Protein AF-A0A4V1SXP0-F1 (afdb_monomer)

Foldseek 3Di:
DQPQVLQQQDDDPRQECAAVVSVLVNLVVQQPLDPDPPFQHWPDSVLLVVLLVVQQDQPEWEKAKEKEKHKDFDPCCVVLVQWDADPNDIHGDPPDPDDRIDIGMGIDMETSAQFDAFKYKYAHDQSRYIYSDPKGWDWKWKDQVPPPPTDTHDHVHIDMDTDDDQDFKGKMKMWTQIPVRDIGIGIYIHTHGHDDPDPQPQLDPPNPQKDKDWQDDDPPLPFGDWIKIKHFFPLQPQSPPPQGFFAAAEEEFEAADLPVLDFVSLCVHPPSSRDDPRVPVACDPPDHPVCCVGVVVNHIYIYTDGDNPDDLVSLLVSVLSVLVVNVVRNVVVVHLHAYEYEYEACRLLSVVVSLVVCCVVDVDDDSSHDYYHYHNYPNVDDCQDPVRVVVSD

Secondary structure (DSSP, 8-state):
---GGGGBSS--TT-EE-SHHHHHHHHHHHHH---STTS--PPPHHHHHHHHHHH--SS-EEEEEEEEEEEEE-TTTTTTTSEEEETTEEEE-TT-SS-SEEEEEEEEEEES--EESSEEEEEEEEEEEEESSS--EEEEEEE-SSSS-EEEE-TT-EEEEE--S----EEEEEEEEETTS-EEEEEEEEEE-----SSTTTTSTT-TTEEEEEPP--TTS--TT-EEEEE--TT-TTTTSSS---SSEEEEE----SSS---GGGGTS--TTS--S-GGGT--TT--HHHIIIIIT-PEEEEEE--TTS-HHHHHHHHHHHHHHHHHHHHHTT--PPEEEEEETHHHHHHHHHHHHHHHH-TT---SEEEEEEES--BTB----HHHHHH--

Solvent-accessible surface area (backbone atoms only — not comparable to full-atom values): 22202 Å² total; per-residue (Å²): 134,63,72,56,81,43,23,54,21,50,81,54,103,67,19,66,20,55,35,51,63,51,44,50,43,50,51,45,53,61,58,64,68,64,88,56,91,86,57,69,72,46,80,56,67,69,58,54,51,50,53,52,60,74,54,67,45,89,76,48,27,38,38,36,34,40,44,37,71,48,76,43,78,41,92,54,22,58,86,68,56,38,36,45,76,56,97,96,38,84,40,81,40,87,87,56,93,64,80,44,57,41,87,45,50,36,29,46,45,26,39,70,58,42,62,31,46,39,62,46,31,40,27,64,43,75,91,38,54,44,43,58,54,93,74,45,76,75,47,45,24,40,21,70,76,78,82,79,52,70,43,69,35,46,89,87,37,66,36,76,47,79,47,89,51,74,49,68,70,38,60,30,38,42,40,36,29,34,73,87,71,50,74,34,27,23,32,23,38,35,28,36,36,48,74,74,93,68,71,88,53,62,71,43,95,80,26,91,55,53,45,79,42,72,48,69,69,64,90,90,70,82,66,80,88,31,40,34,42,36,36,58,12,86,69,37,91,36,50,86,48,100,75,56,42,53,50,32,39,36,36,37,30,47,48,75,43,94,81,73,75,77,48,72,58,56,56,60,34,92,45,63,76,52,95,60,97,55,49,70,81,43,58,43,100,88,46,54,51,60,52,49,40,18,70,69,66,38,26,19,40,32,36,46,49,63,75,52,82,53,57,70,67,56,51,24,51,51,53,48,34,41,54,52,50,50,52,51,41,12,49,75,60,73,34,82,58,53,25,34,37,38,11,33,29,52,13,19,38,41,50,53,51,33,54,53,48,47,52,68,74,36,90,81,52,77,83,53,58,78,44,81,44,65,44,82,37,49,77,86,59,75,94,67,54,71,75,57,51,59,72,78,106

Mean predicted aligned error: 11.74 Å

Nearest PDB structures (foldseek):
  9j1g-assembly1_A  TM=6.391E-01  e=2.099E-04  Sulfobacillus acidophilus DSM 10332
  9j5d-assembly1_A  TM=6.508E-01  e=6.577E-04  Sulfobacillus acidophilus DSM 10332
  3ebl-assembly8_B  TM=6.340E-01  e=4.870E-04  Oryza sativa Japonica Group
  3aim-assembly1_A  TM=5.668E-01  e=2.670E-04  Sulfurisphaera tokodaii
  2ha1-assembly1_A  TM=4.260E-01  e=1.835E+00  Homo sapiens

Radius of gyration: 26.27 Å; Cα contacts (8 Å, |Δi|>4): 744; chains: 1; bounding box: 67×55×68 Å

Sequence (393 aa):
MMPLHWFKGVLTDSNFVANIDAFRFIYHDLATAKIQTALPLMTDLLTVNNTINNLRNSTVTPIAMVYGSYASLRDDALSQNLFTISNQQVYDVAGRTQNPYLTNTVFAATPITEKFRDTVRLSF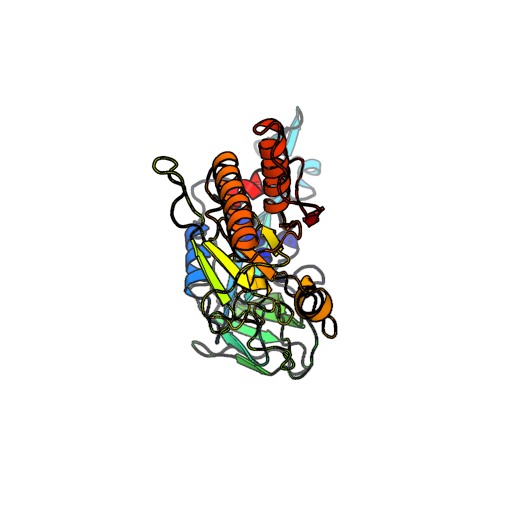NAALYYSNTTITVSNVSIDFKDGQGYQLIPANGVVTKLYTDSSSTKPIDIKAQLNSGAFVYCHSSIDGAVTTNGTGNRYLATDAYAREVAVPTIAGEGLGGDVMQIRYSVNNPSRTTATPHLRKPLIMVEGYDVSGQYNILNLLRNDVNKQGEWPELFTNTGYDFMNDLDDIAGYDLVFVNYNTLRSFEDNSKMLQHAIEWIKQDKTAGGYTNLNVIVGISAGGVLARYTLAKMTKIISSASTDTRLLITHDSPHQGSNVPLAFQHFLY

pLDDT: mean 82.99, std 15.29, range [39.38, 98.19]

Structure (mmCIF, N/CA/C/O backbone):
data_AF-A0A4V1SXP0-F1
#
_entry.id   AF-A0A4V1SXP0-F1
#
loop_
_atom_site.group_PDB
_atom_site.id
_atom_site.type_symbol
_atom_site.label_atom_id
_atom_site.label_alt_id
_atom_site.label_comp_id
_atom_site.label_asym_id
_atom_site.label_entity_id
_atom_site.label_seq_id
_atom_site.pdbx_PDB_ins_code
_atom_site.Cartn_x
_atom_site.Cartn_y
_atom_site.Cartn_z
_atom_site.occupancy
_atom_site.B_iso_or_equiv
_atom_site.auth_seq_id
_atom_site.auth_comp_id
_atom_site.auth_asym_id
_atom_site.auth_atom_id
_atom_site.pdbx_PDB_model_num
ATOM 1 N N . MET A 1 1 ? -12.130 6.737 6.607 1.00 62.44 1 MET A N 1
ATOM 2 C CA . MET A 1 1 ? -12.788 6.373 7.872 1.00 62.44 1 MET A CA 1
ATOM 3 C C . MET A 1 1 ? -13.484 5.042 7.686 1.00 62.44 1 MET A C 1
ATOM 5 O O . MET A 1 1 ? -14.339 4.925 6.814 1.00 62.44 1 MET A O 1
ATOM 9 N N . MET A 1 2 ? -13.066 4.058 8.467 1.00 77.75 2 MET A N 1
ATOM 10 C CA . MET A 1 2 ? -13.684 2.754 8.625 1.00 77.75 2 MET A CA 1
ATOM 11 C C . MET A 1 2 ? -14.790 2.847 9.691 1.00 77.75 2 MET A C 1
ATOM 13 O O . MET A 1 2 ? -14.594 3.453 10.746 1.00 77.75 2 MET A O 1
ATOM 17 N N . PRO A 1 3 ? -15.965 2.247 9.469 1.00 86.75 3 PRO A N 1
ATOM 18 C CA . PRO A 1 3 ? -17.030 2.215 10.468 1.00 86.75 3 PRO A CA 1
ATOM 19 C C . PRO A 1 3 ? -16.647 1.306 11.651 1.00 86.75 3 PRO A C 1
ATOM 21 O O . PRO A 1 3 ? -16.879 0.099 11.628 1.00 86.75 3 PRO A O 1
ATOM 24 N N . LEU A 1 4 ? -16.092 1.894 12.720 1.00 91.75 4 LEU A N 1
ATOM 25 C CA . LEU A 1 4 ? -15.581 1.167 13.898 1.00 91.75 4 LEU A CA 1
ATOM 26 C C . LEU A 1 4 ? -16.591 0.189 14.527 1.00 91.75 4 LEU A C 1
ATOM 28 O O . LEU A 1 4 ? -16.187 -0.832 15.076 1.00 91.75 4 LEU A O 1
ATOM 32 N N . HIS A 1 5 ? -17.895 0.458 14.402 1.00 91.00 5 HIS A N 1
ATOM 33 C CA . HIS A 1 5 ? -18.960 -0.387 14.954 1.00 91.00 5 HIS A CA 1
ATOM 34 C C . HIS A 1 5 ? -19.051 -1.780 14.311 1.00 91.00 5 HIS A C 1
ATOM 36 O O . HIS A 1 5 ? -19.643 -2.684 14.904 1.00 91.00 5 HIS A O 1
ATOM 42 N N . TRP A 1 6 ? -18.455 -1.984 13.130 1.00 93.62 6 TRP A N 1
ATOM 43 C CA . TRP A 1 6 ? -18.310 -3.320 12.548 1.00 93.62 6 TRP A CA 1
ATOM 44 C C . TRP A 1 6 ? -17.309 -4.164 13.340 1.00 93.62 6 TRP A C 1
ATOM 46 O O . TRP A 1 6 ? -17.514 -5.356 13.527 1.00 93.62 6 TRP A O 1
ATOM 56 N N . PHE A 1 7 ? -16.279 -3.552 13.916 1.00 96.38 7 PHE A N 1
ATOM 57 C CA . PHE A 1 7 ? -15.145 -4.233 14.539 1.00 96.38 7 PHE A CA 1
ATOM 58 C C . PHE A 1 7 ? -15.323 -4.438 16.049 1.00 96.38 7 PHE A C 1
ATOM 60 O O . PHE A 1 7 ? -14.382 -4.307 16.815 1.00 96.38 7 PHE A O 1
ATOM 67 N N . LYS A 1 8 ? -16.521 -4.794 16.516 1.00 94.75 8 LYS A N 1
ATOM 68 C CA . LYS A 1 8 ? -16.861 -4.913 17.954 1.00 94.75 8 LYS A CA 1
ATOM 69 C C . LYS A 1 8 ? -16.286 -6.142 18.686 1.00 94.75 8 LYS A C 1
ATOM 71 O O . LYS A 1 8 ? -16.742 -6.488 19.773 1.00 94.75 8 LYS A O 1
ATOM 76 N N . GLY A 1 9 ? -15.336 -6.853 18.077 1.00 95.31 9 GLY A N 1
ATOM 77 C CA . GLY A 1 9 ? -14.742 -8.066 18.647 1.00 95.31 9 GLY A CA 1
ATOM 78 C C . GLY A 1 9 ? -15.632 -9.310 18.595 1.00 95.31 9 GLY A C 1
ATOM 79 O O . GLY A 1 9 ? -15.416 -10.228 19.377 1.00 95.31 9 GLY A O 1
ATOM 80 N N . VAL A 1 10 ? -16.611 -9.370 17.690 1.00 95.38 10 VAL A N 1
ATOM 81 C CA . VAL A 1 10 ? -17.439 -10.558 17.415 1.00 95.38 10 VAL A CA 1
ATOM 82 C C . VAL A 1 10 ? -17.433 -10.795 15.910 1.00 95.38 10 VAL A C 1
ATOM 84 O O . VAL A 1 10 ? -17.552 -9.825 15.167 1.00 95.38 10 VAL A O 1
ATOM 87 N N . LEU A 1 11 ? -17.305 -12.048 15.463 1.00 93.81 11 LEU A N 1
ATOM 88 C CA . LEU A 1 11 ? -17.336 -12.387 14.036 1.00 93.81 11 LEU A CA 1
ATOM 89 C C . LEU A 1 11 ? -18.672 -11.990 13.400 1.00 93.81 11 LEU A C 1
ATOM 91 O O . LEU A 1 11 ? -19.741 -12.333 13.905 1.00 93.81 11 LEU A O 1
ATOM 95 N N . THR A 1 12 ? -18.584 -11.248 12.303 1.00 92.69 12 THR A N 1
ATOM 96 C CA . THR A 1 12 ? -19.699 -10.792 11.472 1.00 92.69 12 THR A CA 1
ATOM 97 C C . THR A 1 12 ? -19.196 -10.658 10.041 1.00 92.69 12 THR A C 1
ATOM 99 O O . THR A 1 12 ? -18.009 -10.443 9.827 1.00 92.69 12 THR A O 1
ATOM 102 N N . ASP A 1 13 ? -20.087 -10.627 9.059 1.00 87.75 13 ASP A N 1
ATOM 103 C CA . ASP A 1 13 ? -19.679 -10.462 7.656 1.00 87.75 13 ASP A CA 1
ATOM 104 C C . ASP A 1 13 ? -18.964 -9.121 7.365 1.00 87.75 13 ASP A C 1
ATOM 106 O O . ASP A 1 13 ? -18.433 -8.920 6.276 1.00 87.75 13 ASP A O 1
ATOM 110 N N . SER A 1 14 ? -18.943 -8.182 8.321 1.00 86.56 14 SER A N 1
ATOM 111 C CA . SER A 1 14 ? -18.395 -6.831 8.155 1.00 86.56 14 SER A CA 1
ATOM 112 C C . SER A 1 14 ? -17.096 -6.555 8.926 1.00 86.56 14 SER A C 1
ATOM 114 O O . SER A 1 14 ? -16.483 -5.514 8.700 1.00 86.56 14 SER A O 1
ATOM 116 N N . ASN A 1 15 ? -16.635 -7.440 9.822 1.00 90.62 15 ASN A N 1
ATOM 117 C CA . ASN A 1 15 ? -15.452 -7.183 10.664 1.00 90.62 15 ASN A CA 1
ATOM 118 C C . ASN A 1 15 ? -14.144 -7.738 10.073 1.00 90.62 15 ASN A C 1
ATOM 120 O O . ASN A 1 15 ? -13.340 -8.364 10.771 1.00 90.62 15 ASN A O 1
ATOM 124 N N . PHE A 1 16 ? -13.943 -7.501 8.776 1.00 92.44 16 PHE A N 1
ATOM 125 C CA . PHE A 1 16 ? -12.795 -7.987 8.015 1.00 92.44 16 PHE A CA 1
ATOM 126 C C . PHE A 1 16 ? -11.638 -6.981 8.020 1.00 92.44 16 PHE A C 1
ATOM 128 O O . PHE A 1 16 ? -11.753 -5.870 7.504 1.00 92.44 16 PHE A O 1
ATOM 135 N N . VAL A 1 17 ? -10.507 -7.376 8.604 1.00 93.69 17 VAL A N 1
ATOM 136 C CA . VAL A 1 17 ? -9.250 -6.617 8.641 1.00 93.69 17 VAL A CA 1
ATOM 137 C C . VAL A 1 17 ? -8.297 -7.261 7.636 1.00 93.69 17 VAL A C 1
ATOM 139 O O . VAL A 1 17 ? -7.459 -8.089 7.990 1.00 93.69 17 VAL A O 1
ATOM 142 N N . ALA A 1 18 ? -8.502 -6.945 6.355 1.00 85.31 18 ALA A N 1
ATOM 143 C CA . ALA A 1 18 ? -7.893 -7.681 5.242 1.00 85.31 18 ALA A CA 1
ATOM 144 C C . ALA A 1 18 ? -6.360 -7.647 5.239 1.00 85.31 18 ALA A C 1
ATOM 146 O O . ALA A 1 18 ? -5.716 -8.637 4.903 1.00 85.31 18 ALA A O 1
ATOM 147 N N . ASN A 1 19 ? -5.792 -6.503 5.602 1.00 86.75 19 ASN A N 1
ATOM 148 C CA . ASN A 1 19 ? -4.365 -6.246 5.529 1.00 86.75 19 ASN A CA 1
ATOM 149 C C . ASN A 1 19 ? -3.949 -5.206 6.574 1.00 86.75 19 ASN A C 1
ATOM 151 O O . ASN A 1 19 ? -4.768 -4.646 7.318 1.00 86.75 19 ASN A O 1
ATOM 155 N N . ILE A 1 20 ? -2.648 -4.931 6.612 1.00 87.75 20 ILE A N 1
ATOM 156 C CA . ILE A 1 20 ? -2.072 -3.968 7.551 1.00 87.75 20 ILE A CA 1
ATOM 157 C C . ILE A 1 20 ? -2.595 -2.535 7.354 1.00 87.75 20 ILE A C 1
ATOM 159 O O . ILE A 1 20 ? -2.623 -1.760 8.311 1.00 87.75 20 ILE A O 1
ATOM 163 N N . ASP A 1 21 ? -3.072 -2.181 6.162 1.00 84.81 21 ASP A N 1
ATOM 164 C CA . ASP A 1 21 ? -3.640 -0.857 5.896 1.00 84.81 21 ASP A CA 1
ATOM 165 C C . ASP A 1 21 ? -5.060 -0.719 6.448 1.00 84.81 21 ASP A C 1
ATOM 167 O O . ASP A 1 21 ? -5.366 0.281 7.099 1.00 84.81 21 ASP A O 1
ATOM 171 N N . ALA A 1 22 ? -5.896 -1.756 6.330 1.00 88.62 22 ALA A N 1
ATOM 172 C CA . ALA A 1 22 ? -7.182 -1.818 7.025 1.00 88.62 22 ALA A CA 1
ATOM 173 C C . ALA A 1 22 ? -6.999 -1.653 8.543 1.00 88.62 22 ALA A C 1
ATOM 175 O O . ALA A 1 22 ? -7.721 -0.884 9.183 1.00 88.62 22 ALA A O 1
ATOM 176 N N . PHE A 1 23 ? -5.984 -2.312 9.112 1.00 93.69 23 PHE A N 1
ATOM 177 C CA . PHE A 1 23 ? -5.607 -2.130 10.513 1.00 93.69 23 PHE A CA 1
ATOM 178 C C . PHE A 1 23 ? -5.214 -0.679 10.828 1.00 93.69 23 PHE A C 1
ATOM 180 O O . PHE A 1 23 ? -5.717 -0.114 11.801 1.00 93.69 23 PHE A O 1
ATOM 187 N N . ARG A 1 24 ? -4.361 -0.053 10.006 1.00 89.50 24 ARG A N 1
ATOM 188 C CA . ARG A 1 24 ? -3.936 1.347 10.183 1.00 89.50 24 ARG A CA 1
ATOM 189 C C . ARG A 1 24 ? -5.116 2.316 10.153 1.00 89.50 24 ARG A C 1
ATOM 191 O O . ARG A 1 24 ? -5.159 3.225 10.981 1.00 89.50 24 ARG A O 1
ATOM 198 N N . PHE A 1 25 ? -6.092 2.105 9.267 1.00 88.25 25 PHE A N 1
ATOM 199 C CA . PHE A 1 25 ? -7.298 2.935 9.225 1.00 88.25 25 PHE A CA 1
ATOM 200 C C . PHE A 1 25 ? -8.119 2.825 10.510 1.00 88.25 25 PHE A C 1
ATOM 202 O O . PHE A 1 25 ? -8.475 3.847 11.092 1.00 88.25 25 PHE A O 1
ATOM 209 N N . ILE A 1 26 ? -8.371 1.604 10.988 1.00 92.75 26 ILE A N 1
ATOM 210 C CA . ILE A 1 26 ? -9.114 1.371 12.237 1.00 92.75 26 ILE A CA 1
ATOM 211 C C . ILE A 1 26 ? -8.367 1.983 13.429 1.00 92.75 26 ILE A C 1
ATOM 213 O O . ILE A 1 26 ? -8.965 2.663 14.265 1.00 92.75 26 ILE A O 1
ATOM 217 N N . TYR A 1 27 ? -7.051 1.768 13.492 1.00 92.88 27 TYR A N 1
ATOM 218 C CA . TYR A 1 27 ? -6.181 2.314 14.526 1.00 92.88 27 TYR A CA 1
ATOM 219 C C . TYR A 1 27 ? -6.247 3.843 14.584 1.00 92.88 27 TYR A C 1
ATOM 221 O O . TYR A 1 27 ? -6.438 4.420 15.656 1.00 92.88 27 TYR A O 1
ATOM 229 N N . HIS A 1 28 ? -6.101 4.504 13.438 1.00 87.62 28 HIS A N 1
ATOM 230 C CA . HIS A 1 28 ? -6.103 5.956 13.380 1.00 87.62 28 HIS A CA 1
ATOM 231 C C . HIS A 1 28 ? -7.475 6.556 13.671 1.00 87.62 28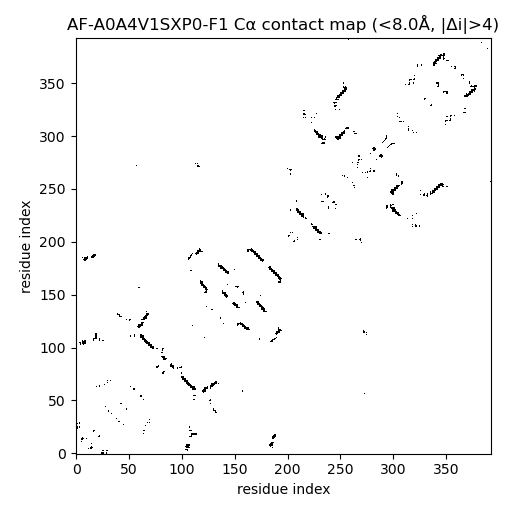 HIS A C 1
ATOM 233 O O . HIS A 1 28 ? -7.552 7.556 14.381 1.00 87.62 28 HIS A O 1
ATOM 239 N N . ASP A 1 29 ? -8.555 5.974 13.150 1.00 88.25 29 ASP A N 1
ATOM 240 C CA . ASP A 1 29 ? -9.906 6.451 13.453 1.00 88.25 29 ASP A CA 1
ATOM 241 C C . ASP A 1 29 ? -10.154 6.422 14.968 1.00 88.25 29 ASP A C 1
ATOM 243 O O . ASP A 1 29 ? -10.665 7.387 15.534 1.00 88.25 29 ASP A O 1
ATOM 247 N N . LEU A 1 30 ? -9.694 5.371 15.655 1.00 90.62 30 LEU A N 1
ATOM 248 C CA . LEU A 1 30 ? -9.714 5.319 17.115 1.00 90.62 30 LEU A CA 1
ATOM 249 C C . LEU A 1 30 ? -8.800 6.380 17.761 1.00 90.62 30 LEU A C 1
ATOM 251 O O . LEU A 1 30 ? -9.214 7.046 18.709 1.00 90.62 30 LEU A O 1
ATOM 255 N N . ALA A 1 31 ? -7.564 6.541 17.279 1.00 88.00 31 ALA A N 1
ATOM 256 C CA . ALA A 1 31 ? -6.589 7.474 17.853 1.00 88.00 31 ALA A CA 1
ATOM 257 C C . ALA A 1 31 ? -7.005 8.949 17.708 1.00 88.00 31 ALA A C 1
ATOM 259 O O . ALA A 1 31 ? -6.780 9.754 18.615 1.00 88.00 31 ALA A O 1
ATOM 260 N N . THR A 1 32 ? -7.650 9.294 16.595 1.00 84.44 32 THR A N 1
ATOM 261 C CA . THR A 1 32 ? -8.109 10.653 16.272 1.00 84.44 32 THR A CA 1
ATOM 262 C C . THR A 1 32 ? -9.517 10.973 16.760 1.00 84.44 32 THR A C 1
ATOM 264 O O . THR A 1 32 ? -9.885 12.144 16.799 1.00 84.44 32 THR A O 1
ATOM 267 N N . ALA A 1 33 ? -10.281 9.990 17.250 1.00 83.75 33 ALA A N 1
ATOM 268 C CA . ALA A 1 33 ? -11.582 10.215 17.894 1.00 83.75 33 ALA A CA 1
ATOM 269 C C . ALA A 1 33 ? -11.496 11.001 19.227 1.00 83.75 33 ALA A C 1
ATOM 271 O O . ALA A 1 33 ? -12.498 11.207 19.917 1.00 83.75 33 ALA A O 1
ATOM 272 N N . LYS A 1 34 ? -10.299 11.444 19.623 1.00 79.19 34 LYS A N 1
ATOM 273 C CA . LYS A 1 34 ? -10.022 12.199 20.845 1.00 79.19 34 LYS A CA 1
ATOM 274 C C . LYS A 1 34 ? -10.420 13.673 20.693 1.00 79.19 34 LYS A C 1
ATOM 276 O O . LYS A 1 34 ? -9.767 14.437 19.996 1.00 79.19 34 LYS A O 1
ATOM 281 N N . ILE A 1 35 ? -11.441 14.093 21.444 1.00 75.00 35 ILE A N 1
ATOM 282 C CA . ILE A 1 35 ? -11.938 15.487 21.463 1.00 75.00 35 ILE A CA 1
ATOM 283 C C . ILE A 1 35 ? -11.349 16.300 22.643 1.00 75.00 35 ILE A C 1
ATOM 285 O O . ILE A 1 35 ? -11.446 17.523 22.679 1.00 75.00 35 ILE A O 1
ATOM 289 N N . GLN A 1 36 ? -10.691 15.650 23.614 1.00 69.81 36 GLN A N 1
ATOM 290 C CA . GLN A 1 36 ? -10.081 16.304 24.783 1.00 69.81 36 GLN A CA 1
ATOM 291 C C . GLN A 1 36 ? -8.649 15.833 25.010 1.00 69.81 36 GLN A C 1
ATOM 293 O O . GLN A 1 36 ? -8.381 14.640 24.944 1.00 69.81 36 GLN A O 1
ATOM 298 N N . THR A 1 37 ? -7.737 16.737 25.369 1.00 66.81 37 THR A N 1
ATOM 299 C CA . THR A 1 37 ? -6.297 16.460 25.534 1.00 66.81 37 THR A CA 1
ATOM 300 C C . THR A 1 37 ? -5.954 15.487 26.673 1.00 66.81 37 THR A C 1
ATOM 302 O O . THR A 1 37 ? -4.924 14.821 26.590 1.00 66.81 37 THR A O 1
ATOM 305 N N . ALA A 1 38 ? -6.827 15.321 27.673 1.00 66.88 38 ALA A N 1
ATOM 306 C CA . ALA A 1 38 ? -6.585 14.515 28.879 1.00 66.88 38 ALA A CA 1
ATOM 307 C C . ALA A 1 38 ? -6.821 12.991 28.739 1.00 66.88 38 ALA A C 1
ATOM 309 O O . ALA A 1 38 ? -6.560 12.251 29.684 1.00 66.88 38 ALA A O 1
ATOM 310 N N . LEU A 1 39 ? -7.319 12.498 27.596 1.00 63.12 39 LEU A N 1
ATOM 311 C CA . LEU A 1 39 ? -7.550 11.056 27.394 1.00 63.12 39 LEU A CA 1
ATOM 312 C C . LEU A 1 39 ? -6.232 10.272 27.217 1.00 63.12 39 LEU A C 1
ATOM 314 O O . LEU A 1 39 ? -5.295 10.841 26.637 1.00 63.12 39 LEU A O 1
ATOM 318 N N . PRO A 1 40 ? -6.165 8.989 27.654 1.00 63.16 40 PRO A N 1
ATOM 319 C CA . PRO A 1 40 ? -4.999 8.127 27.468 1.00 63.16 40 PRO A CA 1
ATOM 320 C C . PRO A 1 40 ? -4.492 8.210 26.034 1.00 63.16 40 PRO A C 1
ATOM 322 O O . PRO A 1 40 ? -5.267 8.108 25.081 1.00 63.16 40 PRO A O 1
ATOM 325 N N . LEU A 1 41 ? -3.195 8.467 25.889 1.00 70.38 41 LEU A N 1
ATOM 326 C CA . LEU A 1 41 ? -2.588 8.592 24.577 1.00 70.38 41 LEU A CA 1
ATOM 327 C C . LEU A 1 41 ? -2.484 7.196 23.969 1.00 70.38 41 LEU A C 1
ATOM 329 O O . LEU A 1 41 ? -1.756 6.343 24.473 1.00 70.38 41 LEU A O 1
ATOM 333 N N . MET A 1 42 ? -3.213 6.989 22.874 1.00 87.75 42 MET A N 1
ATOM 334 C CA . MET A 1 42 ? -2.798 6.009 21.878 1.00 87.75 42 MET A CA 1
ATOM 335 C C . MET A 1 42 ? -1.359 6.336 21.469 1.00 87.75 42 MET A C 1
ATOM 337 O O . MET A 1 42 ? -0.958 7.503 21.472 1.00 87.75 42 MET A O 1
ATOM 341 N N . THR A 1 43 ? -0.578 5.308 21.152 1.00 89.31 43 THR A N 1
ATOM 342 C CA . THR A 1 43 ? 0.768 5.487 20.600 1.00 89.31 43 THR A CA 1
ATOM 343 C C . THR A 1 43 ? 0.734 6.439 19.396 1.00 89.31 43 THR A C 1
ATOM 345 O O . THR A 1 43 ? -0.238 6.497 18.653 1.00 89.31 43 THR A O 1
ATOM 348 N N . ASP A 1 44 ? 1.778 7.235 19.204 1.00 85.88 44 ASP A N 1
ATOM 349 C CA . ASP A 1 44 ? 1.838 8.096 18.025 1.00 85.88 44 ASP A CA 1
ATOM 350 C C . ASP A 1 44 ? 1.953 7.258 16.733 1.00 85.88 44 ASP A C 1
ATOM 352 O O . ASP A 1 44 ? 2.649 6.236 16.710 1.00 85.88 44 ASP A O 1
ATOM 356 N N . LEU A 1 45 ? 1.284 7.686 15.656 1.00 83.06 45 LEU A N 1
ATOM 357 C CA . LEU A 1 45 ? 1.188 6.920 14.408 1.00 83.06 45 LEU A CA 1
ATOM 358 C C . LEU A 1 45 ? 2.563 6.663 13.770 1.00 83.06 45 LEU A C 1
ATOM 360 O O . LEU A 1 45 ? 2.791 5.572 13.240 1.00 83.06 45 LEU A O 1
ATOM 364 N N . LEU A 1 46 ? 3.500 7.614 13.859 1.00 82.62 46 LEU A N 1
ATOM 365 C CA . LEU A 1 46 ? 4.858 7.429 13.347 1.00 82.62 46 LEU A CA 1
ATOM 366 C C . LEU A 1 46 ? 5.574 6.319 14.118 1.00 82.62 46 LEU A C 1
ATOM 368 O O . LEU A 1 46 ? 6.247 5.475 13.527 1.00 82.62 46 LEU A O 1
ATOM 372 N N . THR A 1 47 ? 5.380 6.272 15.437 1.00 89.06 47 THR A N 1
ATOM 373 C CA . THR A 1 47 ? 5.935 5.204 16.279 1.00 89.06 47 THR A CA 1
ATOM 374 C C . THR A 1 47 ? 5.333 3.850 15.905 1.00 89.06 47 THR A C 1
ATOM 376 O O . THR A 1 47 ? 6.085 2.898 15.716 1.00 89.06 47 THR A O 1
ATOM 379 N N . VAL A 1 48 ? 4.010 3.765 15.718 1.00 89.75 48 VAL A N 1
ATOM 380 C CA . VAL A 1 48 ? 3.339 2.533 15.262 1.00 89.75 48 VAL A CA 1
ATOM 381 C C . VAL A 1 48 ? 3.909 2.049 13.931 1.00 89.75 48 VAL A C 1
ATOM 383 O O . VAL A 1 48 ? 4.302 0.887 13.809 1.00 89.75 48 VAL A O 1
ATOM 386 N N . ASN A 1 49 ? 4.016 2.942 12.947 1.00 86.31 49 ASN A N 1
ATOM 387 C CA . ASN A 1 49 ? 4.547 2.607 11.629 1.00 86.31 49 ASN A CA 1
ATOM 388 C C . ASN A 1 49 ? 6.011 2.155 11.691 1.00 86.31 49 ASN A C 1
ATOM 390 O O . ASN A 1 49 ? 6.365 1.161 11.054 1.00 86.31 49 ASN A O 1
ATOM 394 N N . ASN A 1 50 ? 6.841 2.815 12.499 1.00 85.12 50 ASN A N 1
ATOM 395 C CA . ASN A 1 50 ? 8.230 2.416 12.710 1.00 85.12 50 ASN A CA 1
ATOM 396 C C . ASN A 1 50 ? 8.335 1.043 13.384 1.00 85.12 50 ASN A C 1
ATOM 398 O O . ASN A 1 50 ? 9.130 0.213 12.947 1.00 85.12 50 ASN A O 1
ATOM 402 N N . THR A 1 51 ? 7.521 0.759 14.406 1.00 90.56 51 THR A N 1
ATOM 403 C CA . THR A 1 51 ? 7.496 -0.558 15.063 1.00 90.56 51 THR A CA 1
ATOM 404 C C . THR A 1 51 ? 7.087 -1.659 14.090 1.00 90.56 51 THR A C 1
ATOM 406 O O . THR A 1 51 ? 7.761 -2.686 14.029 1.00 90.56 51 THR A O 1
ATOM 409 N N . ILE A 1 52 ? 6.032 -1.440 13.296 1.00 88.44 52 ILE A N 1
ATOM 410 C CA . ILE A 1 52 ? 5.605 -2.381 12.253 1.00 88.44 52 ILE A CA 1
ATOM 411 C C . ILE A 1 52 ? 6.753 -2.626 11.270 1.00 88.44 52 ILE A C 1
ATOM 413 O O . ILE A 1 52 ? 7.119 -3.776 11.048 1.00 88.44 52 ILE A O 1
ATOM 417 N N . ASN A 1 53 ? 7.359 -1.568 10.725 1.00 84.31 53 ASN A N 1
ATOM 418 C CA . ASN A 1 53 ? 8.425 -1.684 9.728 1.00 84.31 53 ASN A CA 1
ATOM 419 C C . ASN A 1 53 ? 9.677 -2.386 10.275 1.00 84.31 53 ASN A C 1
ATOM 421 O O . ASN A 1 53 ? 10.231 -3.240 9.590 1.00 84.31 53 ASN A O 1
ATOM 425 N N . ASN A 1 54 ? 10.077 -2.102 11.517 1.00 84.94 54 ASN A N 1
ATOM 426 C CA . ASN A 1 54 ? 11.225 -2.747 12.164 1.00 84.94 54 ASN A CA 1
ATOM 427 C C . ASN A 1 54 ? 11.003 -4.240 12.444 1.00 84.94 54 ASN A C 1
ATOM 429 O O . ASN A 1 54 ? 11.965 -4.995 12.570 1.00 84.94 54 ASN A O 1
ATOM 433 N N . LEU A 1 55 ? 9.744 -4.664 12.575 1.00 86.62 55 LEU A N 1
ATOM 434 C CA . LEU A 1 55 ? 9.369 -6.053 12.833 1.00 86.62 55 LEU A CA 1
ATOM 435 C C . LEU A 1 55 ? 8.982 -6.821 11.564 1.00 86.62 55 LEU A C 1
ATOM 437 O O . LEU A 1 55 ? 8.747 -8.028 11.653 1.00 86.62 55 LEU A O 1
ATOM 441 N N . ARG A 1 56 ? 8.931 -6.167 10.392 1.00 80.56 56 ARG A N 1
ATOM 442 C CA . ARG A 1 56 ? 8.738 -6.862 9.113 1.00 80.56 56 ARG A CA 1
ATOM 443 C C . ARG A 1 56 ? 9.922 -7.806 8.888 1.00 80.56 56 ARG A C 1
ATOM 445 O O . ARG A 1 56 ? 11.060 -7.380 8.714 1.00 80.56 56 ARG A O 1
ATOM 452 N N . ASN A 1 57 ? 9.639 -9.105 8.896 1.00 67.25 57 ASN A N 1
ATOM 453 C CA . ASN A 1 57 ? 10.595 -10.179 8.653 1.00 67.25 57 ASN A CA 1
ATOM 454 C C . ASN A 1 57 ? 9.991 -11.142 7.623 1.00 67.25 57 ASN A C 1
ATOM 456 O O . ASN A 1 57 ? 8.818 -11.494 7.719 1.00 67.25 57 ASN A O 1
ATOM 460 N N . SER A 1 58 ? 10.794 -11.583 6.653 1.00 60.91 58 SER A N 1
ATOM 461 C CA . SER A 1 58 ? 10.362 -12.476 5.570 1.00 60.91 58 SER A CA 1
ATOM 462 C C . SER A 1 58 ? 10.023 -13.905 6.014 1.00 60.91 58 SER A C 1
ATOM 464 O O . SER A 1 58 ? 9.408 -14.648 5.259 1.00 60.91 58 SER A O 1
ATOM 466 N N . THR A 1 59 ? 10.424 -14.319 7.218 1.00 74.00 59 THR A N 1
ATOM 467 C CA . THR A 1 59 ? 10.300 -15.713 7.683 1.00 74.00 59 THR A CA 1
ATOM 468 C C . THR A 1 59 ? 9.272 -15.919 8.786 1.00 74.00 59 THR A C 1
ATOM 470 O O . THR A 1 59 ? 8.770 -17.027 8.941 1.00 74.00 59 THR A O 1
ATOM 473 N N . VAL A 1 60 ? 8.964 -14.892 9.577 1.00 86.06 60 VAL A N 1
ATOM 474 C CA . VAL A 1 60 ? 7.959 -14.940 10.645 1.00 86.06 60 VAL A CA 1
ATOM 475 C C . VAL A 1 60 ? 7.279 -13.586 10.688 1.00 86.06 60 VAL A C 1
ATOM 477 O O . VAL A 1 60 ? 7.955 -12.579 10.885 1.00 86.06 60 VAL A O 1
ATOM 480 N N . THR A 1 61 ? 5.955 -13.556 10.559 1.00 88.94 61 THR A N 1
ATOM 481 C CA . THR A 1 61 ? 5.196 -12.314 10.683 1.00 88.94 61 THR A CA 1
ATOM 482 C C . THR A 1 61 ? 4.474 -12.250 12.031 1.00 88.94 61 THR A C 1
ATOM 484 O O . THR A 1 61 ? 3.687 -13.130 12.388 1.00 88.94 61 THR A O 1
ATOM 487 N N . PRO A 1 62 ? 4.708 -11.194 12.811 1.00 93.31 62 PRO A N 1
ATOM 488 C CA . PRO A 1 62 ? 3.849 -10.870 13.933 1.00 93.31 62 PRO A CA 1
ATOM 489 C C . PRO A 1 62 ? 2.435 -10.458 13.499 1.00 93.31 62 PRO A C 1
ATOM 491 O O . PRO A 1 62 ? 2.220 -9.997 12.373 1.00 93.31 62 PRO A O 1
ATOM 494 N N . ILE A 1 63 ? 1.484 -10.572 14.423 1.00 95.25 63 ILE A N 1
ATOM 495 C CA . ILE A 1 63 ? 0.130 -10.020 14.290 1.00 95.25 63 ILE A CA 1
ATOM 496 C C . ILE A 1 63 ? 0.076 -8.654 14.977 1.00 95.25 63 ILE A C 1
ATOM 498 O O . ILE A 1 63 ? 0.368 -8.552 16.170 1.00 95.25 63 ILE A O 1
ATOM 502 N N . ALA A 1 64 ? -0.321 -7.623 14.232 1.00 96.19 64 ALA A N 1
ATOM 503 C CA . ALA A 1 64 ? -0.684 -6.328 14.795 1.00 96.19 64 ALA A CA 1
ATOM 504 C C . ALA A 1 64 ? -2.115 -6.366 15.320 1.00 96.19 64 ALA A C 1
ATOM 506 O O . ALA A 1 64 ? -2.990 -6.957 14.688 1.00 96.19 64 ALA A O 1
ATOM 507 N N . MET A 1 65 ? -2.343 -5.756 16.482 1.00 97.19 65 MET A N 1
ATOM 508 C CA . MET A 1 65 ? -3.629 -5.771 17.169 1.00 97.19 65 MET A CA 1
ATOM 509 C C . MET A 1 65 ? -3.943 -4.425 17.806 1.00 97.19 65 MET A C 1
ATOM 511 O O . MET A 1 65 ? -3.076 -3.761 18.371 1.00 97.19 65 MET A O 1
ATOM 515 N N . VAL A 1 66 ? -5.217 -4.053 17.763 1.00 96.62 66 VAL A N 1
ATOM 516 C CA . VAL A 1 66 ? -5.750 -2.907 18.487 1.00 96.62 66 VAL A CA 1
ATOM 517 C C . VAL A 1 66 ? -7.010 -3.336 19.211 1.00 96.62 66 VAL A C 1
ATOM 519 O O . VAL A 1 66 ? -7.885 -3.972 18.623 1.00 96.62 66 VAL A O 1
ATOM 522 N N . TYR A 1 67 ? -7.088 -2.998 20.492 1.00 96.19 67 TYR A N 1
ATOM 523 C CA . TYR A 1 67 ? -8.316 -3.070 21.268 1.00 96.19 67 TYR A CA 1
ATOM 524 C C . TYR A 1 67 ? -8.552 -1.714 21.919 1.00 96.19 67 TYR A C 1
ATOM 526 O O . TYR A 1 67 ? -7.655 -1.165 22.552 1.00 96.19 67 TYR A O 1
ATOM 534 N N . GLY A 1 68 ? -9.752 -1.164 21.791 1.00 94.19 68 GLY A N 1
ATOM 535 C CA . GLY A 1 68 ? -10.030 0.161 22.327 1.00 94.19 68 GLY A CA 1
ATOM 536 C C . GLY A 1 68 ? -11.478 0.379 22.704 1.00 94.19 68 GLY A C 1
ATOM 537 O O . GLY A 1 68 ? -12.358 -0.400 22.344 1.00 94.19 68 GLY A O 1
ATOM 538 N N . SER A 1 69 ? -11.707 1.471 23.426 1.00 92.94 69 SER A N 1
ATOM 539 C CA . SER A 1 69 ? -13.034 2.000 23.730 1.00 92.94 69 SER A CA 1
ATOM 540 C C . SER A 1 69 ? -13.238 3.328 23.009 1.00 92.94 69 SER A C 1
ATOM 542 O O . SER A 1 69 ? -12.318 4.145 22.943 1.00 92.94 69 SER A O 1
ATOM 544 N N . TYR A 1 70 ? -14.431 3.554 22.472 1.00 92.25 70 TYR A N 1
ATOM 545 C CA . TYR A 1 70 ? -14.795 4.812 21.826 1.00 92.25 70 TYR A CA 1
ATOM 546 C C . TYR A 1 70 ? -16.255 5.169 22.105 1.00 92.25 70 TYR A C 1
ATOM 548 O O . TYR A 1 70 ? -17.080 4.309 22.418 1.00 92.25 70 TYR A O 1
ATOM 556 N N . ALA A 1 71 ? -16.575 6.455 21.991 1.00 91.62 71 ALA A N 1
ATOM 557 C CA . ALA A 1 71 ? -17.935 6.954 22.125 1.00 91.62 71 ALA A CA 1
ATOM 558 C C . ALA A 1 71 ? -18.590 7.098 20.744 1.00 91.62 71 ALA A C 1
ATOM 560 O O . ALA A 1 71 ? -17.967 7.621 19.821 1.00 91.62 71 ALA A O 1
ATOM 561 N N . SER A 1 72 ? -19.846 6.678 20.597 1.00 91.56 72 SER A N 1
ATOM 562 C CA . SER A 1 72 ? -20.688 7.043 19.449 1.00 91.56 72 SER A CA 1
ATOM 563 C C . SER A 1 72 ? -21.875 7.870 19.914 1.00 91.56 72 SER A C 1
ATOM 565 O O . SER A 1 72 ? -22.294 7.764 21.064 1.00 91.56 72 SER A O 1
ATOM 567 N N . LEU A 1 73 ? -22.444 8.683 19.029 1.00 91.06 73 LEU A N 1
ATOM 568 C CA . LEU A 1 73 ? -23.732 9.319 19.294 1.00 91.06 73 LEU A CA 1
ATOM 569 C C . LEU A 1 73 ? -24.815 8.243 19.421 1.00 91.06 73 LEU A C 1
ATOM 571 O O . LEU A 1 73 ? -24.785 7.245 18.701 1.00 91.06 73 LEU A O 1
ATOM 575 N N . ARG A 1 74 ? -25.760 8.439 20.341 1.00 92.50 74 ARG A N 1
ATOM 576 C CA . ARG A 1 74 ? -27.004 7.670 20.352 1.00 92.50 74 ARG A CA 1
ATOM 577 C C . ARG A 1 74 ? -27.869 8.085 19.167 1.00 92.50 74 ARG A C 1
ATOM 579 O O . ARG A 1 74 ? -28.045 9.281 18.929 1.00 92.50 74 ARG A O 1
ATOM 586 N N . ASP A 1 75 ? -28.487 7.112 18.508 1.00 92.56 75 ASP A N 1
ATOM 587 C CA . ASP A 1 75 ? -29.395 7.363 17.381 1.00 92.56 75 ASP A CA 1
ATOM 588 C C . ASP A 1 75 ? -30.623 8.193 17.796 1.00 92.56 75 ASP A C 1
ATOM 590 O O . ASP A 1 75 ? -31.156 8.978 17.014 1.00 92.56 75 ASP A O 1
ATOM 594 N N . ASP A 1 76 ? -31.049 8.073 19.057 1.00 93.81 76 ASP A N 1
ATOM 595 C CA . ASP A 1 76 ? -32.192 8.794 19.616 1.00 93.81 76 ASP A CA 1
ATOM 596 C C . ASP A 1 76 ? -31.829 10.154 20.240 1.00 93.81 76 ASP A C 1
ATOM 598 O O . ASP A 1 76 ? -32.729 10.853 20.711 1.00 93.81 76 ASP A O 1
ATOM 602 N N . ALA A 1 77 ? -30.553 10.571 20.218 1.00 93.94 77 ALA A N 1
ATOM 603 C CA . ALA A 1 77 ? -30.070 11.740 20.960 1.00 93.94 77 ALA A CA 1
ATOM 604 C C . ALA A 1 77 ? -30.820 13.039 20.621 1.00 93.94 77 ALA A C 1
ATOM 606 O O . ALA A 1 77 ? -31.069 13.852 21.510 1.00 93.94 77 ALA A O 1
ATOM 607 N N . LEU A 1 78 ? -31.217 13.231 19.359 1.00 91.69 78 LEU A N 1
ATOM 608 C CA . LEU A 1 78 ? -32.023 14.386 18.945 1.00 91.69 78 LEU A CA 1
ATOM 609 C C . LEU A 1 78 ? -33.476 14.260 19.411 1.00 91.69 78 LEU A C 1
ATOM 611 O O . LEU A 1 78 ? -34.019 15.194 19.993 1.00 91.69 78 LEU A O 1
ATOM 615 N N . SER A 1 79 ? -34.095 13.092 19.215 1.00 93.50 79 SER A N 1
ATOM 616 C CA . SER A 1 79 ? -35.486 12.847 19.627 1.00 93.50 79 SER A CA 1
ATOM 617 C C . SER A 1 79 ? -35.691 12.916 21.147 1.00 93.50 79 SER A C 1
ATOM 619 O O . SER A 1 79 ? -36.779 13.247 21.609 1.00 93.50 79 SER A O 1
ATOM 621 N N . GLN A 1 80 ? -34.634 12.651 21.921 1.00 93.88 80 GLN A N 1
ATOM 622 C CA . GLN A 1 80 ? -34.604 12.731 23.383 1.00 93.88 80 GLN A CA 1
ATOM 623 C C . GLN A 1 80 ? -34.139 14.102 23.910 1.00 93.88 80 GLN A C 1
ATOM 625 O O . GLN A 1 80 ? -33.913 14.244 25.110 1.00 93.88 80 GLN A O 1
ATOM 630 N N . ASN A 1 81 ? -33.986 15.116 23.047 1.00 93.19 81 ASN A N 1
ATOM 631 C CA . ASN A 1 81 ? -33.499 16.454 23.412 1.00 93.19 81 ASN A CA 1
ATOM 632 C C . ASN A 1 81 ? -32.140 16.441 24.143 1.00 93.19 81 ASN A C 1
ATOM 634 O O . ASN A 1 81 ? -31.918 17.212 25.075 1.00 93.19 81 ASN A O 1
ATOM 638 N N . LEU A 1 82 ? -31.220 15.558 23.743 1.00 94.44 82 LEU A N 1
ATOM 639 C CA . LEU A 1 82 ? -29.855 15.517 24.284 1.00 94.44 82 LEU A CA 1
ATOM 640 C C . LEU A 1 82 ? -28.885 16.398 23.483 1.00 94.44 82 LEU A C 1
ATOM 642 O O . LEU A 1 82 ? -27.855 16.811 24.017 1.00 94.44 82 LEU A O 1
ATOM 646 N N . PHE A 1 83 ? -29.240 16.705 22.233 1.00 94.25 83 PHE A N 1
ATOM 647 C CA . PHE A 1 83 ? -28.631 17.732 21.390 1.00 94.25 83 PHE A CA 1
ATOM 648 C C . PHE A 1 83 ? -29.714 18.566 20.706 1.00 94.25 83 PHE A C 1
ATOM 650 O O . PHE A 1 83 ? -30.837 18.106 20.507 1.00 94.25 83 PHE A O 1
ATOM 657 N N . THR A 1 84 ? -29.346 19.774 20.290 1.00 93.50 84 THR A N 1
ATOM 658 C CA . THR A 1 84 ? -30.147 20.615 19.392 1.00 93.50 84 THR A CA 1
ATOM 659 C C . THR A 1 84 ? -29.360 20.928 18.130 1.00 93.50 84 THR A C 1
ATOM 661 O O . THR A 1 84 ? -28.131 20.953 18.147 1.00 93.50 84 THR A O 1
ATOM 664 N N . ILE A 1 85 ? -30.066 21.162 17.024 1.00 92.81 85 ILE A N 1
ATOM 665 C CA . ILE A 1 85 ? -29.456 21.607 15.770 1.00 92.81 85 ILE A CA 1
ATOM 666 C C . ILE A 1 85 ? -29.953 23.016 15.478 1.00 92.81 85 ILE A C 1
ATOM 668 O O . ILE A 1 85 ? -31.157 23.247 15.393 1.00 92.81 85 ILE A O 1
ATOM 672 N N . SER A 1 86 ? -29.027 23.954 15.308 1.00 94.25 86 SER A N 1
ATOM 673 C CA . SER A 1 86 ? -29.326 25.320 14.874 1.00 94.25 86 SER A CA 1
ATOM 674 C C . SER A 1 86 ? -28.247 25.775 13.900 1.00 94.25 86 SER A C 1
ATOM 676 O O . SER A 1 86 ? -27.085 25.420 14.057 1.00 94.25 86 SER A O 1
ATOM 678 N N . ASN A 1 87 ? -28.614 26.500 12.842 1.00 94.00 87 ASN A N 1
ATOM 679 C CA . ASN A 1 87 ? -27.664 26.975 11.827 1.00 94.00 87 ASN A CA 1
ATOM 680 C C . ASN A 1 87 ? -26.711 25.881 11.287 1.00 94.00 87 ASN A C 1
ATOM 682 O O . ASN A 1 87 ? -25.531 26.140 11.071 1.00 94.00 87 ASN A O 1
ATOM 686 N N . GLN A 1 88 ? -27.220 24.657 11.077 1.00 91.62 88 GLN A N 1
ATOM 687 C CA . GLN A 1 88 ? -26.442 23.484 10.625 1.00 91.62 88 GLN A CA 1
ATOM 688 C C . GLN A 1 88 ? -25.310 23.052 11.582 1.00 91.62 88 GLN A C 1
ATOM 690 O O . GLN A 1 88 ? -24.404 22.323 11.187 1.00 91.62 88 GLN A O 1
ATOM 695 N N . GLN A 1 89 ? -25.366 23.470 12.847 1.00 90.00 89 GLN A N 1
ATOM 696 C CA . GLN A 1 89 ? -24.432 23.082 13.901 1.00 90.00 89 GLN A CA 1
ATOM 697 C C . GLN A 1 89 ? -25.157 22.299 14.996 1.00 90.00 89 GLN A C 1
ATOM 699 O O . GLN A 1 89 ? -26.321 22.567 15.299 1.00 90.00 89 GLN A O 1
ATOM 704 N N . VAL A 1 90 ? -24.459 21.326 15.583 1.00 89.44 90 VAL A N 1
ATOM 705 C CA . VAL A 1 90 ? -24.945 20.531 16.718 1.00 89.44 90 VAL A CA 1
ATOM 706 C C . VAL A 1 90 ? -24.518 21.216 18.015 1.00 89.44 90 VAL A C 1
ATOM 708 O O . VAL A 1 90 ? -23.334 21.485 18.209 1.00 89.44 90 VAL A O 1
ATOM 711 N N . TYR A 1 91 ? -25.471 21.466 18.910 1.00 90.75 91 TYR A N 1
ATOM 712 C CA . TYR A 1 91 ? -25.246 22.066 20.223 1.00 90.75 91 TYR A CA 1
ATOM 713 C C . TYR A 1 91 ? -25.679 21.122 21.337 1.00 90.75 91 TYR A C 1
ATOM 715 O O . TYR A 1 91 ? -26.725 20.474 21.253 1.00 90.75 91 TYR A O 1
ATOM 723 N N . ASP A 1 92 ? -24.884 21.086 22.404 1.00 90.88 92 ASP A N 1
ATOM 724 C CA . ASP A 1 92 ? -25.226 20.389 23.642 1.00 90.88 92 ASP A CA 1
ATOM 725 C C . ASP A 1 92 ? -26.453 21.029 24.318 1.00 90.88 92 ASP A C 1
ATOM 727 O O . ASP A 1 92 ? -26.628 22.249 24.286 1.00 90.88 92 ASP A O 1
ATOM 731 N N . VAL A 1 93 ? -27.300 20.206 24.937 1.00 93.88 93 VAL A N 1
ATOM 732 C CA . VAL A 1 93 ? -28.438 20.667 25.737 1.00 93.88 93 VAL A CA 1
ATOM 733 C C . VAL A 1 93 ? -28.006 20.784 27.193 1.00 93.88 93 VAL A C 1
ATOM 735 O O . VAL A 1 93 ? -27.751 19.792 27.881 1.00 93.88 93 VAL A O 1
ATOM 738 N N . ALA A 1 94 ? -27.953 22.025 27.679 1.00 92.38 94 ALA A N 1
ATOM 739 C CA . ALA A 1 94 ? -27.583 22.322 29.056 1.00 92.38 94 ALA A CA 1
ATOM 740 C C . ALA A 1 94 ? -28.517 21.617 30.057 1.00 92.38 94 ALA A C 1
ATOM 742 O O . ALA A 1 94 ? -29.738 21.668 29.934 1.00 92.38 94 ALA A O 1
ATOM 743 N N . GLY A 1 95 ? -27.931 20.976 31.073 1.00 90.62 95 GLY A N 1
ATOM 744 C CA . GLY A 1 95 ? -28.681 20.330 32.155 1.00 90.62 95 GLY A CA 1
ATOM 745 C C . GLY A 1 95 ? -29.346 18.997 31.796 1.00 90.62 95 GLY A C 1
ATOM 746 O O . GLY A 1 95 ? -30.152 18.505 32.586 1.00 90.62 95 GLY A O 1
ATOM 747 N N . ARG A 1 96 ? -29.028 18.389 30.641 1.00 92.44 96 ARG A N 1
ATOM 748 C CA . ARG A 1 96 ? -29.545 17.057 30.284 1.00 92.44 96 ARG A CA 1
ATOM 749 C C . ARG A 1 96 ? -29.237 16.016 31.369 1.00 92.44 96 ARG A C 1
ATOM 751 O O . ARG A 1 96 ? -28.146 15.985 31.934 1.00 92.44 96 ARG A O 1
ATOM 758 N N . THR A 1 97 ? -30.197 15.131 31.624 1.00 90.44 97 THR A N 1
ATOM 759 C CA . THR A 1 97 ? -30.106 14.083 32.658 1.00 90.44 97 THR A CA 1
ATOM 760 C C . THR A 1 97 ? -29.566 12.753 32.131 1.00 90.44 97 THR A C 1
ATOM 762 O O . THR A 1 97 ? -29.280 11.853 32.918 1.00 90.44 97 THR A O 1
ATOM 765 N N . GLN A 1 98 ? -29.413 12.617 30.810 1.00 93.00 98 GLN A N 1
ATOM 766 C CA . GLN A 1 98 ? -28.885 11.418 30.160 1.00 93.00 98 GLN A CA 1
ATOM 767 C C . GLN A 1 98 ? -27.624 11.730 29.352 1.00 93.00 98 GLN A C 1
ATOM 769 O O . GLN A 1 98 ? -27.476 12.814 28.786 1.00 93.00 98 GLN A O 1
ATOM 774 N N . ASN A 1 99 ? -26.733 10.741 29.260 1.00 91.81 99 ASN A N 1
ATOM 775 C CA . ASN A 1 99 ? -25.575 10.797 28.377 1.00 91.81 99 ASN A CA 1
ATOM 776 C C . ASN A 1 99 ? -26.035 10.589 26.918 1.00 91.81 99 ASN A C 1
ATOM 778 O O . ASN A 1 99 ? -26.726 9.601 26.644 1.00 91.81 99 ASN A O 1
ATOM 782 N N . PRO A 1 100 ? -25.684 11.488 25.981 1.00 93.38 100 PRO A N 1
ATOM 783 C CA . PRO A 1 100 ? -26.032 11.348 24.568 1.00 93.38 100 PRO A CA 1
ATOM 784 C C . PRO A 1 100 ? -25.152 10.338 23.824 1.00 93.38 100 PRO A C 1
ATOM 786 O O . PRO A 1 100 ? -25.397 10.081 22.647 1.00 93.38 100 PRO A O 1
ATOM 789 N N . TYR A 1 101 ? -24.100 9.832 24.468 1.00 93.00 101 TYR A N 1
ATOM 790 C CA . TYR A 1 101 ? -23.128 8.944 23.860 1.00 93.00 101 TYR A CA 1
ATOM 791 C C . TYR A 1 101 ? -23.293 7.514 24.371 1.00 93.00 101 TYR A C 1
ATOM 793 O O . TYR A 1 101 ? -23.616 7.285 25.539 1.00 93.00 101 TYR A O 1
ATOM 801 N N . LEU A 1 102 ? -23.018 6.554 23.494 1.00 94.00 102 LEU A N 1
ATOM 802 C CA . LEU A 1 102 ? -22.837 5.145 23.821 1.00 94.00 102 LEU A CA 1
ATOM 803 C C . LEU A 1 102 ? -21.347 4.836 23.905 1.00 94.00 102 LEU A C 1
ATOM 805 O O . LEU A 1 102 ? -20.576 5.274 23.052 1.00 94.00 102 LEU A O 1
ATOM 809 N N . THR A 1 103 ? -20.956 4.048 24.902 1.00 93.06 103 THR A N 1
ATOM 810 C CA . THR A 1 103 ? -19.605 3.485 24.986 1.00 93.06 103 THR A CA 1
ATOM 811 C C . THR A 1 103 ? -19.562 2.181 24.202 1.00 93.06 103 THR A C 1
ATOM 813 O O . THR A 1 103 ? -20.297 1.247 24.517 1.00 93.06 103 THR A O 1
ATOM 816 N N . ASN A 1 104 ? -18.677 2.109 23.216 1.00 94.81 104 ASN A N 1
ATOM 817 C CA . ASN A 1 104 ? -18.464 0.945 22.366 1.00 94.81 104 ASN A CA 1
ATOM 818 C C . ASN A 1 104 ? -17.015 0.471 22.460 1.00 94.81 104 ASN A C 1
ATOM 820 O O . ASN A 1 104 ? -16.133 1.199 22.917 1.00 94.81 104 ASN A O 1
ATOM 824 N N . THR A 1 105 ? -16.767 -0.742 21.980 1.00 94.94 105 THR A N 1
ATOM 825 C CA . THR A 1 105 ? -15.427 -1.313 21.867 1.00 94.94 105 THR A CA 1
ATOM 826 C C . THR A 1 105 ? -15.079 -1.603 20.417 1.00 94.94 105 THR A C 1
ATOM 828 O O . THR A 1 105 ? -15.953 -1.818 19.576 1.00 94.94 105 THR A O 1
ATOM 831 N N . VAL A 1 106 ? -13.781 -1.613 20.134 1.00 96.31 106 VAL A N 1
ATOM 832 C CA . VAL A 1 106 ? -13.216 -1.986 18.840 1.00 96.31 106 VAL A CA 1
ATOM 833 C C . VAL A 1 106 ? -12.114 -3.018 19.053 1.00 96.31 106 VAL A C 1
ATOM 835 O O . VAL A 1 106 ? -11.336 -2.905 19.997 1.00 96.31 106 VAL A O 1
ATOM 838 N N . PHE A 1 107 ? -12.051 -4.019 18.183 1.00 97.62 107 PHE A N 1
ATOM 839 C CA . PHE A 1 107 ? -10.987 -5.001 18.086 1.00 97.62 107 PHE A CA 1
ATOM 840 C C . PHE A 1 107 ? -10.665 -5.262 16.616 1.00 97.62 107 PHE A C 1
ATOM 842 O O . PHE A 1 107 ? -11.541 -5.638 15.836 1.00 97.62 107 PHE A O 1
ATOM 849 N N . ALA A 1 108 ? -9.399 -5.095 16.257 1.00 97.62 108 ALA A N 1
ATOM 850 C CA . ALA A 1 108 ? -8.888 -5.432 14.939 1.00 97.62 108 ALA A CA 1
ATOM 851 C C . ALA A 1 108 ? -7.518 -6.090 15.070 1.00 97.62 108 ALA A C 1
ATOM 853 O O . ALA A 1 108 ? -6.696 -5.672 15.889 1.00 97.62 108 ALA A O 1
ATOM 854 N N . ALA A 1 109 ? -7.282 -7.110 14.252 1.00 97.69 109 ALA A N 1
ATOM 855 C CA . ALA A 1 109 ? -6.027 -7.831 14.200 1.00 97.69 109 ALA A CA 1
ATOM 856 C C . ALA A 1 109 ? -5.733 -8.298 12.774 1.00 97.69 109 ALA A C 1
ATOM 858 O O . ALA A 1 109 ? -6.642 -8.710 12.057 1.00 97.69 109 ALA A O 1
ATOM 859 N N . THR A 1 110 ? -4.465 -8.251 12.376 1.00 95.75 110 THR A N 1
ATOM 860 C CA . THR A 1 110 ? -3.995 -8.764 11.082 1.00 95.75 110 THR A CA 1
ATOM 861 C C . THR A 1 110 ? -2.499 -9.067 11.154 1.00 95.75 110 THR A C 1
ATOM 863 O O . THR A 1 110 ? -1.773 -8.389 11.892 1.00 95.75 110 THR A O 1
ATOM 866 N N . PRO A 1 111 ? -1.988 -10.056 10.407 1.00 93.25 111 PRO A N 1
ATOM 867 C CA . PRO A 1 111 ? -0.556 -10.177 10.171 1.00 93.25 111 PRO A CA 1
ATOM 868 C C . PRO A 1 111 ? 0.017 -8.883 9.571 1.00 93.25 111 PRO A C 1
ATOM 870 O O . PRO A 1 111 ? -0.624 -8.253 8.733 1.00 93.25 111 PRO A O 1
ATOM 873 N N . ILE A 1 112 ? 1.223 -8.476 9.988 1.00 89.12 112 ILE A N 1
ATOM 874 C CA . ILE A 1 112 ? 1.881 -7.282 9.417 1.00 89.12 112 ILE A CA 1
ATOM 875 C C . ILE A 1 112 ? 2.399 -7.502 7.989 1.00 89.12 112 ILE A C 1
ATOM 877 O O . ILE A 1 112 ? 2.708 -6.539 7.290 1.00 89.12 112 ILE A O 1
ATOM 881 N N . THR A 1 113 ? 2.500 -8.763 7.572 1.00 80.88 113 THR A N 1
ATOM 882 C CA . THR A 1 113 ? 2.766 -9.200 6.202 1.00 80.88 113 THR A CA 1
ATOM 883 C C . THR A 1 113 ? 1.666 -10.167 5.800 1.00 80.88 113 THR A C 1
ATOM 885 O O . THR A 1 113 ? 1.458 -11.151 6.505 1.00 80.88 113 THR A O 1
ATOM 888 N N . GLU A 1 114 ? 0.981 -9.911 4.690 1.00 73.44 114 GLU A N 1
ATOM 889 C CA . GLU A 1 114 ? -0.053 -10.823 4.190 1.00 73.44 114 GLU A CA 1
ATOM 890 C C . GLU A 1 114 ? 0.460 -11.845 3.172 1.00 73.44 114 GLU A C 1
ATOM 892 O O . GLU A 1 114 ? -0.155 -12.894 3.062 1.00 73.44 114 GLU A O 1
ATOM 897 N N . LYS A 1 115 ? 1.564 -11.595 2.453 1.00 71.69 115 LYS A N 1
ATOM 898 C CA . LYS A 1 115 ? 2.029 -12.465 1.356 1.00 71.69 115 LYS A CA 1
ATOM 899 C C . LYS A 1 115 ? 3.103 -13.461 1.793 1.00 71.69 115 LYS A C 1
ATOM 901 O O . LYS A 1 115 ? 4.108 -13.081 2.391 1.00 71.69 115 LYS A O 1
ATOM 906 N N . PHE A 1 116 ? 2.917 -14.725 1.421 1.00 69.56 116 PHE A N 1
ATOM 907 C CA . PHE A 1 116 ? 3.813 -15.847 1.695 1.00 69.56 116 PHE A CA 1
ATOM 908 C C . PHE A 1 116 ? 3.914 -16.749 0.460 1.00 69.56 116 PHE A C 1
ATOM 910 O O . PHE A 1 116 ? 2.970 -16.838 -0.321 1.00 69.56 116 PHE A O 1
ATOM 917 N N . ARG A 1 117 ? 5.044 -17.457 0.293 1.00 62.72 117 ARG A N 1
ATOM 918 C CA . ARG A 1 117 ? 5.153 -18.528 -0.721 1.00 62.72 117 ARG A CA 1
ATOM 919 C C . ARG A 1 117 ? 4.278 -19.714 -0.329 1.00 62.72 117 ARG A C 1
ATOM 921 O O . ARG A 1 117 ? 3.193 -19.929 -0.835 1.00 62.72 117 ARG A O 1
ATOM 928 N N . ASP A 1 118 ? 4.788 -20.510 0.588 1.00 69.81 118 ASP A N 1
ATOM 929 C CA . ASP A 1 118 ? 4.294 -21.848 0.882 1.00 69.81 118 ASP A CA 1
ATOM 930 C C . ASP A 1 118 ? 3.973 -21.978 2.368 1.00 69.81 118 ASP A C 1
ATOM 932 O O . ASP A 1 118 ? 2.934 -22.507 2.758 1.00 69.81 118 ASP A O 1
ATOM 936 N N . THR A 1 119 ? 4.854 -21.443 3.209 1.00 80.56 119 THR A N 1
ATOM 937 C CA . THR A 1 119 ? 4.776 -21.589 4.653 1.00 80.56 119 THR A CA 1
ATOM 938 C C . THR A 1 119 ? 4.465 -20.255 5.314 1.00 80.56 119 THR A C 1
ATOM 940 O O . THR A 1 119 ? 5.293 -19.347 5.359 1.00 80.56 119 THR A O 1
ATOM 943 N N . VAL A 1 120 ? 3.279 -20.169 5.904 1.00 86.50 120 VAL A N 1
ATOM 944 C CA . VAL A 1 120 ? 2.854 -19.045 6.734 1.00 86.50 120 VAL A CA 1
ATOM 945 C C . VAL A 1 120 ? 3.299 -19.303 8.167 1.00 86.50 120 VAL A C 1
ATOM 947 O O . VAL A 1 120 ? 2.977 -20.338 8.750 1.00 86.50 120 VAL A O 1
ATOM 950 N N . ARG A 1 121 ? 4.051 -18.363 8.745 1.00 89.81 121 ARG A N 1
ATOM 951 C CA . ARG A 1 121 ? 4.583 -18.451 10.114 1.00 89.81 121 ARG A CA 1
ATOM 952 C C . ARG A 1 121 ? 4.152 -17.217 10.889 1.00 89.81 121 ARG A C 1
ATOM 954 O O . ARG A 1 121 ? 4.699 -16.137 10.674 1.00 89.81 121 ARG A O 1
ATOM 961 N N . LEU A 1 122 ? 3.166 -17.381 11.766 1.00 93.31 122 LEU A N 1
ATOM 962 C CA . LEU A 1 122 ? 2.551 -16.285 12.516 1.00 93.31 122 LEU A CA 1
ATOM 963 C C . LEU A 1 122 ? 3.038 -16.303 13.967 1.00 93.31 122 LEU A C 1
ATOM 965 O O . LEU A 1 122 ? 3.134 -17.368 14.582 1.00 93.31 122 LEU A O 1
ATOM 969 N N . SER A 1 123 ? 3.344 -15.131 14.516 1.00 94.06 123 SER A N 1
ATOM 970 C CA . SER A 1 123 ? 3.748 -14.958 15.914 1.00 94.06 123 SER A CA 1
ATOM 971 C C . SER A 1 123 ? 2.939 -13.866 16.611 1.00 94.06 123 SER A C 1
ATOM 973 O O . SER A 1 123 ? 2.327 -13.000 15.982 1.00 94.06 123 SER A O 1
ATOM 975 N N . PHE A 1 124 ? 2.939 -13.901 17.942 1.00 92.81 124 PHE A N 1
ATOM 976 C CA . PHE A 1 124 ? 2.397 -12.833 18.772 1.00 92.81 124 PHE A CA 1
ATOM 977 C C . PHE A 1 124 ? 3.552 -12.018 19.356 1.00 92.81 124 PHE A C 1
ATOM 979 O O . PHE A 1 124 ? 4.459 -12.574 19.977 1.00 92.81 124 PHE A O 1
ATOM 986 N N . ASN A 1 125 ? 3.508 -10.698 19.165 1.00 91.25 125 ASN A N 1
ATOM 987 C CA . ASN A 1 125 ? 4.449 -9.760 19.762 1.00 91.25 125 ASN A CA 1
ATOM 988 C C . ASN A 1 125 ? 3.672 -8.641 20.465 1.00 91.25 125 ASN A C 1
ATOM 990 O O . ASN A 1 125 ? 2.965 -7.872 19.817 1.00 91.25 125 ASN A O 1
ATOM 994 N N . ALA A 1 126 ? 3.830 -8.532 21.785 1.00 90.06 126 ALA A N 1
ATOM 995 C CA . ALA A 1 126 ? 3.138 -7.529 22.589 1.00 90.06 126 ALA A CA 1
ATOM 996 C C . ALA A 1 126 ? 3.484 -6.080 22.192 1.00 90.06 126 ALA A C 1
ATOM 998 O O . ALA A 1 126 ? 2.677 -5.188 22.429 1.00 90.06 126 ALA A O 1
ATOM 999 N N . ALA A 1 127 ? 4.630 -5.838 21.540 1.00 92.12 127 ALA A N 1
ATOM 1000 C CA . ALA A 1 127 ? 4.991 -4.518 21.011 1.00 92.12 127 ALA A CA 1
ATOM 1001 C C . ALA A 1 127 ? 4.067 -4.035 19.875 1.00 92.12 127 ALA A C 1
ATOM 1003 O O . ALA A 1 127 ? 4.075 -2.853 19.544 1.00 92.12 127 ALA A O 1
ATOM 1004 N N . LEU A 1 128 ? 3.284 -4.941 19.280 1.00 94.44 128 LEU A N 1
ATOM 1005 C CA . LEU A 1 128 ? 2.300 -4.647 18.236 1.00 94.44 128 LEU A CA 1
ATOM 1006 C C . LEU A 1 128 ? 0.853 -4.717 18.746 1.00 94.44 128 LEU A C 1
ATOM 1008 O O . LEU A 1 128 ? -0.081 -4.780 17.946 1.00 94.44 128 LEU A O 1
ATOM 1012 N N . TYR A 1 129 ? 0.662 -4.723 20.067 1.00 95.25 129 TYR A N 1
ATOM 1013 C CA . TYR A 1 129 ? -0.641 -4.524 20.684 1.00 95.25 129 TYR A CA 1
ATOM 1014 C C . TYR A 1 129 ? -0.795 -3.067 21.118 1.00 95.25 129 TYR A C 1
ATOM 1016 O O . TYR A 1 129 ? -0.009 -2.563 21.921 1.00 95.25 129 TYR A O 1
ATOM 1024 N N . TYR A 1 130 ? -1.841 -2.411 20.625 1.00 95.56 130 TYR A N 1
ATOM 1025 C CA . TYR A 1 130 ? -2.137 -1.020 20.939 1.00 95.56 130 TYR A CA 1
ATOM 1026 C C . TYR A 1 130 ? -3.526 -0.868 21.558 1.00 95.56 130 TYR A C 1
ATOM 1028 O O . TYR A 1 130 ? -4.463 -1.586 21.211 1.00 95.56 130 TYR A O 1
ATOM 1036 N N . SER A 1 131 ? -3.671 0.074 22.489 1.00 93.69 131 SER A N 1
ATOM 1037 C CA . SER A 1 131 ? -4.919 0.273 23.226 1.00 93.69 131 SER A CA 1
ATOM 1038 C C . SER A 1 131 ? -4.983 1.663 23.854 1.00 93.69 131 SER A C 1
ATOM 1040 O O . SER A 1 131 ? -3.961 2.204 24.271 1.00 93.69 131 SER A O 1
ATOM 1042 N N . ASN A 1 132 ? -6.193 2.218 23.968 1.00 92.50 132 ASN A N 1
ATOM 1043 C CA . ASN A 1 132 ? -6.493 3.401 24.788 1.00 92.50 132 ASN A CA 1
ATOM 1044 C C . ASN A 1 132 ? -7.124 3.030 26.147 1.00 92.50 132 ASN A C 1
ATOM 1046 O O . ASN A 1 132 ? -7.690 3.878 26.835 1.00 92.50 132 ASN A O 1
ATOM 1050 N N . THR A 1 133 ? -7.048 1.754 26.525 1.00 90.69 133 THR A N 1
ATOM 1051 C CA . THR A 1 133 ? -7.587 1.176 27.764 1.00 90.69 133 THR A CA 1
ATOM 1052 C C . THR A 1 133 ? -6.498 0.420 28.531 1.00 90.69 133 THR A C 1
ATOM 1054 O O . THR A 1 133 ? -5.419 0.157 28.003 1.00 90.69 133 THR A O 1
ATOM 1057 N N . THR A 1 134 ? -6.790 -0.002 29.763 1.00 90.75 134 THR A N 1
ATOM 1058 C CA . THR A 1 134 ? -5.901 -0.866 30.566 1.00 90.75 134 THR A CA 1
ATOM 1059 C C . THR A 1 134 ? -6.031 -2.361 30.242 1.00 90.75 134 THR A C 1
ATOM 1061 O O . THR A 1 134 ? -5.376 -3.190 30.875 1.00 90.75 134 THR A O 1
ATOM 1064 N N . ILE A 1 135 ? -6.883 -2.730 29.279 1.00 91.88 135 ILE A N 1
ATOM 1065 C CA . ILE A 1 135 ? -7.055 -4.119 28.849 1.00 91.88 135 ILE A CA 1
ATOM 1066 C C . ILE A 1 135 ? -5.811 -4.564 28.084 1.00 91.88 135 ILE A C 1
ATOM 1068 O O . ILE A 1 135 ? -5.295 -3.839 27.231 1.00 91.88 135 ILE A O 1
ATOM 1072 N N . THR A 1 136 ? -5.345 -5.773 28.382 1.00 92.62 136 THR A N 1
ATOM 1073 C CA . THR A 1 136 ? -4.236 -6.433 27.688 1.00 92.62 136 THR A CA 1
ATOM 1074 C C . THR A 1 136 ? -4.702 -7.744 27.066 1.00 92.62 136 THR A C 1
ATOM 1076 O O . THR A 1 136 ? -5.710 -8.318 27.484 1.00 92.62 136 THR A O 1
ATOM 1079 N N . VAL A 1 137 ? -3.960 -8.221 26.066 1.00 93.31 137 VAL A N 1
ATOM 1080 C CA . VAL A 1 137 ? -4.169 -9.532 25.440 1.00 93.31 137 VAL A CA 1
ATOM 1081 C C . VAL A 1 137 ? -3.221 -10.542 26.078 1.00 93.31 137 VAL A C 1
ATOM 1083 O O . VAL A 1 137 ? -2.015 -10.311 26.133 1.00 93.31 137 VAL A O 1
ATOM 1086 N N . SER A 1 138 ? -3.768 -11.654 26.568 1.00 89.56 138 SER A N 1
ATOM 1087 C CA . SER A 1 138 ? -3.003 -12.742 27.182 1.00 89.56 138 SER A CA 1
ATOM 1088 C C . SER A 1 138 ? -2.600 -13.807 26.165 1.00 89.56 138 SER A C 1
ATOM 1090 O O . SER A 1 138 ? -1.449 -14.230 26.151 1.00 89.56 138 SER A O 1
ATOM 1092 N N . ASN A 1 139 ? -3.533 -14.207 25.298 1.00 92.56 139 ASN A N 1
ATOM 1093 C CA . ASN A 1 139 ? -3.345 -15.263 24.308 1.00 92.56 139 ASN A CA 1
ATOM 1094 C C . ASN A 1 139 ? -3.950 -14.865 22.963 1.00 92.56 139 ASN A C 1
ATOM 1096 O O . ASN A 1 139 ? -4.994 -14.213 22.915 1.00 92.56 139 ASN A O 1
ATOM 1100 N N . VAL A 1 140 ? -3.341 -15.340 21.878 1.00 97.06 140 VAL A N 1
ATOM 1101 C CA . VAL A 1 140 ? -3.857 -15.191 20.511 1.00 97.06 140 VAL A CA 1
ATOM 1102 C C . VAL A 1 140 ? -3.964 -16.569 19.874 1.00 97.06 140 VAL A C 1
ATOM 1104 O O . VAL A 1 140 ? -3.083 -17.409 20.035 1.00 97.06 140 VAL A O 1
ATOM 1107 N N . SER A 1 141 ? -5.055 -16.832 19.169 1.00 97.81 141 SER A N 1
ATOM 1108 C CA . SER A 1 141 ? -5.266 -18.059 18.405 1.00 97.81 141 SER A CA 1
ATOM 1109 C C . SER A 1 141 ? -5.785 -17.736 17.013 1.00 97.81 141 SER A C 1
ATOM 1111 O O . SER A 1 141 ? -6.465 -16.728 16.827 1.00 97.81 141 SER A O 1
ATOM 1113 N N . ILE A 1 142 ? -5.502 -18.610 16.052 1.00 97.62 142 ILE A N 1
ATOM 1114 C CA . ILE A 1 142 ? -5.847 -18.413 14.643 1.00 97.62 142 ILE A CA 1
ATOM 1115 C C . ILE A 1 142 ? -6.587 -19.639 14.132 1.00 97.62 142 ILE A C 1
ATOM 1117 O O . ILE A 1 142 ? -6.133 -20.760 14.345 1.00 97.62 142 ILE A O 1
ATOM 1121 N N . ASP A 1 143 ? -7.712 -19.429 13.466 1.00 97.31 143 ASP A N 1
ATOM 1122 C CA . ASP A 1 143 ? -8.372 -20.444 12.650 1.00 97.31 143 ASP A CA 1
ATOM 1123 C C . ASP A 1 143 ? -8.015 -20.182 11.182 1.00 97.31 143 ASP A C 1
ATOM 1125 O O . ASP A 1 143 ? -8.416 -19.170 10.606 1.00 97.31 143 ASP A O 1
ATOM 1129 N N . PHE A 1 144 ? -7.241 -21.094 10.590 1.00 93.75 144 PHE A N 1
ATOM 1130 C CA . PHE A 1 144 ? -6.798 -21.026 9.192 1.00 93.75 144 PHE A CA 1
ATOM 1131 C C . PHE A 1 144 ? -7.875 -21.465 8.186 1.00 93.75 144 PHE A C 1
ATOM 1133 O O . PHE A 1 144 ? -7.566 -21.626 7.004 1.00 93.75 144 PHE A O 1
ATOM 1140 N N . LYS A 1 145 ? -9.110 -21.714 8.649 1.00 91.94 145 LYS A N 1
ATOM 1141 C CA . LYS A 1 145 ? -10.234 -22.217 7.843 1.00 91.94 145 LYS A CA 1
ATOM 1142 C C . LYS A 1 145 ? -9.939 -23.549 7.156 1.00 91.94 145 LYS A C 1
ATOM 1144 O O . LYS A 1 145 ? -10.462 -23.850 6.089 1.00 91.94 145 LYS A O 1
ATOM 1149 N N . ASP A 1 146 ? -9.129 -24.375 7.813 1.00 89.19 146 ASP A N 1
ATOM 1150 C CA . ASP A 1 146 ? -8.700 -25.696 7.346 1.00 89.19 146 ASP A CA 1
ATOM 1151 C C . ASP A 1 146 ? -9.416 -26.861 8.055 1.00 89.19 146 ASP A C 1
ATOM 1153 O O . ASP A 1 146 ? -9.037 -28.019 7.888 1.00 89.19 146 ASP A O 1
ATOM 1157 N N . GLY A 1 147 ? -10.438 -26.556 8.860 1.00 93.50 147 GLY A N 1
ATOM 1158 C CA . GLY A 1 147 ? -11.209 -27.535 9.628 1.00 93.50 147 GLY A CA 1
ATOM 1159 C C . GLY A 1 147 ? -10.598 -27.926 10.978 1.00 93.50 147 GLY A C 1
ATOM 1160 O O . GLY A 1 147 ? -11.245 -28.660 11.720 1.00 93.50 147 GLY A O 1
ATOM 1161 N N . GLN A 1 148 ? -9.410 -27.421 11.337 1.00 94.50 148 GLN A N 1
AT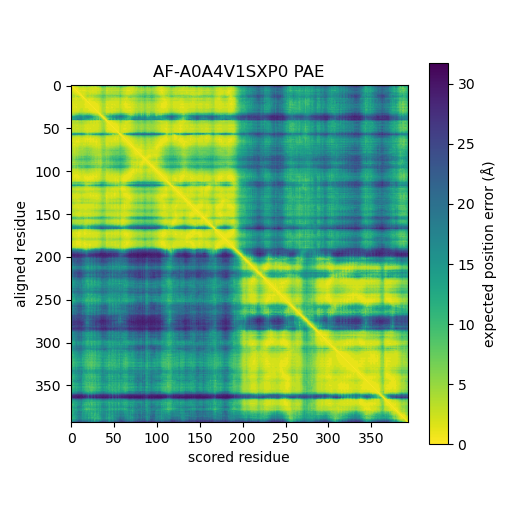OM 1162 C CA . GLN A 1 148 ? -8.776 -27.699 12.638 1.00 94.50 148 GLN A CA 1
ATOM 1163 C C . GLN A 1 148 ? -9.178 -26.709 13.742 1.00 94.50 148 GLN A C 1
ATOM 1165 O O . GLN A 1 148 ? -8.820 -26.887 14.908 1.00 94.50 148 GLN A O 1
ATOM 1170 N N . GLY A 1 149 ? -9.937 -25.668 13.390 1.00 96.75 149 GLY A N 1
ATOM 1171 C CA . GLY A 1 149 ? -10.370 -24.625 14.313 1.00 96.75 149 GLY A CA 1
ATOM 1172 C C . GLY A 1 149 ? -9.213 -23.758 14.818 1.00 96.75 149 GLY A C 1
ATOM 1173 O O . GLY A 1 149 ? -8.163 -23.643 14.188 1.00 96.75 149 GLY A O 1
ATOM 1174 N N . TYR A 1 150 ? -9.418 -23.113 15.969 1.00 97.94 150 TYR A N 1
ATOM 1175 C CA . TYR A 1 150 ? -8.450 -22.171 16.533 1.00 97.94 150 TYR A CA 1
ATOM 1176 C C . TYR A 1 150 ? -7.204 -22.862 17.092 1.00 97.94 150 TYR A C 1
ATOM 1178 O O . TYR A 1 150 ? -7.273 -23.575 18.093 1.00 97.94 150 TYR A O 1
ATOM 1186 N N . GLN A 1 151 ? -6.051 -22.530 16.522 1.00 97.75 151 GLN A N 1
ATOM 1187 C CA . GLN A 1 151 ? -4.729 -22.956 16.968 1.00 97.75 151 GLN A CA 1
ATOM 1188 C C . GLN A 1 151 ? -4.071 -21.836 17.778 1.00 97.75 151 GLN A C 1
ATOM 1190 O O . GLN A 1 151 ? -3.992 -20.696 17.321 1.00 97.75 151 GLN A O 1
ATOM 1195 N N . LEU A 1 152 ? -3.617 -22.140 18.995 1.00 97.06 152 LEU A N 1
ATOM 1196 C CA . LEU A 1 152 ? -2.933 -21.177 19.861 1.00 97.06 152 LEU A CA 1
ATOM 1197 C C . LEU A 1 152 ? -1.575 -20.786 19.261 1.00 97.06 152 LEU A C 1
ATOM 1199 O O . LEU A 1 152 ? -0.796 -21.659 18.886 1.00 97.06 152 LEU A O 1
ATOM 1203 N N . ILE A 1 153 ? -1.264 -19.490 19.246 1.00 96.25 153 ILE A N 1
ATOM 1204 C CA . ILE A 1 153 ? 0.101 -19.003 19.034 1.00 96.25 153 ILE A CA 1
ATOM 1205 C C . ILE A 1 153 ? 0.812 -19.051 20.391 1.00 96.25 153 ILE A C 1
ATOM 1207 O O . ILE A 1 153 ? 0.418 -18.306 21.294 1.00 96.25 153 ILE A O 1
ATOM 1211 N N . PRO A 1 154 ? 1.831 -19.908 20.588 1.00 91.25 154 PRO A N 1
ATOM 1212 C CA . PRO A 1 154 ? 2.515 -19.984 21.873 1.00 91.25 154 PRO A CA 1
ATOM 1213 C C . PRO A 1 154 ? 3.199 -18.655 22.208 1.00 91.25 154 PRO A C 1
ATOM 1215 O O . PRO A 1 154 ? 3.702 -17.966 21.318 1.00 91.25 154 PRO A O 1
ATOM 1218 N N . ALA A 1 155 ? 3.271 -18.311 23.495 1.00 82.94 155 ALA A N 1
ATOM 1219 C CA . ALA A 1 155 ? 4.044 -17.157 23.946 1.00 82.94 155 ALA A CA 1
ATOM 1220 C C . ALA A 1 155 ? 5.509 -17.299 23.491 1.00 82.94 155 ALA A C 1
ATOM 1222 O O . ALA A 1 155 ? 6.144 -18.319 23.757 1.00 82.94 155 ALA A O 1
ATOM 1223 N N . ASN A 1 156 ? 6.032 -16.291 22.783 1.00 82.44 156 ASN A N 1
ATOM 1224 C CA . ASN A 1 156 ? 7.357 -16.309 22.138 1.00 82.44 156 ASN A CA 1
ATOM 1225 C C . ASN A 1 156 ? 7.569 -17.449 21.118 1.00 82.44 156 ASN A C 1
ATOM 1227 O O . ASN A 1 156 ? 8.706 -17.777 20.781 1.00 82.44 156 ASN A O 1
ATOM 1231 N N . GLY A 1 157 ? 6.489 -18.065 20.637 1.00 90.75 157 GLY A N 1
ATOM 1232 C CA . GLY A 1 157 ? 6.510 -19.122 19.636 1.00 90.75 157 GLY A CA 1
ATOM 1233 C C . GLY A 1 157 ? 5.929 -18.680 18.298 1.00 90.75 157 GLY A C 1
ATOM 1234 O O . GLY A 1 157 ? 5.586 -17.518 18.075 1.00 90.75 157 GLY A O 1
ATOM 1235 N N . VAL A 1 158 ? 5.816 -19.652 17.397 1.00 94.06 158 VAL A N 1
ATOM 1236 C CA . VAL A 1 158 ? 5.218 -19.480 16.073 1.00 94.06 158 VAL A CA 1
ATOM 1237 C C . VAL A 1 158 ? 4.168 -20.557 15.846 1.00 94.06 158 VAL A C 1
ATOM 1239 O O . VAL A 1 158 ? 4.380 -21.715 16.207 1.00 94.06 158 VAL A O 1
ATOM 1242 N N . VAL A 1 159 ? 3.058 -20.191 15.214 1.00 94.69 159 VAL A N 1
ATOM 1243 C CA . VAL A 1 159 ? 2.155 -21.152 14.576 1.00 94.69 159 VAL A CA 1
ATOM 1244 C C . VAL A 1 159 ? 2.498 -21.203 13.091 1.00 94.69 159 VAL A C 1
ATOM 1246 O O . VAL A 1 159 ? 2.771 -20.172 12.476 1.00 94.69 159 VAL A O 1
ATOM 1249 N N . THR A 1 160 ? 2.562 -22.408 12.528 1.00 91.88 160 THR A N 1
ATOM 1250 C CA . THR A 1 160 ? 3.009 -22.628 11.148 1.00 91.88 160 THR A CA 1
ATOM 1251 C C . THR A 1 160 ? 1.922 -23.325 10.350 1.00 91.88 160 THR A C 1
ATOM 1253 O O . THR A 1 160 ? 1.404 -24.352 10.785 1.00 91.88 160 THR A O 1
ATOM 1256 N N . LYS A 1 161 ? 1.621 -22.802 9.162 1.00 89.06 161 LYS A N 1
ATOM 1257 C CA . LYS A 1 161 ? 0.700 -23.406 8.203 1.00 89.06 161 LYS A CA 1
ATOM 1258 C C . LYS A 1 161 ? 1.375 -23.521 6.841 1.00 89.06 161 LYS A C 1
ATOM 1260 O O . LYS A 1 161 ? 1.825 -22.523 6.291 1.00 89.06 161 LYS A O 1
ATOM 1265 N N . LEU A 1 162 ? 1.430 -24.738 6.308 1.00 85.44 162 LEU A N 1
ATOM 1266 C CA . LEU A 1 162 ? 1.844 -25.000 4.932 1.00 85.44 162 LEU A CA 1
ATOM 1267 C C . LEU A 1 162 ? 0.607 -24.981 4.027 1.00 85.44 162 LEU A C 1
ATOM 1269 O O . LEU A 1 162 ? -0.339 -25.741 4.264 1.00 85.44 162 LEU A O 1
ATOM 1273 N N . TYR A 1 163 ? 0.626 -24.138 3.000 1.00 78.31 163 TYR A N 1
ATOM 1274 C CA . TYR A 1 163 ? -0.332 -24.154 1.900 1.00 78.31 163 TYR A CA 1
ATOM 1275 C C . TYR A 1 163 ? 0.300 -24.855 0.698 1.00 78.31 163 TYR A C 1
ATOM 1277 O O . TYR A 1 163 ? 1.462 -24.636 0.368 1.00 78.31 163 TYR A O 1
ATOM 1285 N N . THR A 1 164 ? -0.461 -25.755 0.079 1.00 72.25 164 THR A N 1
ATOM 1286 C CA . THR A 1 164 ? -0.009 -26.565 -1.068 1.00 72.25 164 THR A CA 1
ATOM 1287 C C . THR A 1 164 ? -0.816 -26.294 -2.331 1.00 72.25 164 THR A C 1
ATOM 1289 O O . THR A 1 164 ? -0.498 -26.824 -3.392 1.00 72.25 164 THR A O 1
ATOM 1292 N N . ASP A 1 165 ? -1.855 -25.469 -2.224 1.00 66.00 165 ASP A N 1
ATOM 1293 C CA . ASP A 1 165 ? -2.679 -25.059 -3.348 1.00 66.00 165 ASP A CA 1
ATOM 1294 C C . ASP A 1 165 ? -2.177 -23.733 -3.939 1.00 66.00 165 ASP A C 1
ATOM 1296 O O . ASP A 1 165 ? -1.478 -22.960 -3.289 1.00 66.00 165 ASP A O 1
ATOM 1300 N N . SER A 1 166 ? -2.508 -23.490 -5.205 1.00 57.50 166 SER A N 1
ATOM 1301 C CA . SER A 1 166 ? -2.102 -22.293 -5.947 1.00 57.50 166 SER A CA 1
ATOM 1302 C C . SER A 1 166 ? -3.062 -21.117 -5.756 1.00 57.50 166 SER A C 1
ATOM 1304 O O . SER A 1 166 ? -3.080 -20.216 -6.594 1.00 57.50 166 SER A O 1
ATOM 1306 N N . SER A 1 167 ? -3.955 -21.170 -4.764 1.00 53.19 167 SER A N 1
ATOM 1307 C CA . SER A 1 167 ? -5.008 -20.163 -4.663 1.00 53.19 167 SER A CA 1
ATOM 1308 C C . SER A 1 167 ? -4.548 -18.917 -3.917 1.00 53.19 167 SER A C 1
ATOM 1310 O O . SER A 1 167 ? -3.713 -18.966 -3.019 1.00 53.19 167 SER A O 1
ATOM 1312 N N . SER A 1 168 ? -5.141 -17.808 -4.343 1.00 67.69 168 SER A N 1
ATOM 1313 C CA . SER A 1 168 ? -5.029 -16.464 -3.790 1.00 67.69 168 SER A CA 1
ATOM 1314 C C . SER A 1 168 ? -5.449 -16.373 -2.317 1.00 67.69 168 SER A C 1
ATOM 1316 O O . SER A 1 168 ? -5.897 -17.349 -1.711 1.00 67.69 168 SER A O 1
ATOM 1318 N N . THR A 1 169 ? -5.368 -15.151 -1.784 1.00 77.00 169 THR A N 1
ATOM 1319 C CA . THR A 1 169 ? -5.945 -14.648 -0.525 1.00 77.00 169 THR A CA 1
ATOM 1320 C C . THR A 1 169 ? -6.882 -15.626 0.199 1.00 77.00 169 THR A C 1
ATOM 1322 O O . THR A 1 169 ? -8.034 -15.842 -0.181 1.00 77.00 169 THR A O 1
ATOM 1325 N N . LYS A 1 170 ? -6.379 -16.192 1.293 1.00 85.38 170 LYS A N 1
ATOM 1326 C CA . LYS A 1 170 ? -7.052 -17.102 2.215 1.00 85.38 170 LYS A CA 1
ATOM 1327 C C . LYS A 1 170 ? -7.622 -16.330 3.406 1.00 85.38 170 LYS A C 1
ATOM 1329 O O . LYS A 1 170 ? -6.879 -15.572 4.036 1.00 85.38 170 LYS A O 1
ATOM 1334 N N . PRO A 1 171 ? -8.896 -16.539 3.771 1.00 90.31 171 PRO A N 1
ATOM 1335 C CA . PRO A 1 171 ? -9.442 -15.976 4.996 1.00 90.31 171 PRO A CA 1
ATOM 1336 C C . PRO A 1 171 ? -8.874 -16.700 6.221 1.00 90.31 171 PRO A C 1
ATOM 1338 O O . PRO A 1 171 ? -8.715 -17.922 6.219 1.00 90.31 171 PRO A O 1
ATOM 1341 N N . ILE A 1 172 ? -8.625 -15.944 7.283 1.00 94.31 172 ILE A N 1
ATOM 1342 C CA . ILE A 1 172 ? -8.311 -16.459 8.617 1.00 94.31 172 ILE A CA 1
ATOM 1343 C C . ILE A 1 172 ? -9.172 -15.746 9.655 1.00 94.31 172 ILE A C 1
ATOM 1345 O O . ILE A 1 172 ? -9.517 -14.577 9.483 1.00 94.31 172 ILE A O 1
ATOM 1349 N N . ASP A 1 173 ? -9.457 -16.416 10.769 1.00 97.75 173 ASP A N 1
ATOM 1350 C CA . ASP A 1 173 ? -10.054 -15.755 11.930 1.00 97.75 173 ASP A CA 1
ATOM 1351 C C . ASP A 1 173 ? -9.031 -15.656 13.049 1.00 97.75 173 ASP A C 1
ATOM 1353 O O . ASP A 1 173 ? -8.378 -16.638 13.405 1.00 97.75 173 ASP A O 1
ATOM 1357 N N . ILE A 1 174 ? -8.943 -14.480 13.659 1.00 98.12 174 ILE A N 1
ATOM 1358 C CA . ILE A 1 174 ? -8.072 -14.228 14.802 1.00 98.12 174 ILE A CA 1
ATOM 1359 C C . ILE A 1 174 ? -8.944 -14.098 16.045 1.00 98.12 174 ILE A C 1
ATOM 1361 O O . ILE A 1 174 ? -9.899 -13.324 16.076 1.00 98.12 174 ILE A O 1
ATOM 1365 N N . LYS A 1 175 ? -8.594 -14.860 17.081 1.00 98.19 175 LYS A N 1
ATOM 1366 C CA . LYS A 1 175 ? -9.206 -14.827 18.410 1.00 98.19 175 LYS A CA 1
ATOM 1367 C C . LYS A 1 175 ? -8.168 -14.372 19.423 1.00 98.19 175 LYS A C 1
ATOM 1369 O O . LYS A 1 175 ? -7.144 -15.032 19.582 1.00 98.19 175 LYS A O 1
ATOM 1374 N N . ALA A 1 176 ? -8.451 -13.299 20.149 1.00 97.56 176 ALA A N 1
ATOM 1375 C CA . ALA A 1 176 ? -7.627 -12.846 21.262 1.00 97.56 176 ALA A CA 1
ATOM 1376 C C . ALA A 1 176 ? -8.371 -13.027 22.589 1.00 97.56 176 ALA A C 1
ATOM 1378 O O . ALA A 1 176 ? -9.568 -12.757 22.693 1.00 97.56 176 ALA A O 1
ATOM 1379 N N . GLN A 1 177 ? -7.653 -13.491 23.608 1.00 97.12 177 GLN A N 1
ATOM 1380 C CA . GLN A 1 177 ? -8.137 -13.542 24.981 1.00 97.12 177 GLN A CA 1
ATOM 1381 C C . GLN A 1 177 ? -7.678 -12.289 25.720 1.00 97.12 177 GLN A C 1
ATOM 1383 O O . GLN A 1 177 ? -6.486 -11.985 25.759 1.00 97.12 177 GLN A O 1
ATOM 1388 N N . LEU A 1 178 ? -8.623 -11.570 26.311 1.00 95.06 178 LEU A N 1
ATOM 1389 C CA . LEU A 1 178 ? -8.356 -10.393 27.125 1.00 95.06 178 LEU A CA 1
ATOM 1390 C C . LEU A 1 178 ? -7.963 -10.807 28.549 1.00 95.06 178 LEU A C 1
ATOM 1392 O O . LEU A 1 178 ? -8.322 -11.887 29.022 1.00 95.06 178 LEU A O 1
ATOM 1396 N N . ASN A 1 179 ? -7.283 -9.923 29.277 1.00 93.62 179 ASN A N 1
ATOM 1397 C CA . ASN A 1 179 ? -6.960 -10.120 30.696 1.00 93.62 179 ASN A CA 1
ATOM 1398 C C . ASN A 1 179 ? -8.193 -10.265 31.609 1.00 93.62 179 ASN A C 1
ATOM 1400 O O . ASN A 1 179 ? -8.079 -10.820 32.698 1.00 93.62 179 ASN A O 1
ATOM 1404 N N . SER A 1 180 ? -9.370 -9.828 31.157 1.00 91.38 180 SER A N 1
ATOM 1405 C CA . SER A 1 180 ? -10.659 -10.086 31.812 1.00 91.38 180 SER A CA 1
ATOM 1406 C C . SER A 1 180 ? -11.157 -11.531 31.656 1.00 91.38 180 SER A C 1
ATOM 1408 O O . SER A 1 180 ? -12.146 -11.905 32.279 1.00 91.38 180 SER A O 1
ATOM 1410 N N . GLY A 1 181 ? -10.517 -12.334 30.801 1.00 93.31 181 GLY A N 1
ATOM 1411 C CA . GLY A 1 181 ? -10.955 -13.675 30.411 1.00 93.31 181 GLY A CA 1
ATOM 1412 C C . GLY A 1 181 ? -11.915 -13.701 29.217 1.00 93.31 181 GLY A C 1
ATOM 1413 O O . GLY A 1 181 ? -12.150 -14.776 28.666 1.00 93.31 181 GLY A O 1
ATOM 1414 N N . ALA A 1 182 ? -12.438 -12.547 28.784 1.00 95.62 182 ALA A N 1
ATOM 1415 C CA . ALA A 1 182 ? -13.296 -12.445 27.606 1.00 95.62 182 ALA A CA 1
ATOM 1416 C C . ALA A 1 182 ? -12.518 -12.707 26.305 1.00 95.62 182 ALA A C 1
ATOM 1418 O O . ALA A 1 182 ? -11.320 -12.434 26.218 1.00 95.62 182 ALA A O 1
ATOM 1419 N N . PHE A 1 183 ? -13.214 -13.199 25.280 1.00 98.00 183 PHE A N 1
ATOM 1420 C CA . PHE A 1 183 ? -12.652 -13.393 23.945 1.00 98.00 183 PHE A CA 1
ATOM 1421 C C . PHE A 1 183 ? -13.179 -12.345 22.971 1.00 98.00 183 PHE A C 1
ATOM 1423 O O . PHE A 1 183 ? -14.370 -12.035 22.983 1.00 98.00 183 PHE A O 1
ATOM 1430 N N . VAL A 1 184 ? -12.294 -11.862 22.104 1.00 98.00 184 VAL A N 1
ATOM 1431 C CA . VAL A 1 184 ? -12.620 -10.983 20.979 1.00 98.00 184 VAL A CA 1
ATOM 1432 C C . VAL A 1 184 ? -12.098 -11.563 19.672 1.00 98.00 184 VAL A C 1
ATOM 1434 O O . VAL A 1 184 ? -11.106 -12.295 19.659 1.00 98.00 184 VAL A O 1
ATOM 1437 N N . TYR A 1 185 ? -12.795 -11.252 18.583 1.00 98.12 185 TYR A N 1
ATOM 1438 C CA . TYR A 1 185 ? -12.625 -11.911 17.295 1.00 98.12 185 TYR A CA 1
ATOM 1439 C C . TYR A 1 185 ? -12.63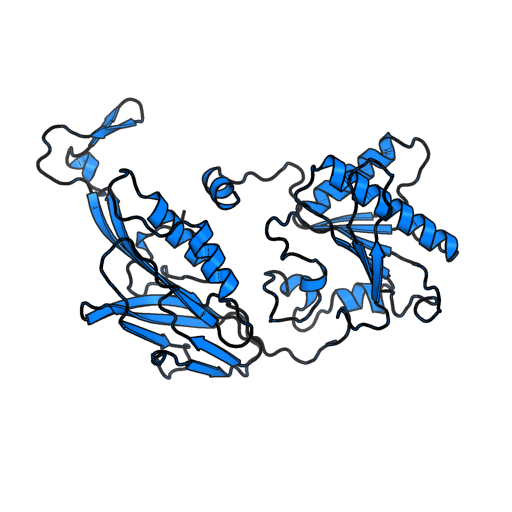1 -10.917 16.132 1.00 98.12 185 TYR A C 1
ATOM 1441 O O . TYR A 1 185 ? -13.403 -9.953 16.147 1.00 98.12 185 TYR A O 1
ATOM 1449 N N . CYS A 1 186 ? -11.837 -11.193 15.098 1.00 97.81 186 CYS A N 1
ATOM 1450 C CA . CYS A 1 186 ? -11.959 -10.552 13.788 1.00 97.81 186 CYS A CA 1
ATOM 1451 C 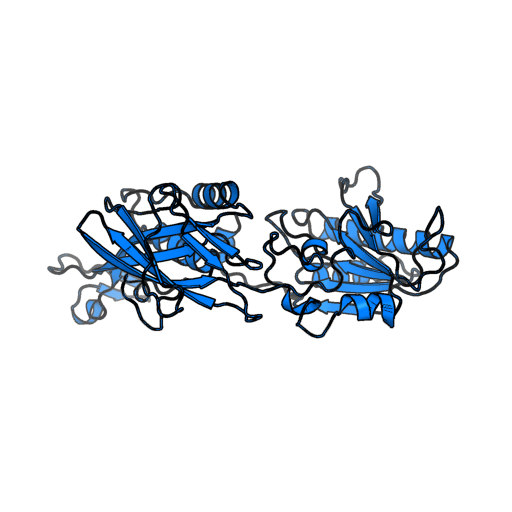C . CYS A 1 186 ? -11.607 -11.505 12.644 1.00 97.81 186 CYS A C 1
ATOM 1453 O O . CYS A 1 186 ? -10.879 -12.482 12.844 1.00 97.81 186 CYS A O 1
ATOM 1455 N N . HIS A 1 187 ? -12.117 -11.199 11.452 1.00 97.06 187 HIS A N 1
ATOM 1456 C CA . HIS A 1 187 ? -11.646 -11.820 10.218 1.00 97.06 187 HIS A CA 1
ATOM 1457 C C . HIS A 1 187 ? -10.406 -11.075 9.710 1.00 97.06 187 HIS A C 1
ATOM 1459 O O . HIS A 1 187 ? -10.274 -9.866 9.908 1.00 97.06 187 HIS A O 1
ATOM 1465 N N . SER A 1 188 ? -9.506 -11.788 9.048 1.00 95.38 188 SER A N 1
ATOM 1466 C CA . SER A 1 188 ? -8.346 -11.240 8.345 1.00 95.38 188 SER A CA 1
ATOM 1467 C C . SER A 1 188 ? -8.021 -12.124 7.137 1.00 95.38 188 SER A C 1
ATOM 1469 O O . SER A 1 188 ? -8.725 -13.101 6.863 1.00 95.38 188 SER A O 1
ATOM 1471 N N . SER A 1 189 ? -6.970 -11.793 6.394 1.00 89.62 189 SER A N 1
ATOM 1472 C CA . SER A 1 189 ? -6.520 -12.602 5.269 1.00 89.62 189 SER A CA 1
ATOM 1473 C C . SER A 1 189 ? -5.008 -12.717 5.174 1.00 89.62 189 SER A C 1
ATOM 1475 O O . SER A 1 189 ? -4.260 -11.855 5.626 1.00 89.62 189 SER A O 1
ATOM 1477 N N . ILE A 1 190 ? -4.580 -13.811 4.556 1.00 85.31 190 ILE A N 1
ATOM 1478 C CA . ILE A 1 190 ? -3.199 -14.091 4.172 1.00 85.31 190 ILE A CA 1
ATOM 1479 C C . ILE A 1 190 ? -3.196 -14.597 2.738 1.00 85.31 190 ILE A C 1
ATOM 1481 O O . ILE A 1 190 ? -4.036 -15.396 2.355 1.00 85.31 190 ILE A O 1
ATOM 1485 N N . ASP A 1 191 ? -2.259 -14.149 1.934 1.00 72.94 191 ASP A N 1
ATOM 1486 C CA . ASP A 1 191 ? -2.017 -14.630 0.586 1.00 72.94 191 ASP A CA 1
ATOM 1487 C C . ASP A 1 191 ? -0.901 -15.680 0.638 1.00 72.94 191 ASP A C 1
ATOM 1489 O O . ASP A 1 191 ? 0.248 -15.373 0.954 1.00 72.94 191 ASP A O 1
ATOM 1493 N N . GLY A 1 192 ? -1.256 -16.945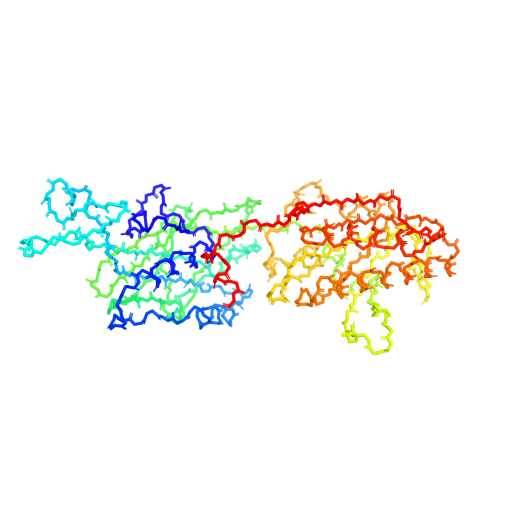 0.423 1.00 59.75 192 GLY A N 1
ATOM 1494 C CA . GLY A 1 192 ? -0.317 -18.065 0.403 1.00 59.75 192 GLY A CA 1
ATOM 1495 C C . GLY A 1 192 ? -0.266 -18.645 -0.998 1.00 59.75 192 GLY A C 1
ATOM 1496 O O . GLY A 1 192 ? -1.061 -19.526 -1.305 1.00 59.75 192 GLY A O 1
ATOM 1497 N N . ALA A 1 193 ? 0.638 -18.149 -1.843 1.00 52.97 193 ALA A N 1
ATOM 1498 C CA . ALA A 1 193 ? 0.729 -18.572 -3.235 1.00 52.97 193 ALA A CA 1
ATOM 1499 C C . ALA A 1 193 ? 1.955 -19.462 -3.470 1.00 52.97 193 ALA A C 1
ATOM 1501 O O . ALA A 1 193 ? 3.100 -18.997 -3.432 1.00 52.97 193 ALA A O 1
ATOM 1502 N N . VAL A 1 194 ? 1.722 -20.733 -3.824 1.00 45.31 194 VAL A N 1
ATOM 1503 C CA . VAL A 1 194 ? 2.773 -21.593 -4.382 1.00 45.31 194 VAL A CA 1
ATOM 1504 C C . VAL A 1 194 ? 3.261 -20.963 -5.686 1.00 45.31 194 VAL A C 1
ATOM 1506 O O . VAL A 1 194 ? 2.588 -21.034 -6.715 1.00 45.31 194 VAL A O 1
ATOM 1509 N N . THR A 1 195 ? 4.450 -20.359 -5.675 1.00 47.75 195 THR A N 1
ATOM 1510 C CA . THR A 1 195 ? 5.104 -19.970 -6.922 1.00 47.75 195 THR A CA 1
ATOM 1511 C C . THR A 1 195 ? 5.585 -21.235 -7.620 1.00 47.75 195 THR A C 1
ATOM 1513 O O . THR A 1 195 ? 6.561 -21.873 -7.221 1.00 47.75 195 THR A O 1
ATOM 1516 N N . THR A 1 196 ? 4.908 -21.621 -8.702 1.00 40.44 196 THR A N 1
ATOM 1517 C CA . THR A 1 196 ? 5.545 -22.468 -9.709 1.00 40.44 196 THR A CA 1
ATOM 1518 C C . THR A 1 196 ? 6.783 -21.723 -10.189 1.00 40.44 196 THR A C 1
ATOM 1520 O O . THR A 1 196 ? 6.682 -20.556 -10.561 1.00 40.44 196 THR A O 1
ATOM 1523 N N . ASN A 1 197 ? 7.949 -22.371 -10.145 1.00 42.78 197 ASN A N 1
ATOM 1524 C CA . ASN A 1 197 ? 9.205 -21.843 -10.676 1.00 42.78 197 ASN A CA 1
ATOM 1525 C C . ASN A 1 197 ? 9.057 -21.515 -12.176 1.00 42.78 197 ASN A C 1
ATOM 1527 O O . ASN A 1 197 ? 9.398 -22.325 -13.032 1.00 42.78 197 ASN A O 1
ATOM 1531 N N . GLY A 1 198 ? 8.546 -20.331 -12.495 1.00 44.69 198 GLY A N 1
ATOM 1532 C CA . GLY A 1 198 ? 8.614 -19.701 -13.804 1.00 44.69 198 GLY A CA 1
ATOM 1533 C C . GLY A 1 198 ? 9.592 -18.536 -13.710 1.00 44.69 198 GLY A C 1
ATOM 1534 O O . GLY A 1 198 ? 9.455 -17.696 -12.826 1.00 44.69 198 GLY A O 1
ATOM 1535 N N . THR A 1 199 ? 10.623 -18.551 -14.560 1.00 47.38 199 THR A N 1
ATOM 1536 C CA . THR A 1 199 ? 11.547 -17.429 -14.857 1.00 47.38 199 THR A CA 1
ATOM 1537 C C . THR A 1 199 ? 12.406 -16.845 -13.718 1.00 47.38 199 THR A C 1
ATOM 1539 O O . THR A 1 199 ? 13.010 -15.789 -13.896 1.00 47.38 199 THR A O 1
ATOM 1542 N N . GLY A 1 200 ? 12.584 -17.563 -12.602 1.00 47.44 200 GLY A N 1
ATOM 1543 C CA . GLY A 1 200 ? 13.184 -17.111 -11.327 1.00 47.44 200 GLY A CA 1
ATOM 1544 C C . GLY A 1 200 ? 14.590 -16.475 -11.277 1.00 47.44 200 GLY A C 1
ATOM 1545 O O . GLY A 1 200 ? 15.078 -16.269 -10.175 1.00 47.44 200 GLY A O 1
ATOM 1546 N N . ASN A 1 201 ? 15.234 -16.124 -12.395 1.00 50.12 201 ASN A N 1
ATOM 1547 C CA . ASN A 1 201 ? 16.468 -15.320 -12.415 1.00 50.12 201 ASN A CA 1
ATOM 1548 C C . ASN A 1 201 ? 16.401 -14.063 -13.299 1.00 50.12 201 ASN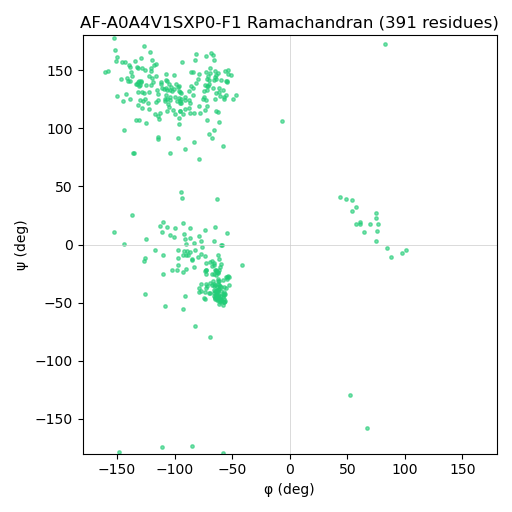 A C 1
ATOM 1550 O O . ASN A 1 201 ? 17.290 -13.213 -13.215 1.00 50.12 201 ASN A O 1
ATOM 1554 N N . ARG A 1 202 ? 15.374 -13.923 -14.142 1.00 55.12 202 ARG A N 1
ATOM 1555 C CA . ARG A 1 202 ? 15.211 -12.760 -15.018 1.00 55.12 202 ARG A CA 1
ATOM 1556 C C . ARG A 1 202 ? 14.749 -11.579 -14.161 1.00 55.12 202 ARG A C 1
ATOM 1558 O O . ARG A 1 202 ? 13.880 -11.755 -13.316 1.00 55.12 202 ARG A O 1
ATOM 1565 N N . TYR A 1 203 ? 15.366 -10.404 -14.308 1.00 57.66 203 TYR A N 1
ATOM 1566 C CA . TYR A 1 203 ? 15.066 -9.198 -13.501 1.00 57.66 203 TYR A CA 1
ATOM 1567 C C . TYR A 1 203 ? 15.581 -9.180 -12.045 1.00 57.66 203 TYR A C 1
ATOM 1569 O O . TYR A 1 203 ? 15.412 -8.177 -11.339 1.00 57.66 203 TYR A O 1
ATOM 1577 N N . LEU A 1 204 ? 16.311 -10.209 -11.600 1.00 56.28 204 LEU A N 1
ATOM 1578 C CA . LEU A 1 204 ? 17.080 -10.128 -10.353 1.00 56.28 204 LEU A CA 1
ATOM 1579 C C . LEU A 1 204 ? 18.238 -9.121 -10.479 1.00 56.28 204 LEU A C 1
ATOM 1581 O O . LEU A 1 204 ? 18.631 -8.717 -11.574 1.00 56.28 204 LEU A O 1
ATOM 1585 N N . ALA A 1 205 ? 18.797 -8.698 -9.342 1.00 53.97 205 ALA A N 1
ATOM 1586 C CA . ALA A 1 205 ? 20.031 -7.901 -9.325 1.00 53.97 205 ALA A CA 1
ATOM 1587 C C . ALA A 1 205 ? 21.238 -8.677 -9.892 1.00 53.97 205 ALA A C 1
ATOM 1589 O O . ALA A 1 205 ? 22.202 -8.072 -10.340 1.00 53.97 205 ALA A O 1
ATOM 1590 N N . THR A 1 206 ? 21.167 -10.010 -9.877 1.00 57.28 206 THR A N 1
ATOM 1591 C CA . THR A 1 206 ? 22.188 -10.943 -10.373 1.00 57.28 206 THR A CA 1
ATOM 1592 C C . THR A 1 206 ? 22.002 -11.331 -11.842 1.00 57.28 206 THR A C 1
ATOM 1594 O O . THR A 1 206 ? 22.716 -12.202 -12.332 1.00 57.28 206 THR A O 1
ATOM 1597 N N . ASP A 1 207 ? 21.037 -10.733 -12.545 1.00 67.38 207 ASP A N 1
ATOM 1598 C CA . ASP A 1 207 ? 20.862 -10.940 -13.982 1.00 67.38 207 ASP A CA 1
ATOM 1599 C C . ASP A 1 207 ? 22.103 -10.408 -14.718 1.00 67.38 207 ASP A C 1
ATOM 1601 O O . ASP A 1 207 ? 22.380 -9.210 -14.699 1.00 67.38 207 ASP A O 1
ATOM 1605 N N . ALA A 1 208 ? 22.860 -11.303 -15.360 1.00 68.50 208 ALA A N 1
ATOM 1606 C CA . ALA A 1 208 ? 24.114 -10.979 -16.046 1.00 68.50 208 ALA A CA 1
ATOM 1607 C C . ALA A 1 208 ? 23.941 -9.974 -17.201 1.00 68.50 208 ALA A C 1
ATOM 1609 O O . ALA A 1 208 ? 24.926 -9.439 -17.706 1.00 68.50 208 ALA A O 1
ATOM 1610 N N . TYR A 1 209 ? 22.699 -9.719 -17.615 1.00 74.69 209 TYR A N 1
ATOM 1611 C CA . TYR A 1 209 ? 22.345 -8.789 -18.682 1.00 74.69 209 TYR A CA 1
ATOM 1612 C C . TYR A 1 209 ? 21.615 -7.542 -18.164 1.00 74.69 209 TYR A C 1
ATOM 1614 O O . TYR A 1 209 ? 21.065 -6.763 -18.950 1.00 74.69 209 TYR A O 1
ATOM 1622 N N . ALA A 1 210 ? 21.602 -7.350 -16.843 1.00 78.62 210 ALA A N 1
ATOM 1623 C CA . ALA A 1 210 ? 21.198 -6.113 -16.203 1.00 78.62 210 ALA A CA 1
ATOM 1624 C C . ALA A 1 210 ? 22.328 -5.083 -16.239 1.00 78.62 210 ALA A C 1
ATOM 1626 O O . ALA A 1 210 ? 23.494 -5.403 -16.019 1.00 78.62 210 ALA A O 1
ATOM 1627 N N . ARG A 1 211 ? 21.965 -3.817 -16.442 1.00 85.19 211 ARG A N 1
ATOM 1628 C CA . ARG A 1 211 ? 22.889 -2.689 -16.311 1.00 85.19 211 ARG A CA 1
ATOM 1629 C C . ARG A 1 211 ? 22.245 -1.596 -15.476 1.00 85.19 211 ARG A C 1
ATOM 1631 O O . ARG A 1 211 ? 21.068 -1.301 -15.659 1.00 85.19 211 ARG A O 1
ATOM 1638 N N . GLU A 1 212 ? 23.016 -0.989 -14.588 1.00 86.62 212 GLU A N 1
ATOM 1639 C CA . GLU A 1 212 ? 22.621 0.229 -13.887 1.00 86.62 212 GLU A CA 1
ATOM 1640 C C . GLU A 1 212 ? 23.415 1.404 -14.452 1.00 86.62 212 GLU A C 1
ATOM 1642 O O . GLU A 1 212 ? 24.623 1.306 -14.682 1.00 86.62 212 GLU A O 1
ATOM 1647 N N . VAL A 1 213 ? 22.717 2.494 -14.749 1.00 87.94 213 VAL A N 1
ATOM 1648 C CA . VAL A 1 213 ? 23.287 3.687 -15.368 1.00 87.94 213 VAL A CA 1
ATOM 1649 C C . VAL A 1 213 ? 22.813 4.89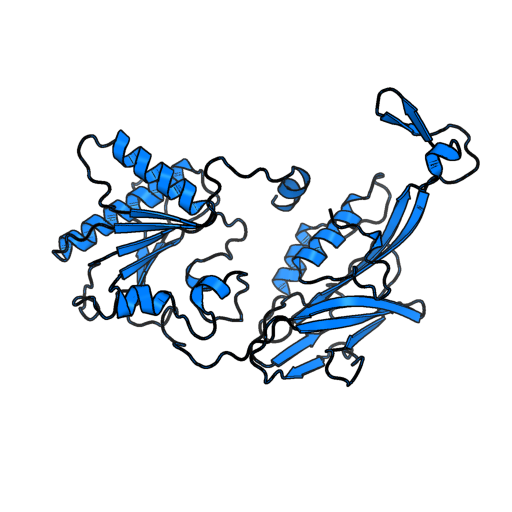5 -14.584 1.00 87.94 213 VAL A C 1
ATOM 1651 O O . VAL A 1 213 ? 21.614 5.147 -14.511 1.00 87.94 213 VAL A O 1
ATOM 1654 N N . ALA A 1 214 ? 23.742 5.665 -14.025 1.00 88.94 214 ALA A N 1
ATOM 1655 C CA . ALA A 1 214 ? 23.405 6.952 -13.433 1.00 88.94 214 ALA A CA 1
ATOM 1656 C C . ALA A 1 214 ? 22.816 7.879 -14.505 1.00 88.94 214 ALA A C 1
ATOM 1658 O O . ALA A 1 214 ? 23.393 8.021 -15.588 1.00 88.94 214 ALA A O 1
ATOM 1659 N N . VAL A 1 215 ? 21.681 8.511 -14.208 1.00 85.81 215 VAL A N 1
ATOM 1660 C CA . VAL A 1 215 ? 21.106 9.519 -15.104 1.00 85.81 215 VAL A CA 1
ATOM 1661 C C . VAL A 1 215 ? 22.077 10.704 -15.160 1.00 85.81 215 VAL A C 1
ATOM 1663 O O . VAL A 1 215 ? 22.450 11.226 -14.105 1.00 85.81 215 VAL A O 1
ATOM 1666 N N . PRO A 1 216 ? 22.529 11.139 -16.351 1.00 83.75 216 PRO A N 1
ATOM 1667 C CA . PRO A 1 216 ? 23.394 12.305 -16.450 1.00 83.75 216 PRO A CA 1
ATOM 1668 C C . PRO A 1 216 ? 22.704 13.545 -15.883 1.00 83.75 216 PRO A C 1
ATOM 1670 O O . PRO A 1 216 ? 21.510 13.760 -16.079 1.00 83.75 216 PRO A O 1
ATOM 1673 N N . THR A 1 217 ? 23.467 14.383 -15.192 1.00 77.94 217 THR A N 1
ATOM 1674 C CA . THR A 1 217 ? 22.964 15.631 -14.613 1.00 77.94 217 THR A CA 1
ATOM 1675 C C . THR A 1 217 ? 23.849 16.786 -15.030 1.00 77.94 217 THR A C 1
ATOM 1677 O O . THR A 1 217 ? 25.044 16.609 -15.284 1.00 77.94 217 THR A O 1
ATOM 1680 N N . ILE A 1 218 ? 23.263 17.978 -15.104 1.00 75.06 218 ILE A N 1
ATOM 1681 C CA . ILE A 1 218 ? 24.022 19.200 -15.330 1.00 75.06 218 ILE A CA 1
ATOM 1682 C C . ILE A 1 218 ? 24.482 19.716 -13.963 1.00 75.06 218 ILE A C 1
ATOM 1684 O O . ILE A 1 218 ? 23.713 19.778 -12.999 1.00 75.06 218 ILE A O 1
ATOM 1688 N N . ALA A 1 219 ? 25.766 20.066 -13.864 1.00 71.25 219 ALA A N 1
ATOM 1689 C CA . ALA A 1 219 ? 26.338 20.600 -12.635 1.00 71.25 219 ALA A CA 1
ATOM 1690 C C . ALA A 1 219 ? 25.552 21.840 -12.169 1.00 71.25 219 ALA A C 1
ATOM 1692 O O . ALA A 1 219 ? 25.341 22.775 -12.938 1.00 71.25 219 ALA A O 1
ATOM 1693 N N . GLY A 1 220 ? 25.135 21.843 -10.900 1.00 63.19 220 GLY A N 1
ATOM 1694 C CA . GLY A 1 220 ? 24.364 22.936 -10.295 1.00 63.19 220 GLY A CA 1
ATOM 1695 C C . GLY A 1 220 ? 22.848 22.724 -10.242 1.00 63.19 220 GLY A C 1
ATOM 1696 O O . GLY A 1 220 ? 22.172 23.502 -9.578 1.00 63.19 220 GLY A O 1
ATOM 1697 N N . GLU A 1 221 ? 22.302 21.668 -10.854 1.00 76.12 221 GLU A N 1
ATOM 1698 C CA . GLU A 1 221 ? 20.854 21.397 -10.798 1.00 76.12 221 GLU A CA 1
ATOM 1699 C C . GLU A 1 221 ? 20.400 20.627 -9.551 1.00 76.12 221 GLU A C 1
ATOM 1701 O O . GLU A 1 221 ? 19.206 20.540 -9.284 1.00 76.12 221 GLU A O 1
ATOM 1706 N N . GLY A 1 222 ? 21.330 20.046 -8.786 1.00 66.88 222 GLY A N 1
ATOM 1707 C CA . GLY A 1 222 ? 20.995 19.282 -7.579 1.00 66.88 222 GLY A CA 1
ATOM 1708 C C . GLY A 1 222 ? 20.277 17.948 -7.840 1.00 66.88 222 GLY A C 1
ATOM 1709 O O . GLY A 1 222 ? 19.689 17.391 -6.919 1.00 66.88 222 GLY A O 1
ATOM 1710 N N . LEU A 1 223 ? 20.332 17.415 -9.068 1.00 72.75 223 LEU A N 1
ATOM 1711 C CA . LEU A 1 223 ? 19.617 16.197 -9.494 1.00 72.75 223 LEU A CA 1
ATOM 1712 C C . LEU A 1 223 ? 20.433 14.894 -9.358 1.00 72.75 223 LEU A C 1
ATOM 1714 O O . LEU A 1 223 ? 20.135 13.902 -10.015 1.00 72.75 223 LEU A O 1
ATOM 1718 N N . GLY A 1 224 ? 21.498 14.882 -8.555 1.00 70.38 224 GLY A N 1
ATOM 1719 C CA . GLY A 1 224 ? 22.403 13.732 -8.460 1.00 70.38 224 GLY A CA 1
ATOM 1720 C C . GLY A 1 224 ? 21.778 12.500 -7.793 1.00 70.38 224 GLY A C 1
ATOM 1721 O O . GLY A 1 224 ? 20.989 12.627 -6.860 1.00 70.38 224 GLY A O 1
ATOM 1722 N N . GLY A 1 225 ? 22.201 11.308 -8.229 1.00 74.12 225 GLY A N 1
ATOM 1723 C CA . GLY A 1 225 ? 21.928 10.037 -7.545 1.00 74.12 225 GLY A CA 1
ATOM 1724 C C . GLY A 1 225 ? 20.801 9.179 -8.127 1.00 74.12 225 GLY A C 1
ATOM 1725 O O . GLY A 1 225 ? 20.635 8.054 -7.669 1.00 74.12 225 GLY A O 1
ATOM 1726 N N . ASP A 1 226 ? 20.070 9.657 -9.138 1.00 85.06 226 ASP A N 1
ATOM 1727 C CA . ASP A 1 226 ? 19.042 8.849 -9.806 1.00 85.06 226 ASP A CA 1
ATOM 1728 C C . ASP A 1 226 ? 19.657 7.861 -10.806 1.00 85.06 226 ASP A C 1
ATOM 1730 O O . ASP A 1 226 ? 20.667 8.146 -11.464 1.00 85.06 226 ASP A O 1
ATOM 1734 N N . VAL A 1 227 ? 19.024 6.696 -10.950 1.00 85.06 227 VAL A N 1
ATOM 1735 C CA . VAL A 1 227 ? 19.544 5.589 -11.757 1.00 85.06 227 VAL A CA 1
ATOM 1736 C C . VAL A 1 227 ? 18.491 5.037 -12.712 1.00 85.06 227 VAL A C 1
ATOM 1738 O O . VAL A 1 227 ? 17.319 4.863 -12.381 1.00 85.06 227 VAL A O 1
ATOM 1741 N N . MET A 1 228 ? 18.941 4.705 -13.917 1.00 89.88 228 MET A N 1
ATOM 1742 C CA . MET A 1 228 ? 18.215 3.863 -14.854 1.00 89.88 228 MET A CA 1
ATOM 1743 C C . MET A 1 228 ? 18.677 2.425 -14.696 1.00 89.88 228 MET A C 1
ATOM 1745 O O . MET A 1 228 ? 19.872 2.130 -14.763 1.00 89.88 228 MET A O 1
ATOM 1749 N N . GLN A 1 229 ? 17.723 1.515 -14.561 1.00 87.06 229 GLN A N 1
ATOM 1750 C CA . GLN A 1 229 ? 17.988 0.085 -14.566 1.00 87.06 229 GLN A CA 1
ATOM 1751 C C . GLN A 1 229 ? 17.547 -0.481 -15.911 1.00 87.06 229 GLN A C 1
ATOM 1753 O O . GLN A 1 229 ? 16.387 -0.391 -16.296 1.00 87.06 229 GLN A O 1
ATOM 1758 N N . ILE A 1 230 ? 18.492 -1.041 -16.652 1.00 89.12 230 ILE A N 1
ATOM 1759 C CA . ILE A 1 230 ? 18.303 -1.509 -18.023 1.00 89.12 230 ILE A CA 1
ATOM 1760 C C . ILE A 1 230 ? 18.290 -3.034 -18.035 1.00 89.12 230 ILE A C 1
ATOM 1762 O O . ILE A 1 230 ? 19.038 -3.689 -17.298 1.00 89.12 230 ILE A O 1
ATOM 1766 N N . ARG A 1 231 ? 17.422 -3.600 -18.870 1.00 86.62 231 ARG A N 1
ATOM 1767 C CA . ARG A 1 231 ? 17.355 -5.024 -19.198 1.00 86.62 231 ARG A CA 1
ATOM 1768 C C . ARG A 1 231 ? 17.301 -5.158 -20.708 1.00 86.62 231 ARG A C 1
ATOM 1770 O O . ARG A 1 231 ? 16.299 -4.820 -21.334 1.00 86.62 231 ARG A O 1
ATOM 1777 N N . TYR A 1 232 ? 18.410 -5.605 -21.283 1.00 89.12 232 TYR A N 1
ATOM 1778 C CA . TYR A 1 232 ? 18.506 -5.801 -22.723 1.00 89.12 232 TYR A CA 1
ATOM 1779 C C . TYR A 1 232 ? 17.712 -7.030 -23.143 1.00 89.12 232 TYR A C 1
ATOM 1781 O O . TYR A 1 232 ? 17.814 -8.080 -22.501 1.00 89.12 232 TYR A O 1
ATOM 1789 N N . SER A 1 233 ? 16.982 -6.905 -24.247 1.00 88.75 233 SER A N 1
ATOM 1790 C CA . SER A 1 233 ? 16.198 -8.019 -24.768 1.00 88.75 233 SER A CA 1
ATOM 1791 C C . SER A 1 233 ? 17.088 -9.170 -25.231 1.00 88.75 233 SER A C 1
ATOM 1793 O O . SER A 1 233 ? 18.168 -8.929 -25.775 1.00 88.75 233 SER A O 1
ATOM 1795 N N . VAL A 1 234 ? 16.622 -10.422 -25.141 1.00 85.88 234 VAL A N 1
ATOM 1796 C CA . VAL A 1 234 ? 17.282 -11.558 -25.834 1.00 85.88 234 VAL A CA 1
ATOM 1797 C C . VAL A 1 234 ? 17.445 -11.310 -27.334 1.00 85.88 234 VAL A C 1
ATOM 1799 O O . VAL A 1 234 ? 18.403 -11.784 -27.935 1.00 85.88 234 VAL A O 1
ATOM 1802 N N . ASN A 1 235 ? 16.553 -10.508 -27.918 1.00 89.88 235 ASN A N 1
ATOM 1803 C CA . ASN A 1 235 ? 16.578 -10.116 -29.321 1.00 89.88 235 ASN A CA 1
ATOM 1804 C C . ASN A 1 235 ? 17.455 -8.877 -29.578 1.00 89.88 235 ASN A C 1
ATOM 1806 O O . ASN A 1 235 ? 17.432 -8.316 -30.677 1.00 89.88 235 ASN A O 1
ATOM 1810 N N . ASN A 1 236 ? 18.172 -8.353 -28.580 1.00 92.38 236 ASN A N 1
ATOM 1811 C CA . ASN A 1 236 ? 19.152 -7.292 -28.785 1.00 92.38 236 ASN A CA 1
ATOM 1812 C C . ASN A 1 236 ? 20.513 -7.912 -29.149 1.00 92.38 236 ASN A C 1
ATOM 1814 O O . ASN A 1 236 ? 21.145 -8.537 -28.297 1.00 92.38 236 ASN A O 1
ATOM 1818 N N . PRO A 1 237 ? 21.010 -7.713 -30.385 1.00 92.12 237 PRO A N 1
ATOM 1819 C CA . PRO A 1 237 ? 22.246 -8.348 -30.838 1.00 92.12 237 PRO A CA 1
ATOM 1820 C C . PRO A 1 237 ? 23.491 -7.829 -30.107 1.00 92.12 237 PRO A C 1
ATOM 1822 O O . PRO A 1 237 ? 24.521 -8.496 -30.106 1.00 92.12 237 PRO A O 1
ATOM 1825 N N . SER A 1 238 ? 23.410 -6.659 -29.465 1.00 91.44 238 SER A N 1
ATOM 1826 C CA . SER A 1 238 ? 24.504 -6.123 -28.654 1.00 91.44 238 SER A CA 1
ATOM 1827 C C . SER A 1 238 ? 24.486 -6.611 -27.202 1.00 91.44 238 SER A C 1
ATOM 1829 O O . SER A 1 238 ? 25.439 -6.355 -26.480 1.00 91.44 238 SER A O 1
ATOM 1831 N N . ARG A 1 239 ? 23.450 -7.345 -26.761 1.00 89.19 239 ARG A N 1
ATOM 1832 C CA . ARG A 1 239 ? 23.257 -7.745 -25.352 1.00 89.19 239 ARG A CA 1
ATOM 1833 C C . ARG A 1 239 ? 24.463 -8.449 -24.731 1.00 89.19 239 ARG A C 1
ATOM 1835 O O . ARG A 1 239 ? 24.700 -8.300 -23.539 1.00 89.19 239 ARG A O 1
ATOM 1842 N N . THR A 1 240 ? 25.193 -9.239 -25.514 1.00 87.94 240 THR A N 1
ATOM 1843 C CA . THR A 1 240 ? 26.331 -10.041 -25.040 1.00 87.94 240 THR A CA 1
ATOM 1844 C C . THR A 1 240 ? 27.689 -9.405 -25.342 1.00 87.94 240 THR A C 1
ATOM 1846 O O . THR A 1 240 ? 28.715 -10.056 -25.154 1.00 87.94 240 THR A O 1
ATOM 1849 N N . THR A 1 241 ? 27.728 -8.178 -25.868 1.00 89.06 241 THR A N 1
ATOM 1850 C CA . THR A 1 241 ? 28.993 -7.487 -26.141 1.00 89.06 241 THR A CA 1
ATOM 1851 C C . THR A 1 241 ? 29.540 -6.850 -24.863 1.00 89.06 241 THR A C 1
ATOM 1853 O O . THR A 1 241 ? 28.828 -6.673 -23.878 1.00 89.06 241 THR A O 1
ATOM 1856 N N . ALA A 1 242 ? 30.822 -6.475 -24.875 1.00 86.50 242 ALA A N 1
ATOM 1857 C CA . ALA A 1 242 ? 31.434 -5.753 -23.756 1.00 86.50 242 ALA A CA 1
ATOM 1858 C C . ALA A 1 242 ? 30.812 -4.359 -23.528 1.00 86.50 242 ALA A C 1
ATOM 1860 O O . ALA A 1 242 ? 30.921 -3.801 -22.439 1.00 86.50 242 ALA A O 1
ATOM 1861 N N . THR A 1 243 ? 30.168 -3.798 -24.555 1.00 88.56 243 THR A N 1
ATOM 1862 C CA . THR A 1 243 ? 29.525 -2.480 -24.545 1.00 88.56 243 THR A CA 1
ATOM 1863 C C . THR A 1 243 ? 28.146 -2.584 -25.211 1.00 88.56 243 THR A C 1
ATOM 1865 O O . THR A 1 243 ? 28.009 -2.263 -26.396 1.00 88.56 243 THR A O 1
ATOM 1868 N N . PRO A 1 244 ? 27.129 -3.101 -24.497 1.00 92.38 244 PRO A N 1
ATOM 1869 C CA . PRO A 1 244 ? 25.785 -3.245 -25.039 1.00 92.38 244 PRO A CA 1
ATOM 1870 C C . PRO A 1 244 ? 25.125 -1.874 -25.218 1.00 92.38 244 PRO A C 1
ATOM 1872 O O . PRO A 1 244 ? 25.249 -0.995 -24.362 1.00 92.38 244 PRO A O 1
ATOM 1875 N N . HIS A 1 245 ? 24.376 -1.719 -26.309 1.00 95.38 245 HIS A N 1
ATOM 1876 C CA . HIS A 1 245 ? 23.636 -0.503 -26.635 1.00 95.38 245 HIS A CA 1
ATOM 1877 C C . HIS A 1 245 ? 22.143 -0.798 -26.740 1.00 95.38 245 HIS A C 1
ATOM 1879 O O . HIS A 1 245 ? 21.713 -1.858 -27.207 1.00 95.38 245 HIS A O 1
ATOM 1885 N N . LEU A 1 246 ? 21.327 0.149 -26.296 1.00 96.50 246 LEU A N 1
ATOM 1886 C CA . LEU A 1 246 ? 19.882 0.075 -26.441 1.00 96.50 246 LEU A CA 1
ATOM 1887 C C . LEU A 1 246 ? 19.513 0.038 -27.927 1.00 96.50 246 LEU A C 1
ATOM 1889 O O . LEU A 1 246 ? 20.021 0.824 -28.717 1.00 96.50 246 LEU A O 1
ATOM 1893 N N . ARG A 1 247 ? 18.607 -0.860 -28.314 1.00 95.69 247 ARG A N 1
ATOM 1894 C CA . ARG A 1 247 ? 18.087 -0.976 -29.680 1.00 95.69 247 ARG A CA 1
ATOM 1895 C C . ARG A 1 247 ? 16.653 -0.491 -29.757 1.00 95.69 247 ARG A C 1
ATOM 1897 O O . ARG A 1 247 ? 16.350 0.344 -30.598 1.00 95.69 247 ARG A O 1
ATOM 1904 N N . LYS A 1 248 ? 15.764 -1.013 -28.906 1.00 96.00 248 LYS A N 1
ATOM 1905 C CA . LYS A 1 248 ? 14.313 -0.755 -28.962 1.00 96.00 248 LYS A CA 1
ATOM 1906 C C . LYS A 1 248 ? 13.767 -0.492 -27.551 1.00 96.00 248 LYS A C 1
ATOM 1908 O O . LYS A 1 248 ? 13.183 -1.398 -26.965 1.00 96.00 248 LYS A O 1
ATOM 1913 N N . PRO A 1 249 ? 13.948 0.716 -26.991 1.00 96.25 249 PRO A N 1
ATOM 1914 C CA . PRO A 1 249 ? 13.624 0.977 -25.595 1.00 96.25 249 PRO A CA 1
ATOM 1915 C C . PRO A 1 249 ? 12.126 1.027 -25.321 1.00 96.25 249 PRO A C 1
ATOM 1917 O O . PRO A 1 249 ? 11.368 1.699 -26.032 1.00 96.25 249 PRO A O 1
ATOM 1920 N N . LEU A 1 250 ? 11.737 0.385 -24.227 1.00 95.12 250 LEU A N 1
ATOM 1921 C CA . LEU A 1 250 ? 10.498 0.634 -23.509 1.00 95.12 250 LEU A CA 1
ATOM 1922 C C . LEU A 1 250 ? 10.860 1.195 -22.132 1.00 95.12 250 LEU A C 1
ATOM 1924 O O . LEU A 1 250 ? 11.426 0.499 -21.294 1.00 95.12 250 LEU A O 1
ATOM 1928 N N . ILE A 1 251 ? 10.556 2.473 -21.927 1.00 94.31 251 ILE A N 1
ATOM 1929 C CA . ILE A 1 251 ? 10.905 3.242 -20.736 1.00 94.31 251 ILE A CA 1
ATOM 1930 C C . ILE A 1 251 ? 9.723 3.204 -19.770 1.00 94.31 251 ILE A C 1
ATOM 1932 O O . ILE A 1 251 ? 8.665 3.752 -20.070 1.00 94.31 251 ILE A O 1
ATOM 1936 N N . MET A 1 252 ? 9.900 2.580 -18.613 1.00 90.88 252 MET A N 1
ATOM 1937 C CA . MET A 1 252 ? 8.944 2.592 -17.513 1.00 90.88 252 MET A CA 1
ATOM 1938 C C . MET A 1 252 ? 9.312 3.681 -16.509 1.00 90.88 252 MET A C 1
ATOM 1940 O O . MET A 1 252 ? 10.414 3.688 -15.960 1.00 90.88 252 MET A O 1
ATOM 1944 N N . VAL A 1 253 ? 8.371 4.598 -16.286 1.00 90.94 253 VAL A N 1
ATOM 1945 C CA . VAL A 1 253 ? 8.502 5.721 -15.354 1.00 90.94 253 VAL A CA 1
ATOM 1946 C C . VAL A 1 253 ? 7.656 5.431 -14.126 1.00 90.94 253 VAL A C 1
ATOM 1948 O O . VAL A 1 253 ? 6.442 5.219 -14.224 1.00 90.94 253 VAL A O 1
ATOM 1951 N N . GLU A 1 254 ? 8.327 5.395 -12.983 1.00 84.56 254 GLU A N 1
ATOM 1952 C CA . GLU A 1 254 ? 7.747 5.010 -11.706 1.00 84.56 254 GLU A CA 1
ATOM 1953 C C . GLU A 1 254 ? 6.791 6.082 -11.134 1.00 84.56 254 GLU A C 1
ATOM 1955 O O . GLU A 1 254 ? 6.758 7.221 -11.601 1.00 84.56 254 GLU A O 1
ATOM 1960 N N . GLY A 1 255 ? 5.944 5.686 -10.177 1.00 84.31 255 GLY A N 1
ATOM 1961 C CA . GLY A 1 255 ? 4.949 6.557 -9.549 1.00 84.31 255 GLY A CA 1
ATOM 1962 C C . GLY A 1 255 ? 5.511 7.379 -8.387 1.00 84.31 255 GLY A C 1
ATOM 1963 O O . GLY A 1 255 ? 6.704 7.382 -8.121 1.00 84.31 255 GLY A O 1
ATOM 1964 N N . TYR A 1 256 ? 4.630 8.083 -7.679 1.00 79.62 256 TYR A N 1
ATOM 1965 C CA . TYR A 1 256 ? 4.998 8.766 -6.439 1.00 79.62 256 TYR A CA 1
ATOM 1966 C C . TYR A 1 256 ? 5.227 7.739 -5.324 1.00 79.62 256 TYR A C 1
ATOM 1968 O O . TYR A 1 256 ? 4.392 6.855 -5.138 1.00 79.62 256 TYR A O 1
ATOM 1976 N N . ASP A 1 257 ? 6.327 7.871 -4.583 1.00 72.06 257 ASP A N 1
ATOM 1977 C CA . ASP A 1 257 ? 6.698 6.959 -3.502 1.00 72.06 257 ASP A CA 1
ATOM 1978 C C . ASP A 1 257 ? 7.360 7.696 -2.335 1.00 72.06 257 ASP A C 1
ATOM 1980 O O . ASP A 1 257 ? 8.564 7.955 -2.324 1.00 72.06 257 ASP A O 1
ATOM 1984 N N . VAL A 1 258 ? 6.557 7.985 -1.315 1.00 59.81 258 VAL A N 1
ATOM 1985 C CA . VAL A 1 258 ? 7.021 8.600 -0.063 1.00 59.81 258 VAL A CA 1
ATOM 1986 C C . VAL A 1 258 ? 7.808 7.652 0.828 1.00 59.81 258 VAL A C 1
ATOM 1988 O O . VAL A 1 258 ? 8.563 8.101 1.686 1.00 59.81 258 VAL A O 1
ATOM 1991 N N . SER A 1 259 ? 7.623 6.344 0.659 1.00 57.88 259 SER A N 1
ATOM 1992 C CA . SER A 1 259 ? 8.218 5.343 1.539 1.00 57.88 259 SER A CA 1
ATOM 1993 C C . SER A 1 259 ? 9.661 5.008 1.153 1.00 57.88 259 SER A C 1
ATOM 1995 O O . SER A 1 259 ? 10.395 4.449 1.969 1.00 57.88 259 SER A O 1
ATOM 1997 N N . GLY A 1 260 ? 10.064 5.320 -0.086 1.00 59.59 260 GLY A N 1
ATOM 1998 C CA . GLY A 1 260 ? 11.322 4.865 -0.683 1.00 59.59 260 GLY A CA 1
ATOM 1999 C C . GLY A 1 260 ? 11.393 3.343 -0.861 1.00 59.59 260 GLY A C 1
ATOM 2000 O O . GLY A 1 260 ? 12.474 2.797 -1.088 1.00 59.59 260 GLY A O 1
ATOM 2001 N N . GLN A 1 261 ? 10.272 2.637 -0.683 1.00 55.31 261 GLN A N 1
ATOM 2002 C CA . GLN A 1 261 ? 10.176 1.178 -0.782 1.00 55.31 261 GLN A CA 1
ATOM 2003 C C . GLN A 1 261 ? 9.673 0.732 -2.159 1.00 55.31 261 GLN A C 1
ATOM 2005 O O . GLN A 1 261 ? 9.860 -0.431 -2.541 1.00 55.31 261 GLN A O 1
ATOM 2010 N N . TYR A 1 262 ? 9.065 1.643 -2.920 1.00 60.88 262 TYR A N 1
ATOM 2011 C CA . TYR A 1 262 ? 8.658 1.401 -4.287 1.00 60.88 262 TYR A CA 1
ATOM 2012 C C . TYR A 1 262 ? 9.887 1.428 -5.187 1.00 60.88 262 TYR A C 1
ATOM 2014 O O . TYR A 1 262 ? 10.672 2.369 -5.242 1.00 60.88 262 TYR A O 1
ATOM 2022 N N . ASN A 1 263 ? 10.047 0.341 -5.920 1.00 63.09 263 ASN A N 1
ATOM 2023 C CA . ASN A 1 263 ? 10.939 0.295 -7.053 1.00 63.09 263 ASN A CA 1
ATOM 2024 C C . ASN A 1 263 ? 10.228 -0.560 -8.088 1.00 63.09 263 ASN A C 1
ATOM 2026 O O . ASN A 1 263 ? 9.777 -1.664 -7.778 1.00 63.09 263 ASN A O 1
ATOM 2030 N N . ILE A 1 264 ? 10.124 -0.058 -9.310 1.00 66.38 264 ILE A N 1
ATOM 2031 C CA . ILE A 1 264 ? 9.470 -0.763 -10.412 1.00 66.38 264 ILE A CA 1
ATOM 2032 C C . ILE A 1 264 ? 10.056 -2.174 -10.644 1.00 66.38 264 ILE A C 1
ATOM 2034 O O . ILE A 1 264 ? 9.313 -3.086 -10.987 1.00 66.38 264 ILE A O 1
ATOM 2038 N N . LEU A 1 265 ? 11.340 -2.421 -10.348 1.00 64.00 265 LEU A N 1
ATOM 2039 C CA . LEU A 1 265 ? 11.915 -3.772 -10.362 1.00 64.00 265 LEU A CA 1
ATOM 2040 C C . LEU A 1 265 ? 11.346 -4.684 -9.275 1.00 64.00 265 LEU A C 1
ATOM 2042 O O . LEU A 1 265 ? 11.276 -5.889 -9.496 1.00 64.00 265 LEU A O 1
ATOM 2046 N N . ASN A 1 266 ? 10.945 -4.162 -8.112 1.00 57.72 266 ASN A N 1
ATOM 2047 C CA . ASN A 1 266 ? 10.277 -4.976 -7.093 1.00 57.72 266 ASN A CA 1
ATOM 2048 C C . ASN A 1 266 ? 8.929 -5.514 -7.609 1.00 57.72 266 ASN A C 1
ATOM 2050 O O . ASN A 1 266 ? 8.502 -6.553 -7.128 1.00 57.72 266 ASN A O 1
ATOM 2054 N N . LEU A 1 267 ? 8.301 -4.871 -8.606 1.00 56.78 267 LEU A N 1
ATOM 2055 C CA . LEU A 1 267 ? 7.097 -5.401 -9.265 1.00 56.78 267 LEU A CA 1
ATOM 2056 C C . LEU A 1 267 ? 7.388 -6.589 -10.191 1.00 56.78 267 LEU A C 1
ATOM 2058 O O . LEU A 1 267 ? 6.484 -7.351 -10.511 1.00 56.78 267 LEU A O 1
ATOM 2062 N N . LEU A 1 268 ? 8.634 -6.716 -10.654 1.00 53.53 268 LEU A N 1
ATOM 2063 C CA . LEU A 1 268 ? 9.057 -7.724 -11.635 1.00 53.53 268 LEU A CA 1
ATOM 2064 C C . LEU A 1 268 ? 9.787 -8.892 -11.002 1.00 53.53 268 LEU A C 1
ATOM 2066 O O . LEU A 1 268 ? 9.892 -9.971 -11.582 1.00 53.53 268 LEU A O 1
ATOM 2070 N N . ARG A 1 269 ? 10.342 -8.673 -9.814 1.00 51.06 269 ARG A N 1
ATOM 2071 C CA . ARG A 1 269 ? 10.869 -9.759 -9.016 1.00 51.06 269 ARG A CA 1
ATOM 2072 C C . ARG A 1 269 ? 9.663 -10.523 -8.482 1.00 51.06 269 ARG A C 1
ATOM 2074 O O . ARG A 1 269 ? 8.858 -9.955 -7.752 1.00 51.06 269 ARG A O 1
ATOM 2081 N N . ASN A 1 270 ? 9.610 -11.828 -8.752 1.00 48.06 270 ASN A N 1
ATOM 2082 C CA . ASN A 1 270 ? 8.818 -12.815 -7.998 1.00 48.06 270 ASN A CA 1
ATOM 2083 C C . ASN A 1 270 ? 9.299 -12.917 -6.529 1.00 48.06 270 ASN A C 1
ATOM 2085 O O . ASN A 1 270 ? 9.446 -13.999 -5.955 1.00 48.06 270 ASN A O 1
ATOM 2089 N N . ASP A 1 271 ? 9.636 -11.784 -5.923 1.00 42.97 271 ASP A N 1
ATOM 2090 C CA . ASP A 1 271 ? 10.099 -11.665 -4.563 1.00 42.97 271 ASP A CA 1
ATOM 2091 C C . ASP A 1 271 ? 8.864 -11.436 -3.709 1.00 42.97 271 ASP A C 1
ATOM 2093 O O . ASP A 1 271 ? 8.520 -10.325 -3.330 1.00 42.97 271 ASP A O 1
ATOM 2097 N N . VAL A 1 272 ? 8.204 -12.543 -3.390 1.00 43.66 272 VAL A N 1
ATOM 2098 C CA . VAL A 1 272 ? 7.209 -12.672 -2.313 1.00 43.66 272 VAL A CA 1
ATOM 2099 C C . VAL A 1 272 ? 7.587 -11.954 -1.006 1.00 43.66 272 VAL A C 1
ATOM 2101 O O . VAL A 1 272 ? 6.723 -11.723 -0.170 1.00 43.66 272 VAL A O 1
ATOM 2104 N N . ASN A 1 273 ? 8.865 -11.603 -0.814 1.00 39.38 273 ASN A N 1
ATOM 2105 C CA . ASN A 1 273 ? 9.369 -10.906 0.363 1.00 39.38 273 ASN A CA 1
ATOM 2106 C C . ASN A 1 273 ? 9.297 -9.377 0.237 1.00 39.38 273 ASN A C 1
ATOM 2108 O O . ASN A 1 273 ? 9.560 -8.681 1.218 1.00 39.38 273 ASN A O 1
ATOM 2112 N N . LYS A 1 274 ? 8.975 -8.839 -0.946 1.00 43.28 274 LYS A N 1
ATOM 2113 C CA . LYS A 1 274 ? 8.809 -7.405 -1.177 1.00 43.28 274 LYS A CA 1
ATOM 2114 C C . LYS A 1 274 ? 7.356 -7.104 -1.498 1.00 43.28 274 LYS A C 1
ATOM 2116 O O . LYS A 1 274 ? 6.819 -7.441 -2.545 1.00 43.28 274 LYS A O 1
ATOM 2121 N N . GLN A 1 275 ? 6.733 -6.477 -0.516 1.00 42.38 275 GLN A N 1
ATOM 2122 C CA . GLN A 1 275 ? 5.333 -6.107 -0.464 1.00 42.38 275 GLN A CA 1
ATOM 2123 C C . GLN A 1 275 ? 5.041 -5.027 -1.511 1.00 42.38 275 GLN A C 1
ATOM 2125 O O . GLN A 1 275 ? 5.213 -3.839 -1.268 1.00 42.38 275 GLN A O 1
ATOM 2130 N N . GLY A 1 276 ? 4.644 -5.458 -2.703 1.00 40.34 276 GLY A N 1
ATOM 2131 C CA . GLY A 1 276 ? 3.960 -4.631 -3.689 1.00 40.34 276 GLY A CA 1
ATOM 2132 C C . GLY A 1 276 ? 2.604 -5.258 -3.993 1.00 40.34 276 GLY A C 1
ATOM 2133 O O . GLY A 1 276 ? 2.490 -6.479 -4.119 1.00 40.34 276 GLY A O 1
ATOM 2134 N N . GLU A 1 277 ? 1.561 -4.441 -4.086 1.00 43.00 277 GLU A N 1
ATOM 2135 C CA . GLU A 1 277 ? 0.180 -4.868 -4.360 1.00 43.00 277 GLU A CA 1
ATOM 2136 C C . GLU A 1 277 ? -0.088 -5.206 -5.840 1.00 43.00 277 GLU A C 1
ATOM 2138 O O . GLU A 1 277 ? -1.192 -5.594 -6.189 1.00 43.00 277 GLU A O 1
ATOM 2143 N N . TRP A 1 278 ? 0.921 -5.151 -6.714 1.00 44.91 278 TRP A N 1
ATOM 2144 C CA . TRP A 1 278 ? 0.745 -5.285 -8.167 1.00 44.91 278 TRP A CA 1
ATOM 2145 C C . TRP A 1 278 ? 1.271 -6.561 -8.876 1.00 44.91 278 TRP A C 1
ATOM 2147 O O . TRP A 1 278 ? 1.403 -6.496 -10.102 1.00 44.91 278 TRP A O 1
ATOM 2157 N N . PRO A 1 279 ? 1.543 -7.729 -8.233 1.00 45.78 279 PRO A N 1
ATOM 2158 C CA . PRO A 1 279 ? 1.945 -8.939 -8.969 1.00 45.78 279 PRO A CA 1
ATOM 2159 C C . PRO A 1 279 ? 0.959 -9.324 -10.085 1.00 45.78 279 PRO A C 1
ATOM 2161 O O . PRO A 1 279 ? 1.347 -9.889 -11.103 1.00 45.78 279 PRO A O 1
ATOM 2164 N N . GLU A 1 280 ? -0.316 -8.956 -9.950 1.00 43.84 280 GLU A N 1
ATOM 2165 C CA . GLU A 1 280 ? -1.372 -9.355 -10.882 1.00 43.84 280 GLU A CA 1
ATOM 2166 C C . GLU A 1 280 ? -1.224 -8.786 -12.303 1.00 43.84 280 GLU A C 1
ATOM 2168 O O . GLU A 1 280 ? -1.682 -9.426 -13.249 1.00 43.84 280 GLU A O 1
ATOM 2173 N N . LEU A 1 281 ? -0.538 -7.649 -12.499 1.00 45.22 281 LEU A N 1
ATOM 2174 C CA . LEU A 1 281 ? -0.288 -7.119 -13.851 1.00 45.22 281 LEU A CA 1
ATOM 2175 C C . LEU A 1 281 ? 0.766 -7.924 -14.629 1.00 45.22 281 LEU A C 1
ATOM 2177 O O . LEU A 1 281 ? 0.783 -7.863 -15.859 1.00 45.22 281 LEU A O 1
ATOM 2181 N N . PHE A 1 282 ? 1.644 -8.660 -13.938 1.00 50.00 282 PHE A N 1
ATOM 2182 C CA . PHE A 1 282 ? 2.855 -9.232 -14.540 1.00 50.00 282 PHE A CA 1
ATOM 2183 C C . PHE A 1 282 ? 3.021 -10.741 -14.335 1.00 50.00 282 PHE A C 1
ATOM 2185 O O . PHE A 1 282 ? 3.850 -11.339 -15.017 1.00 50.00 282 PHE A O 1
ATOM 2192 N N . THR A 1 283 ? 2.260 -11.359 -13.425 1.00 46.81 283 THR A N 1
ATOM 2193 C CA . THR A 1 283 ? 2.456 -12.766 -13.037 1.00 46.81 283 THR A CA 1
ATOM 2194 C C . THR A 1 283 ? 1.155 -13.554 -12.904 1.00 46.81 283 THR A C 1
ATOM 2196 O O . THR A 1 283 ? 1.110 -14.534 -12.155 1.00 46.81 283 THR A O 1
ATOM 2199 N N . ASN A 1 284 ? 0.077 -13.159 -13.597 1.00 44.44 284 ASN A N 1
ATOM 2200 C CA . ASN A 1 284 ? -1.096 -14.031 -13.671 1.00 44.44 284 ASN A CA 1
ATOM 2201 C C . ASN A 1 284 ? -0.646 -15.405 -14.202 1.00 44.44 284 ASN A C 1
ATOM 2203 O O . ASN A 1 284 ? 0.208 -15.474 -15.085 1.00 44.44 284 ASN A O 1
ATOM 2207 N N . THR A 1 285 ? -1.185 -16.494 -13.655 1.00 51.41 285 THR A N 1
ATOM 2208 C CA . THR A 1 285 ? -0.640 -17.873 -13.704 1.00 51.41 285 THR A CA 1
ATOM 2209 C C . THR A 1 285 ? -0.570 -18.532 -15.099 1.00 51.41 285 THR A C 1
ATOM 2211 O O . THR A 1 285 ? -0.336 -19.732 -15.215 1.00 51.41 285 THR A O 1
ATOM 2214 N N . GLY A 1 286 ? -0.695 -17.751 -16.174 1.00 51.34 286 GLY A N 1
ATOM 2215 C CA . GLY A 1 286 ? -0.410 -18.144 -17.554 1.00 51.34 286 GLY A CA 1
ATOM 2216 C C . GLY A 1 286 ? 0.000 -16.996 -18.489 1.00 51.34 286 GLY A C 1
ATOM 2217 O O . GLY A 1 286 ? 0.041 -17.216 -19.696 1.00 51.34 286 GLY A O 1
ATOM 2218 N N . TYR A 1 287 ? 0.277 -15.787 -17.977 1.00 55.66 287 TYR A N 1
ATOM 2219 C CA . TYR A 1 287 ? 0.647 -14.620 -18.787 1.00 55.66 287 TYR A CA 1
ATOM 2220 C C . TYR A 1 287 ? 1.866 -13.902 -18.195 1.00 55.66 287 TYR A C 1
ATOM 2222 O O . TYR A 1 287 ? 1.764 -13.235 -17.167 1.00 55.66 287 TYR A O 1
ATOM 2230 N N . ASP A 1 288 ? 3.013 -14.042 -18.862 1.00 66.38 288 ASP A N 1
ATOM 2231 C CA . ASP A 1 288 ? 4.246 -13.318 -18.543 1.00 66.38 288 ASP A CA 1
ATOM 2232 C C . ASP A 1 288 ? 4.354 -12.101 -19.469 1.00 66.38 288 ASP A C 1
ATOM 2234 O O . ASP A 1 288 ? 4.883 -12.160 -20.581 1.00 66.38 288 ASP A O 1
ATOM 2238 N N . PHE A 1 289 ? 3.823 -10.974 -19.001 1.00 70.75 289 PHE A N 1
ATOM 2239 C CA . PHE A 1 289 ? 3.831 -9.725 -19.761 1.00 70.75 289 PHE A CA 1
ATOM 2240 C C . PHE A 1 289 ? 5.250 -9.268 -20.131 1.00 70.75 289 PHE A C 1
ATOM 2242 O O . PHE A 1 289 ? 5.451 -8.634 -21.166 1.00 70.75 289 PHE A O 1
ATOM 2249 N N . MET A 1 290 ? 6.249 -9.578 -19.301 1.00 71.38 290 MET A N 1
ATOM 2250 C CA . MET A 1 290 ? 7.625 -9.151 -19.543 1.00 71.38 290 MET A CA 1
ATOM 2251 C C . MET A 1 290 ? 8.308 -10.022 -20.588 1.00 71.38 290 MET A C 1
ATOM 2253 O O . MET A 1 290 ? 9.015 -9.481 -21.435 1.00 71.38 290 MET A O 1
ATOM 2257 N N . ASN A 1 291 ? 8.036 -11.327 -20.598 1.00 74.38 291 ASN A N 1
ATOM 2258 C CA . ASN A 1 291 ? 8.392 -12.206 -21.708 1.00 74.38 291 ASN A CA 1
ATOM 2259 C C . ASN A 1 291 ? 7.781 -11.710 -23.026 1.00 74.38 291 ASN A C 1
ATOM 2261 O O . ASN A 1 291 ? 8.465 -11.649 -24.045 1.00 74.38 291 ASN A O 1
ATOM 2265 N N . ASP A 1 292 ? 6.522 -11.279 -23.009 1.00 79.81 292 ASP A N 1
ATOM 2266 C CA . ASP A 1 292 ? 5.870 -10.776 -24.216 1.00 79.81 292 ASP A CA 1
ATOM 2267 C C . ASP A 1 292 ? 6.492 -9.457 -24.706 1.00 79.81 292 ASP A C 1
ATOM 2269 O O . ASP A 1 292 ? 6.629 -9.239 -25.913 1.00 79.81 292 ASP A O 1
ATOM 2273 N N . LEU A 1 293 ? 6.933 -8.585 -23.796 1.00 82.69 293 LEU A N 1
ATOM 2274 C CA . LEU A 1 293 ? 7.632 -7.347 -24.149 1.00 82.69 293 LEU A CA 1
ATOM 2275 C C . LEU A 1 293 ? 9.083 -7.580 -24.609 1.00 82.69 293 LEU A C 1
ATOM 2277 O O . LEU A 1 293 ? 9.514 -7.002 -25.609 1.00 82.69 293 LEU A O 1
ATOM 2281 N N . ASP A 1 294 ? 9.842 -8.403 -23.895 1.00 80.50 294 ASP A N 1
ATOM 2282 C CA . ASP A 1 294 ? 11.249 -8.701 -24.174 1.00 80.50 294 ASP A CA 1
ATOM 2283 C C . ASP A 1 294 ? 11.388 -9.779 -25.260 1.00 80.50 294 ASP A C 1
ATOM 2285 O O . ASP A 1 294 ? 11.809 -9.482 -26.380 1.00 80.50 294 ASP A O 1
ATOM 2289 N N . ASP A 1 295 ? 11.037 -11.025 -24.957 1.00 79.69 295 ASP A N 1
ATOM 2290 C CA . ASP A 1 295 ? 11.380 -12.192 -25.780 1.00 79.69 295 ASP A CA 1
ATOM 2291 C C . ASP A 1 295 ? 10.572 -12.253 -27.065 1.00 79.69 295 ASP A C 1
ATOM 2293 O O . ASP A 1 295 ? 11.087 -12.677 -28.101 1.00 79.69 295 ASP A O 1
ATOM 2297 N N . ILE A 1 296 ? 9.323 -11.795 -27.014 1.00 83.31 296 ILE A N 1
ATOM 2298 C CA . ILE A 1 296 ? 8.439 -11.801 -28.177 1.00 83.31 296 ILE A CA 1
ATOM 2299 C C . ILE A 1 296 ? 8.526 -10.465 -28.918 1.00 83.31 296 ILE A C 1
ATOM 2301 O O . ILE A 1 296 ? 8.835 -10.429 -30.110 1.00 83.31 296 ILE A O 1
ATOM 2305 N N . ALA A 1 297 ? 8.283 -9.341 -28.238 1.00 89.25 297 ALA A N 1
ATOM 2306 C CA . ALA A 1 297 ? 8.250 -8.032 -28.889 1.00 89.25 297 ALA A CA 1
ATOM 2307 C C . ALA A 1 297 ? 9.632 -7.370 -29.047 1.00 89.25 297 ALA A C 1
ATOM 2309 O O . ALA A 1 297 ? 9.759 -6.402 -29.813 1.00 89.25 297 ALA A O 1
ATOM 2310 N N . GLY A 1 298 ? 10.677 -7.876 -28.390 1.00 91.81 298 GLY A N 1
ATOM 2311 C CA . GLY A 1 298 ? 12.064 -7.461 -28.597 1.00 91.81 298 GLY A CA 1
ATOM 2312 C C . GLY A 1 298 ? 12.431 -6.106 -27.998 1.00 91.81 298 GLY A C 1
ATOM 2313 O O . GLY A 1 298 ? 13.283 -5.434 -28.593 1.00 91.81 298 GLY A O 1
ATOM 2314 N N . TYR A 1 299 ? 11.755 -5.661 -26.931 1.00 93.81 299 TYR A N 1
ATOM 2315 C CA . TYR A 1 299 ? 12.037 -4.390 -26.254 1.00 93.81 299 TYR A CA 1
ATOM 2316 C C . TYR A 1 299 ? 13.165 -4.510 -25.230 1.00 93.81 299 TYR A C 1
ATOM 2318 O O . TYR A 1 299 ? 13.153 -5.395 -24.381 1.00 93.81 299 TYR A O 1
ATOM 2326 N N . ASP A 1 300 ? 14.085 -3.549 -25.252 1.00 93.50 300 ASP A N 1
ATOM 2327 C CA . ASP A 1 300 ? 14.984 -3.313 -24.124 1.00 93.50 300 ASP A CA 1
ATOM 2328 C C . ASP A 1 300 ? 14.214 -2.541 -23.049 1.00 93.50 300 ASP A C 1
ATOM 2330 O O . ASP A 1 300 ? 13.728 -1.435 -23.302 1.00 93.50 300 ASP A O 1
ATOM 2334 N N . LEU A 1 301 ? 14.071 -3.116 -21.859 1.00 89.75 301 LEU A N 1
ATOM 2335 C CA . LEU A 1 301 ? 13.321 -2.487 -20.776 1.00 89.75 301 LEU A CA 1
ATOM 2336 C C . LEU A 1 301 ? 14.231 -1.515 -20.028 1.00 89.75 301 LEU A C 1
ATOM 2338 O O . LEU A 1 301 ? 15.334 -1.875 -19.612 1.00 89.75 301 LEU A O 1
ATOM 2342 N N . VAL A 1 302 ? 13.763 -0.284 -19.851 1.00 91.38 302 VAL A N 1
ATOM 2343 C CA . VAL A 1 302 ? 14.468 0.764 -19.114 1.00 91.38 302 VAL A CA 1
ATOM 2344 C C . VAL A 1 302 ? 13.576 1.242 -17.986 1.00 91.38 302 VAL A C 1
ATOM 2346 O O . VAL A 1 302 ? 12.508 1.792 -18.217 1.00 91.38 302 VAL A O 1
ATOM 2349 N N . PHE A 1 303 ? 14.022 1.046 -16.760 1.00 87.81 303 PHE A N 1
ATOM 2350 C CA . PHE A 1 303 ? 13.319 1.433 -15.550 1.00 87.81 303 PHE A CA 1
ATOM 2351 C C . PHE A 1 303 ? 13.938 2.709 -15.009 1.00 87.81 303 PHE A C 1
ATOM 2353 O O . PHE A 1 303 ? 15.114 2.712 -14.647 1.00 87.81 303 PHE A O 1
ATOM 2360 N N . VAL A 1 304 ? 13.167 3.791 -14.981 1.00 88.31 304 VAL A N 1
ATOM 2361 C CA . VAL A 1 304 ? 13.617 5.080 -14.454 1.00 88.31 304 VAL A CA 1
ATOM 2362 C C . VAL A 1 304 ? 13.154 5.178 -13.006 1.00 88.31 304 VAL A C 1
ATOM 2364 O O . VAL A 1 304 ? 11.966 5.405 -12.765 1.00 88.31 304 VAL A O 1
ATOM 2367 N N . ASN A 1 305 ? 14.088 4.984 -12.070 1.00 79.44 305 ASN A N 1
ATOM 2368 C CA . ASN A 1 305 ? 13.856 5.191 -10.644 1.00 79.44 305 ASN A CA 1
ATOM 2369 C C . ASN A 1 305 ? 14.484 6.519 -10.207 1.00 79.44 305 ASN A C 1
ATOM 2371 O O . ASN A 1 305 ? 15.594 6.858 -10.630 1.00 79.44 305 ASN A O 1
ATOM 2375 N N . TYR A 1 306 ? 13.754 7.294 -9.417 1.00 81.31 306 TYR A N 1
ATOM 2376 C CA . TYR A 1 306 ? 14.138 8.651 -9.071 1.00 81.31 306 TYR A CA 1
ATOM 2377 C C . TYR A 1 306 ? 13.617 9.070 -7.701 1.00 81.31 306 TYR A C 1
ATOM 2379 O O . TYR A 1 306 ? 12.622 8.553 -7.201 1.00 81.31 306 TYR A O 1
ATOM 2387 N N . ASN A 1 307 ? 14.250 10.075 -7.094 1.00 81.19 307 ASN A N 1
ATOM 2388 C CA . ASN A 1 307 ? 13.734 10.649 -5.853 1.00 81.19 307 ASN A CA 1
ATOM 2389 C C . ASN A 1 307 ? 12.387 11.360 -6.084 1.00 81.19 307 ASN A C 1
ATOM 2391 O O . ASN A 1 307 ? 12.321 12.526 -6.490 1.00 81.19 307 ASN A O 1
ATOM 2395 N N . THR A 1 308 ? 11.301 10.655 -5.775 1.00 77.00 308 THR A N 1
ATOM 2396 C CA . THR A 1 308 ? 9.930 11.124 -5.997 1.00 77.00 308 THR A CA 1
ATOM 2397 C C . THR A 1 308 ? 9.531 12.307 -5.106 1.00 77.00 308 THR A C 1
ATOM 2399 O O . THR A 1 308 ? 8.559 12.992 -5.422 1.00 77.00 308 THR A O 1
ATOM 2402 N N . LEU A 1 309 ? 10.301 12.603 -4.049 1.00 80.69 309 LEU A N 1
ATOM 2403 C CA . LEU A 1 309 ? 10.054 13.714 -3.122 1.00 80.69 309 LEU A CA 1
ATOM 2404 C C . LEU A 1 309 ? 10.521 15.075 -3.655 1.00 80.69 309 LEU A C 1
ATOM 2406 O O . LEU A 1 309 ? 10.216 16.108 -3.057 1.00 80.69 309 LEU A O 1
ATOM 2410 N N . ARG A 1 310 ? 11.278 15.103 -4.759 1.00 84.69 310 ARG A N 1
ATOM 2411 C CA . ARG A 1 310 ? 11.651 16.364 -5.414 1.00 84.69 310 ARG A CA 1
ATOM 2412 C C . ARG A 1 310 ? 10.446 17.048 -6.051 1.00 84.69 310 ARG A C 1
ATOM 2414 O O . ARG A 1 310 ? 9.401 16.439 -6.281 1.00 84.69 310 ARG A O 1
ATOM 2421 N N . SER A 1 311 ? 10.635 18.326 -6.387 1.00 87.88 311 SER A N 1
ATOM 2422 C CA . SER A 1 311 ? 9.656 19.081 -7.163 1.00 87.88 311 SER A CA 1
ATOM 2423 C C . SER A 1 311 ? 9.310 18.350 -8.464 1.00 87.88 311 SER A C 1
ATOM 2425 O O . SER A 1 311 ? 10.126 17.629 -9.053 1.00 87.88 311 SER A O 1
ATOM 2427 N N . PHE A 1 312 ? 8.079 18.543 -8.929 1.00 88.12 312 PHE A N 1
ATOM 2428 C CA . PHE A 1 312 ? 7.607 17.911 -10.155 1.00 88.12 312 PHE A CA 1
ATOM 2429 C C . PHE A 1 312 ? 8.428 18.374 -11.373 1.00 88.12 312 PHE A C 1
ATOM 2431 O O . PHE A 1 312 ? 8.709 17.596 -12.286 1.00 88.12 312 PHE A O 1
ATOM 2438 N N . GLU A 1 313 ? 8.878 19.629 -11.369 1.00 89.81 313 GLU A N 1
ATOM 2439 C CA . GLU A 1 313 ? 9.745 20.214 -12.384 1.00 89.81 313 GLU A CA 1
ATOM 2440 C C . GLU A 1 313 ? 11.135 19.578 -12.417 1.00 89.81 313 GLU A C 1
ATOM 2442 O O . GLU A 1 313 ? 11.674 19.366 -13.505 1.00 89.81 313 GLU A O 1
ATOM 2447 N N . ASP A 1 314 ? 11.711 19.262 -11.261 1.00 90.81 314 ASP A N 1
ATOM 2448 C CA . ASP A 1 314 ? 13.027 18.629 -11.165 1.00 90.81 314 ASP A CA 1
ATOM 2449 C C . ASP A 1 314 ? 12.974 17.161 -11.580 1.00 90.81 314 ASP A C 1
ATOM 2451 O O . ASP A 1 314 ? 13.806 16.709 -12.367 1.00 90.81 314 ASP A O 1
ATOM 2455 N N . ASN A 1 315 ? 11.925 16.442 -11.175 1.00 90.75 315 ASN A N 1
ATOM 2456 C CA . ASN A 1 315 ? 11.664 15.097 -11.688 1.00 90.75 315 ASN A CA 1
ATOM 2457 C C . ASN A 1 315 ? 11.422 15.104 -13.207 1.00 90.75 315 ASN A C 1
ATOM 2459 O O . ASN A 1 315 ? 11.804 14.166 -13.907 1.00 90.75 315 ASN A O 1
ATOM 2463 N N . SER A 1 316 ? 10.853 16.185 -13.753 1.00 92.00 316 SER A N 1
ATOM 2464 C CA . SER A 1 316 ? 10.671 16.328 -15.198 1.00 92.00 316 SER A CA 1
ATOM 2465 C C . SER A 1 316 ? 11.998 16.527 -15.933 1.00 92.00 316 SER A C 1
ATOM 2467 O O . SER A 1 316 ? 12.205 15.901 -16.973 1.00 92.00 316 SER A O 1
ATOM 2469 N N . LYS A 1 317 ? 12.912 17.343 -15.386 1.00 90.81 317 LYS A N 1
ATOM 2470 C CA . LYS A 1 317 ? 14.274 17.508 -15.929 1.00 90.81 317 LYS A CA 1
ATOM 2471 C C . LYS A 1 317 ? 15.053 16.194 -15.887 1.00 90.81 317 LYS A C 1
ATOM 2473 O O . LYS A 1 317 ? 15.670 15.826 -16.880 1.00 90.81 317 LYS A O 1
ATOM 2478 N N . MET A 1 318 ? 14.960 15.451 -14.784 1.00 91.88 318 MET A N 1
ATOM 2479 C CA . MET A 1 318 ? 15.578 14.127 -14.663 1.00 91.88 318 MET A CA 1
ATOM 2480 C C . MET A 1 318 ? 15.094 13.188 -15.776 1.00 91.88 318 MET A C 1
ATOM 2482 O O . MET A 1 318 ? 15.907 12.599 -16.489 1.00 91.88 318 MET A O 1
ATOM 2486 N N . LEU A 1 319 ? 13.777 13.107 -16.001 1.00 93.50 319 LEU A N 1
ATOM 2487 C CA . LEU A 1 319 ? 13.232 12.258 -17.061 1.00 93.50 319 LEU A CA 1
ATOM 2488 C C . LEU A 1 319 ? 13.662 12.732 -18.460 1.00 93.50 319 LEU A C 1
ATOM 2490 O O . LEU A 1 319 ? 13.909 11.905 -19.336 1.00 93.50 319 LEU A O 1
ATOM 2494 N N . GLN A 1 320 ? 13.787 14.044 -18.676 1.00 92.50 320 GLN A N 1
ATOM 2495 C CA . GLN A 1 320 ? 14.337 14.587 -19.918 1.00 92.50 320 GLN A CA 1
ATOM 2496 C C . GLN A 1 320 ? 15.778 14.100 -20.142 1.00 92.50 320 GLN A C 1
ATOM 2498 O O . GLN A 1 320 ? 16.077 13.586 -21.220 1.00 92.50 320 GLN A O 1
ATOM 2503 N N . HIS A 1 321 ? 16.646 14.193 -19.132 1.00 91.31 321 HIS A N 1
ATOM 2504 C CA . HIS A 1 321 ? 18.030 13.722 -19.232 1.00 91.31 321 HIS A CA 1
ATOM 2505 C C . HIS A 1 321 ? 18.124 12.217 -19.483 1.00 91.31 321 HIS A C 1
ATOM 2507 O O . HIS A 1 321 ? 18.954 11.776 -20.278 1.00 91.31 321 HIS A O 1
ATOM 2513 N N . ALA A 1 322 ? 17.248 11.424 -18.863 1.00 93.56 322 ALA A N 1
ATOM 2514 C CA . ALA A 1 322 ? 17.152 9.994 -19.136 1.00 93.56 322 ALA A CA 1
ATOM 2515 C C . ALA A 1 322 ? 16.814 9.727 -20.615 1.00 93.56 322 ALA A C 1
ATOM 2517 O O . ALA A 1 322 ? 17.498 8.947 -21.275 1.00 93.56 322 ALA A O 1
ATOM 2518 N N . ILE A 1 323 ? 15.809 10.417 -21.171 1.00 94.44 323 ILE A N 1
ATOM 2519 C CA . ILE A 1 323 ? 15.418 10.282 -22.586 1.00 94.44 323 ILE A CA 1
ATOM 2520 C C . ILE A 1 323 ? 16.567 10.688 -23.522 1.00 94.44 323 ILE A C 1
ATOM 2522 O O . ILE A 1 323 ? 16.836 9.998 -24.509 1.00 94.44 323 ILE A O 1
ATOM 2526 N N . GLU A 1 324 ? 17.262 11.784 -23.219 1.00 92.38 324 GLU A N 1
ATOM 2527 C CA . GLU A 1 324 ? 18.397 12.271 -24.009 1.00 92.38 324 GLU A CA 1
ATOM 2528 C C . GLU A 1 324 ? 19.585 11.305 -23.968 1.00 92.38 324 GLU A C 1
ATOM 2530 O O . GLU A 1 324 ? 20.174 11.017 -25.012 1.00 92.38 324 GLU A O 1
ATOM 2535 N N . TRP A 1 325 ? 19.898 10.741 -22.799 1.00 93.94 325 TRP A N 1
ATOM 2536 C CA . TRP A 1 325 ? 20.935 9.721 -22.665 1.00 93.94 325 TRP A CA 1
ATOM 2537 C C . TRP A 1 325 ? 20.582 8.449 -23.444 1.00 93.94 325 TRP A C 1
ATOM 2539 O O . TRP A 1 325 ? 21.406 7.947 -24.207 1.00 93.94 325 TRP A O 1
ATOM 2549 N N . ILE A 1 326 ? 19.339 7.965 -23.329 1.00 95.56 326 ILE A N 1
ATOM 2550 C CA . ILE A 1 326 ? 18.852 6.785 -24.063 1.00 95.56 326 ILE A CA 1
ATOM 2551 C C . ILE A 1 326 ? 18.984 7.000 -25.573 1.00 95.56 326 ILE A C 1
ATOM 2553 O O . ILE A 1 326 ? 19.432 6.112 -26.298 1.00 95.56 326 ILE A O 1
ATOM 2557 N N . LYS A 1 327 ? 18.631 8.192 -26.063 1.00 94.12 327 LYS A N 1
ATOM 2558 C CA . LYS A 1 327 ? 18.803 8.563 -27.471 1.00 94.12 327 LYS A CA 1
ATOM 2559 C C . LYS A 1 327 ? 20.270 8.507 -27.904 1.00 94.12 327 LYS A C 1
ATOM 2561 O O . LYS A 1 327 ? 20.565 7.988 -28.983 1.00 94.12 327 LYS A O 1
ATOM 2566 N N . GLN A 1 328 ? 21.182 9.027 -27.084 1.00 94.19 328 GLN A N 1
ATOM 2567 C CA . GLN A 1 328 ? 22.620 9.007 -27.365 1.00 94.19 328 GLN A CA 1
ATOM 2568 C C . GLN A 1 328 ? 23.173 7.576 -27.394 1.00 94.19 328 GLN A C 1
ATOM 2570 O O . GLN A 1 328 ? 23.866 7.226 -28.348 1.00 94.19 328 GLN A O 1
ATOM 2575 N N . ASP A 1 329 ? 22.814 6.732 -26.421 1.00 95.81 329 ASP A N 1
ATOM 2576 C CA . ASP A 1 329 ? 23.258 5.332 -26.357 1.00 95.81 329 ASP A CA 1
ATOM 2577 C C . ASP A 1 329 ? 22.772 4.516 -27.565 1.00 95.81 329 ASP A C 1
ATOM 2579 O O . ASP A 1 329 ? 23.568 3.839 -28.218 1.00 95.81 329 ASP A O 1
ATOM 2583 N N . LYS A 1 330 ? 21.493 4.659 -27.944 1.00 94.94 330 LYS A N 1
ATOM 2584 C CA . LYS A 1 330 ? 20.954 4.041 -29.166 1.00 94.94 330 LYS A CA 1
ATOM 2585 C C . LYS A 1 330 ? 21.713 4.459 -30.417 1.00 94.94 330 LYS A C 1
ATOM 2587 O O . LYS A 1 330 ? 22.056 3.620 -31.248 1.00 94.94 330 LYS A O 1
ATOM 2592 N N . THR A 1 331 ? 21.961 5.762 -30.549 1.00 94.56 331 THR A N 1
ATOM 2593 C CA . THR A 1 331 ? 22.638 6.331 -31.720 1.00 94.56 331 THR A CA 1
ATOM 2594 C C . THR A 1 331 ? 24.075 5.820 -31.811 1.00 94.56 331 THR A C 1
ATOM 2596 O O . THR A 1 331 ? 24.521 5.465 -32.899 1.00 94.56 331 THR A O 1
ATOM 2599 N N . ALA A 1 332 ? 24.778 5.712 -30.678 1.00 95.50 332 ALA A N 1
ATOM 2600 C CA . ALA A 1 332 ? 26.116 5.125 -30.613 1.00 95.50 332 ALA A CA 1
ATOM 2601 C C . ALA A 1 332 ? 26.128 3.647 -31.044 1.00 95.50 332 ALA A C 1
ATOM 2603 O O . ALA A 1 332 ? 27.058 3.214 -31.720 1.00 95.50 332 ALA A O 1
ATOM 2604 N N . GLY A 1 333 ? 25.063 2.901 -30.734 1.00 94.31 333 GLY A N 1
ATOM 2605 C CA . GLY A 1 333 ? 24.844 1.537 -31.222 1.00 94.31 333 GLY A CA 1
ATOM 2606 C C . GLY A 1 333 ? 24.376 1.424 -32.680 1.00 94.31 333 GLY A C 1
ATOM 2607 O O . GLY A 1 333 ? 24.204 0.309 -33.168 1.00 94.31 333 GLY A O 1
ATOM 2608 N N . GLY A 1 334 ? 24.153 2.542 -33.383 1.00 95.44 334 GLY A N 1
ATOM 2609 C CA . GLY A 1 334 ? 23.648 2.560 -34.760 1.00 95.44 334 GLY A CA 1
ATOM 2610 C C . GLY A 1 334 ? 22.144 2.283 -34.894 1.00 95.44 334 GLY A C 1
ATOM 2611 O O . GLY A 1 334 ? 21.677 1.947 -35.983 1.00 95.44 334 GLY A O 1
ATOM 2612 N N . TYR A 1 335 ? 21.374 2.409 -33.812 1.00 95.81 335 TYR A N 1
ATOM 2613 C CA . TYR A 1 335 ? 19.942 2.110 -33.784 1.00 95.81 335 TYR A CA 1
ATOM 2614 C C . TYR A 1 335 ? 19.076 3.370 -33.871 1.00 95.81 335 TYR A C 1
ATOM 2616 O O . TYR A 1 335 ? 19.410 4.421 -33.329 1.00 95.81 335 TYR A O 1
ATOM 2624 N N . THR A 1 336 ? 17.918 3.250 -34.527 1.00 94.50 336 THR A N 1
ATOM 2625 C CA . THR A 1 336 ? 17.004 4.375 -34.808 1.00 94.50 336 THR A CA 1
ATOM 2626 C C . THR A 1 336 ? 15.579 4.154 -34.300 1.00 94.50 336 THR A C 1
ATOM 2628 O O . THR A 1 336 ? 14.694 4.969 -34.562 1.00 94.50 336 THR A O 1
ATOM 2631 N N . ASN A 1 337 ? 15.309 3.055 -33.584 1.00 95.50 337 ASN A N 1
ATOM 2632 C CA . ASN A 1 337 ? 13.967 2.801 -33.072 1.00 95.50 337 ASN A CA 1
ATOM 2633 C C . ASN A 1 337 ? 13.568 3.875 -32.049 1.00 95.50 337 ASN A C 1
ATOM 2635 O O . ASN A 1 337 ? 14.290 4.146 -31.086 1.00 95.50 337 ASN A O 1
ATOM 2639 N N . LEU A 1 338 ? 12.376 4.441 -32.233 1.00 95.50 338 LEU A N 1
ATOM 2640 C CA . LEU A 1 338 ? 11.788 5.397 -31.299 1.00 95.50 338 LEU A CA 1
ATOM 2641 C C . LEU A 1 338 ? 11.362 4.704 -29.996 1.00 95.50 338 LEU A C 1
ATOM 2643 O O . LEU A 1 338 ? 10.860 3.574 -30.014 1.00 95.50 338 LEU A O 1
ATOM 2647 N N . ASN A 1 339 ? 11.508 5.421 -28.885 1.00 96.25 339 ASN A N 1
ATOM 2648 C CA . ASN A 1 339 ? 11.134 4.990 -27.542 1.00 96.25 339 ASN A CA 1
ATOM 2649 C C . ASN A 1 339 ? 9.620 4.774 -27.430 1.00 96.25 339 ASN A C 1
ATOM 2651 O O . ASN A 1 339 ? 8.815 5.516 -28.006 1.00 96.25 339 ASN A O 1
ATOM 2655 N N . VAL A 1 340 ? 9.235 3.787 -26.628 1.00 97.38 340 VAL A N 1
ATOM 2656 C CA . VAL A 1 340 ? 7.905 3.712 -26.013 1.00 97.38 340 VAL A CA 1
ATOM 2657 C C . VAL A 1 340 ? 8.063 4.113 -24.554 1.00 97.38 340 VAL A C 1
ATOM 2659 O O . VAL A 1 340 ? 8.976 3.623 -23.901 1.00 97.38 340 VAL A O 1
ATOM 2662 N N . ILE A 1 341 ? 7.202 4.989 -24.043 1.00 96.88 341 ILE A N 1
ATOM 2663 C CA . ILE A 1 341 ? 7.205 5.377 -22.629 1.00 96.88 341 ILE A CA 1
ATOM 2664 C C . ILE A 1 341 ? 5.912 4.896 -21.984 1.00 96.88 341 ILE A C 1
ATOM 2666 O O . ILE A 1 341 ? 4.831 5.161 -22.502 1.00 96.88 341 ILE A O 1
ATOM 2670 N N . VAL A 1 342 ? 6.027 4.211 -20.852 1.00 93.62 342 VAL A N 1
ATOM 2671 C CA . VAL A 1 342 ? 4.917 3.799 -19.997 1.00 93.62 342 VAL A CA 1
ATOM 2672 C C . VAL A 1 342 ? 5.089 4.488 -18.654 1.00 93.62 342 VAL A C 1
ATOM 2674 O O . VAL A 1 342 ? 6.035 4.204 -17.925 1.00 93.62 342 VAL A O 1
ATOM 2677 N N . GLY A 1 343 ? 4.197 5.413 -18.325 1.00 92.06 343 GLY A N 1
ATOM 2678 C CA . GLY A 1 343 ? 4.178 6.029 -17.005 1.00 92.06 343 GLY A CA 1
ATOM 2679 C C . GLY A 1 343 ? 3.066 5.444 -16.148 1.00 92.06 343 GLY A C 1
ATOM 2680 O O . GLY A 1 343 ? 1.928 5.331 -16.606 1.00 92.06 343 GLY A O 1
ATOM 2681 N N . ILE A 1 344 ? 3.399 5.078 -14.914 1.00 86.44 344 ILE A N 1
ATOM 2682 C CA . ILE A 1 344 ? 2.460 4.489 -13.956 1.00 86.44 344 ILE A CA 1
ATOM 2683 C C . ILE A 1 344 ? 2.140 5.525 -12.885 1.00 86.44 344 ILE A C 1
ATOM 2685 O O . ILE A 1 344 ? 3.045 6.181 -12.367 1.00 86.44 344 ILE A O 1
ATOM 2689 N N . SER A 1 345 ? 0.860 5.678 -12.536 1.00 87.94 345 SER A N 1
ATOM 2690 C CA . SER A 1 345 ? 0.420 6.640 -11.523 1.00 87.94 345 SER A CA 1
ATOM 2691 C C . SER A 1 345 ? 0.953 8.055 -11.827 1.00 87.94 345 SER A C 1
ATOM 2693 O O . SER A 1 345 ? 0.836 8.542 -12.958 1.00 87.94 345 SER A O 1
ATOM 2695 N N . ALA A 1 346 ? 1.571 8.732 -10.856 1.00 89.81 346 ALA A N 1
ATOM 2696 C CA . ALA A 1 346 ? 2.199 10.040 -11.051 1.00 89.81 346 ALA A CA 1
ATOM 2697 C C . ALA A 1 346 ? 3.252 10.054 -12.183 1.00 89.81 346 ALA A C 1
ATOM 2699 O O . ALA A 1 346 ? 3.410 11.080 -12.850 1.00 89.81 346 ALA A O 1
ATOM 2700 N N . GLY A 1 347 ? 3.901 8.921 -12.475 1.00 91.31 347 GLY A N 1
ATOM 2701 C CA . GLY A 1 347 ? 4.872 8.775 -13.560 1.00 91.31 347 GLY A CA 1
ATOM 2702 C C . GLY A 1 347 ? 4.279 9.021 -14.949 1.00 91.31 347 GLY A C 1
ATOM 2703 O O . GLY A 1 347 ? 4.955 9.560 -15.824 1.00 91.31 347 GLY A O 1
ATOM 2704 N N . GLY A 1 348 ? 2.995 8.713 -15.168 1.00 94.31 348 GLY A N 1
ATOM 2705 C CA . GLY A 1 348 ? 2.310 9.029 -16.429 1.00 94.31 348 GLY A CA 1
ATOM 2706 C C . GLY A 1 348 ? 2.021 10.515 -16.598 1.00 94.31 348 GLY A C 1
ATOM 2707 O O . GLY A 1 348 ? 2.146 11.052 -17.703 1.00 94.31 348 GLY A O 1
ATOM 2708 N N . VAL A 1 349 ? 1.701 11.206 -15.501 1.00 95.38 349 VAL A N 1
ATOM 2709 C CA . VAL A 1 349 ? 1.558 12.669 -15.495 1.00 95.38 349 VAL A CA 1
ATOM 2710 C C . VAL A 1 349 ? 2.912 13.316 -15.781 1.00 95.38 349 VAL A C 1
ATOM 2712 O O . VAL A 1 349 ? 2.994 14.216 -16.622 1.00 95.38 349 VAL A O 1
ATOM 2715 N N . LEU A 1 350 ? 3.972 12.814 -15.137 1.00 95.06 350 LEU A N 1
ATOM 2716 C CA . LEU A 1 350 ? 5.345 13.280 -15.310 1.00 95.06 350 LEU A CA 1
ATOM 2717 C C . LEU A 1 350 ? 5.821 13.098 -16.751 1.00 95.06 350 LEU A C 1
ATOM 2719 O O . LEU A 1 350 ? 6.261 14.060 -17.376 1.00 95.06 350 LEU A O 1
ATOM 2723 N N . ALA A 1 351 ? 5.665 11.898 -17.314 1.00 96.00 351 ALA A N 1
ATOM 2724 C CA . ALA A 1 351 ? 6.039 11.599 -18.692 1.00 96.00 351 ALA A CA 1
ATOM 2725 C C . ALA A 1 351 ? 5.311 12.500 -19.696 1.00 96.00 351 ALA A C 1
ATOM 2727 O O . ALA A 1 351 ? 5.941 13.077 -20.585 1.00 96.00 351 ALA A O 1
ATOM 2728 N N . ARG A 1 352 ? 3.995 12.693 -19.526 1.00 95.69 352 ARG A N 1
ATOM 2729 C CA . ARG A 1 352 ? 3.216 13.602 -20.376 1.00 95.69 352 ARG A CA 1
ATOM 2730 C C . ARG A 1 352 ? 3.731 15.039 -20.287 1.00 95.69 352 ARG A C 1
ATOM 2732 O O . ARG A 1 352 ? 3.902 15.689 -21.317 1.00 95.69 352 ARG A O 1
ATOM 2739 N N . TYR A 1 353 ? 3.974 15.529 -19.072 1.00 94.88 353 TYR A N 1
ATOM 2740 C CA . TYR A 1 353 ? 4.489 16.876 -18.839 1.00 94.88 353 TYR A CA 1
ATOM 2741 C C . TYR A 1 353 ? 5.880 17.072 -19.458 1.00 94.88 353 TYR A C 1
ATOM 2743 O O . TYR A 1 353 ? 6.082 18.029 -20.207 1.00 94.88 353 TYR A O 1
ATOM 2751 N N . THR A 1 354 ? 6.807 16.138 -19.231 1.00 94.38 354 THR A N 1
ATOM 2752 C CA . THR A 1 354 ? 8.168 16.181 -19.780 1.00 94.38 354 THR A CA 1
ATOM 2753 C C . THR A 1 354 ? 8.162 16.181 -21.306 1.00 94.38 354 THR A C 1
ATOM 2755 O O . THR A 1 354 ? 8.767 17.062 -21.912 1.00 94.38 354 THR A O 1
ATOM 2758 N N . LEU A 1 355 ? 7.421 15.273 -21.952 1.00 94.44 355 LEU A N 1
ATOM 2759 C CA . LEU A 1 355 ? 7.344 15.221 -23.418 1.00 94.44 355 LEU A CA 1
ATOM 2760 C C . LEU A 1 355 ? 6.743 16.504 -24.015 1.00 94.44 355 LEU A C 1
ATOM 2762 O O . LEU A 1 355 ? 7.242 17.019 -25.021 1.00 94.44 355 LEU A O 1
ATOM 2766 N N . ALA A 1 356 ? 5.706 17.061 -23.381 1.00 92.19 356 ALA A N 1
ATOM 2767 C CA . ALA A 1 356 ? 5.120 18.332 -23.799 1.00 92.19 356 ALA A CA 1
ATOM 2768 C C . ALA A 1 356 ? 6.118 19.494 -23.654 1.00 92.19 356 ALA A C 1
ATOM 2770 O O . ALA A 1 356 ? 6.216 20.342 -24.543 1.00 92.19 356 ALA A O 1
ATOM 2771 N N . LYS A 1 357 ? 6.882 19.524 -22.556 1.00 90.31 357 LYS A N 1
ATOM 2772 C CA . LYS A 1 357 ? 7.920 20.528 -22.305 1.00 90.31 357 LYS A CA 1
ATOM 2773 C C . LYS A 1 357 ? 9.060 20.429 -23.322 1.00 90.31 357 LYS A C 1
ATOM 2775 O O . L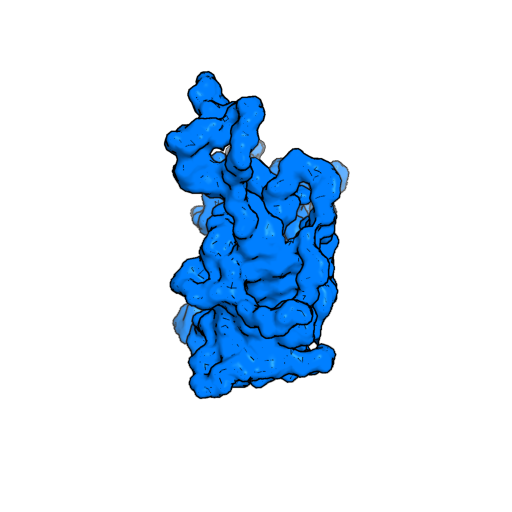YS A 1 357 ? 9.416 21.447 -23.909 1.00 90.31 357 LYS A O 1
ATOM 2780 N N . MET A 1 358 ? 9.561 19.224 -23.595 1.00 89.06 358 MET A N 1
ATOM 2781 C CA . MET A 1 358 ? 10.590 18.979 -24.615 1.00 89.06 358 MET A CA 1
ATOM 2782 C C . MET A 1 358 ? 10.138 19.463 -25.999 1.00 89.06 358 MET A C 1
ATOM 2784 O O . MET A 1 358 ? 10.887 20.157 -26.681 1.00 89.06 358 MET A O 1
ATOM 2788 N N . THR A 1 359 ? 8.882 19.187 -26.369 1.00 85.94 359 THR A N 1
ATOM 2789 C CA . THR A 1 359 ? 8.303 19.625 -27.653 1.00 85.94 359 THR A CA 1
ATOM 2790 C C . THR A 1 359 ? 8.180 21.152 -27.751 1.00 85.94 359 THR A C 1
ATOM 2792 O O . THR A 1 359 ? 8.328 21.717 -28.830 1.00 85.94 359 THR A O 1
ATOM 2795 N N . LYS A 1 360 ? 7.909 21.844 -26.633 1.00 82.81 360 LYS A N 1
ATOM 2796 C CA . LYS A 1 360 ? 7.780 23.312 -26.596 1.00 82.81 360 LYS A CA 1
ATOM 2797 C C . LYS A 1 360 ? 9.120 24.046 -26.587 1.00 82.81 360 LYS A C 1
ATOM 2799 O O . LYS A 1 360 ? 9.230 25.095 -27.213 1.00 82.81 360 LYS A O 1
ATOM 2804 N N . ILE A 1 361 ? 10.100 23.547 -25.833 1.00 70.31 361 ILE A N 1
ATOM 2805 C CA . ILE A 1 361 ? 11.397 24.217 -25.644 1.00 70.31 361 ILE A CA 1
ATOM 2806 C C . ILE A 1 361 ? 12.291 24.035 -26.871 1.00 70.31 361 ILE A C 1
ATOM 2808 O O . ILE A 1 361 ? 13.047 24.940 -27.217 1.00 70.31 361 ILE A O 1
ATOM 2812 N N . ILE A 1 362 ? 12.202 22.886 -27.544 1.00 62.53 362 ILE A N 1
ATOM 2813 C CA . ILE A 1 362 ? 13.118 22.535 -28.623 1.00 62.53 362 ILE A CA 1
ATOM 2814 C C . ILE A 1 362 ? 12.335 22.469 -29.932 1.00 62.53 362 ILE A C 1
ATOM 2816 O O . ILE A 1 362 ? 11.800 21.428 -30.302 1.00 62.53 362 ILE A O 1
ATOM 2820 N N . SER A 1 363 ? 12.288 23.590 -30.654 1.00 53.97 363 SER A N 1
ATOM 2821 C CA . SER A 1 363 ? 11.528 23.783 -31.902 1.00 53.97 363 SER A CA 1
ATOM 2822 C C . SER A 1 363 ? 11.891 22.834 -33.062 1.00 53.97 363 SER A C 1
ATOM 2824 O O . SER A 1 363 ? 11.280 22.914 -34.126 1.00 53.97 363 SER A O 1
ATOM 2826 N N . SER A 1 364 ? 12.850 21.919 -32.877 1.00 49.59 364 SER A N 1
ATOM 2827 C CA . SER A 1 364 ? 13.295 20.941 -33.878 1.00 49.59 364 SER A CA 1
ATOM 2828 C C . SER A 1 364 ? 13.686 19.556 -33.331 1.00 49.59 364 SER A C 1
ATOM 2830 O O . SER A 1 364 ? 14.063 18.690 -34.125 1.00 49.59 364 SER A O 1
ATOM 2832 N N . ALA A 1 365 ? 13.601 19.286 -32.019 1.00 56.41 365 ALA A N 1
ATOM 2833 C CA . ALA A 1 365 ? 13.993 17.976 -31.489 1.00 56.41 365 ALA A CA 1
ATOM 2834 C C . ALA A 1 365 ? 12.794 17.045 -31.344 1.00 56.41 365 ALA A C 1
ATOM 2836 O O . ALA A 1 365 ? 11.919 17.227 -30.501 1.00 56.41 365 ALA A O 1
ATOM 2837 N N . SER A 1 366 ? 12.826 15.973 -32.133 1.00 73.81 366 SER A N 1
ATOM 2838 C CA . SER A 1 366 ? 12.094 14.753 -31.823 1.00 73.81 366 SER A CA 1
ATOM 2839 C C . SER A 1 366 ? 12.389 14.355 -30.373 1.00 73.81 366 SER A C 1
ATOM 2841 O O . SER A 1 366 ? 13.555 14.149 -30.015 1.00 73.81 366 SER A O 1
ATOM 2843 N N . THR A 1 367 ? 11.329 14.192 -29.574 1.00 86.50 367 THR A N 1
ATOM 2844 C CA . THR A 1 367 ? 11.347 13.552 -28.243 1.00 86.50 367 THR A CA 1
ATOM 2845 C C . THR A 1 367 ? 11.828 12.100 -28.299 1.00 86.50 367 THR A C 1
ATOM 2847 O O . THR A 1 367 ? 11.859 11.409 -27.281 1.00 86.50 367 THR A O 1
ATOM 2850 N N . ASP A 1 368 ? 12.153 11.621 -29.505 1.00 91.38 368 ASP A N 1
ATOM 2851 C CA . ASP A 1 368 ? 12.625 10.283 -29.809 1.00 91.38 368 ASP A CA 1
ATOM 2852 C C . ASP A 1 368 ? 11.665 9.215 -29.277 1.00 91.38 368 ASP A C 1
ATOM 2854 O O . ASP A 1 368 ? 12.057 8.109 -28.932 1.00 91.38 368 ASP A O 1
ATOM 2858 N N . THR A 1 369 ? 10.382 9.578 -29.189 1.00 93.94 369 THR A N 1
ATOM 2859 C CA . THR A 1 369 ? 9.319 8.812 -28.548 1.00 93.94 369 THR A CA 1
ATOM 2860 C C . THR A 1 369 ? 8.141 8.715 -29.504 1.00 93.94 369 THR A C 1
ATOM 2862 O O . THR A 1 369 ? 7.626 9.729 -29.969 1.00 93.94 369 THR A O 1
ATOM 2865 N N . ARG A 1 370 ? 7.702 7.489 -29.802 1.00 95.56 370 ARG A N 1
ATOM 2866 C CA . ARG A 1 370 ? 6.577 7.233 -30.723 1.00 95.56 370 ARG A CA 1
ATOM 2867 C C . ARG A 1 370 ? 5.246 7.001 -30.023 1.00 95.56 370 ARG A C 1
ATOM 2869 O O . ARG A 1 370 ? 4.204 7.099 -30.659 1.00 95.56 370 ARG A O 1
ATOM 2876 N N . LEU A 1 371 ? 5.284 6.604 -28.754 1.00 96.19 371 LEU A N 1
ATOM 2877 C CA . LEU A 1 371 ? 4.105 6.200 -28.000 1.00 96.19 371 LEU A CA 1
ATOM 2878 C C . LEU A 1 371 ? 4.309 6.515 -26.521 1.00 96.19 371 LEU A C 1
ATOM 2880 O O . LEU A 1 371 ? 5.307 6.098 -25.934 1.00 96.19 371 LEU A O 1
ATOM 2884 N N . LEU A 1 372 ? 3.336 7.215 -25.943 1.00 96.75 372 LEU A N 1
ATOM 2885 C CA . LEU A 1 372 ? 3.161 7.358 -24.505 1.00 96.75 372 LEU A CA 1
ATOM 2886 C C . LEU A 1 372 ? 1.954 6.516 -24.085 1.00 96.75 372 LEU A C 1
ATOM 2888 O O . LEU A 1 372 ? 0.857 6.702 -24.608 1.00 96.75 372 LEU A O 1
ATOM 2892 N N . ILE A 1 373 ? 2.161 5.627 -23.124 1.00 95.62 373 ILE A N 1
ATOM 2893 C CA . ILE A 1 373 ? 1.125 4.869 -22.431 1.00 95.62 373 ILE A CA 1
ATOM 2894 C C . ILE A 1 373 ? 1.085 5.385 -20.996 1.00 95.62 373 ILE A C 1
ATOM 2896 O O . ILE A 1 373 ? 2.125 5.567 -20.363 1.00 95.62 373 ILE A O 1
ATOM 2900 N N . THR A 1 374 ? -0.110 5.634 -20.475 1.00 93.81 374 THR A N 1
ATOM 2901 C CA . THR A 1 374 ? -0.292 6.066 -19.087 1.00 93.81 374 THR A CA 1
ATOM 2902 C C . THR A 1 374 ? -1.212 5.083 -18.393 1.00 93.81 374 THR A C 1
ATOM 2904 O O . THR A 1 374 ? -2.332 4.878 -18.860 1.00 93.81 374 THR A O 1
ATOM 2907 N N . HIS A 1 375 ? -0.739 4.474 -17.314 1.00 87.81 375 HIS A N 1
ATOM 2908 C CA . HIS A 1 375 ? -1.496 3.511 -16.527 1.00 87.81 375 HIS A CA 1
ATOM 2909 C C . HIS A 1 375 ? -1.886 4.144 -15.192 1.00 87.81 375 HIS A C 1
ATOM 2911 O O . HIS A 1 375 ? -1.023 4.682 -14.496 1.00 87.81 375 HIS A O 1
ATOM 2917 N N . ASP A 1 376 ? -3.185 4.132 -14.890 1.00 87.00 376 ASP A N 1
ATOM 2918 C CA . ASP A 1 376 ? -3.784 4.693 -13.668 1.00 87.00 376 ASP A CA 1
ATOM 2919 C C . ASP A 1 376 ? -3.229 6.076 -13.265 1.00 87.00 376 ASP A C 1
ATOM 2921 O O . ASP A 1 376 ? -2.883 6.353 -12.121 1.00 87.00 376 ASP A O 1
ATOM 2925 N N . SER A 1 377 ? -3.023 6.949 -14.256 1.00 91.69 377 SER A N 1
ATOM 2926 C CA . SER A 1 377 ? -2.305 8.209 -14.057 1.00 91.69 377 SER A CA 1
ATOM 2927 C C . SER A 1 377 ? -3.271 9.367 -13.778 1.00 91.69 377 SER A C 1
ATOM 2929 O O . SER A 1 377 ? -4.100 9.676 -14.642 1.00 91.69 377 SER A O 1
ATOM 2931 N N . PRO A 1 378 ? -3.151 10.074 -12.636 1.00 92.81 378 PRO A N 1
ATOM 2932 C CA . PRO A 1 378 ? -4.064 11.148 -12.249 1.00 92.81 378 PRO A CA 1
ATOM 2933 C C . PRO A 1 378 ? -3.742 12.449 -12.999 1.00 92.81 378 PRO A C 1
ATOM 2935 O O . PRO A 1 378 ? -3.202 13.410 -12.456 1.00 92.81 378 PRO A O 1
ATOM 2938 N N . HIS A 1 379 ? -4.074 12.493 -14.288 1.00 93.56 379 HIS A N 1
ATOM 2939 C CA . HIS A 1 379 ? -3.734 13.586 -15.209 1.00 93.56 379 HIS A CA 1
ATOM 2940 C C . HIS A 1 379 ? -4.277 14.969 -14.831 1.00 93.56 379 HIS A C 1
ATOM 2942 O O . HIS A 1 379 ? -3.807 15.964 -15.386 1.00 93.56 379 HIS A O 1
ATOM 2948 N N . GLN A 1 380 ? -5.262 15.033 -13.938 1.00 91.06 380 GLN A N 1
ATOM 2949 C CA . GLN A 1 380 ? -5.844 16.268 -13.400 1.00 91.06 380 GLN A CA 1
ATOM 2950 C C . GLN A 1 380 ? -5.535 16.449 -11.904 1.00 91.06 380 GLN A C 1
ATOM 2952 O O . GLN A 1 380 ? -6.170 17.257 -11.233 1.00 91.06 380 GLN A O 1
ATOM 2957 N N . GLY A 1 381 ? -4.562 15.700 -11.384 1.00 85.50 381 GLY A N 1
ATOM 2958 C CA . GLY A 1 381 ? -4.347 15.541 -9.953 1.00 85.50 381 GLY A CA 1
ATOM 2959 C C . GLY A 1 381 ? -5.267 14.478 -9.352 1.00 85.50 381 GLY A C 1
ATOM 2960 O O . GLY A 1 381 ? -6.140 13.926 -10.023 1.00 85.50 381 GLY A O 1
ATOM 2961 N N . SER A 1 382 ? -5.031 14.170 -8.080 1.00 81.50 382 SER A N 1
ATOM 2962 C CA . SER A 1 382 ? -5.857 13.258 -7.293 1.00 81.50 382 SER A CA 1
ATOM 2963 C C . SER A 1 382 ? -6.513 14.035 -6.159 1.00 81.50 382 SER A C 1
ATOM 2965 O O . SER A 1 382 ? -5.849 14.812 -5.470 1.00 81.50 382 SER A O 1
ATOM 2967 N N . ASN A 1 383 ? -7.815 13.834 -5.963 1.00 82.25 383 ASN A N 1
ATOM 2968 C CA . ASN A 1 383 ? -8.507 14.360 -4.796 1.00 82.25 383 ASN A CA 1
ATOM 2969 C C . ASN A 1 383 ? -8.307 13.396 -3.626 1.00 82.25 383 ASN A C 1
ATOM 2971 O O . ASN A 1 383 ? -9.103 12.484 -3.410 1.00 82.25 383 ASN A O 1
ATOM 2975 N N . VAL A 1 384 ? -7.221 13.596 -2.887 1.00 73.31 384 VAL A N 1
ATOM 2976 C CA . VAL A 1 384 ? -6.953 12.864 -1.650 1.00 73.31 384 VAL A CA 1
ATOM 2977 C C . VAL A 1 384 ? -7.627 13.638 -0.514 1.00 73.31 384 VAL A C 1
ATOM 2979 O O . VAL A 1 384 ? -7.259 14.795 -0.300 1.00 73.31 384 VAL A O 1
ATOM 2982 N N . PRO A 1 385 ? -8.616 13.079 0.211 1.00 74.44 385 PRO A N 1
ATOM 2983 C CA . PRO A 1 385 ? -9.285 13.819 1.280 1.00 74.44 385 PRO A CA 1
ATOM 2984 C C . PRO A 1 385 ? -8.280 14.332 2.319 1.00 74.44 385 PRO A C 1
ATOM 2986 O O . PRO A 1 385 ? -7.271 13.682 2.569 1.00 74.44 385 PRO A O 1
ATOM 2989 N N . LEU A 1 386 ? -8.551 15.470 2.966 1.00 68.62 386 LEU A N 1
ATOM 2990 C CA . LEU A 1 386 ? -7.611 16.080 3.926 1.00 68.62 386 LEU A CA 1
ATOM 2991 C C . LEU A 1 386 ? -7.200 15.127 5.057 1.00 68.62 386 LEU A C 1
ATOM 2993 O O . LEU A 1 386 ? -6.035 15.089 5.438 1.00 68.62 386 LEU A O 1
ATOM 2997 N N . ALA A 1 387 ? -8.139 14.307 5.536 1.00 60.25 387 ALA A N 1
ATOM 2998 C CA . ALA A 1 387 ? -7.843 13.253 6.502 1.00 60.25 387 ALA A CA 1
ATOM 2999 C C . ALA A 1 387 ? -6.817 12.246 5.958 1.00 60.25 387 ALA A C 1
ATOM 3001 O O . ALA A 1 387 ? -5.955 11.796 6.702 1.00 60.25 387 ALA A O 1
ATOM 3002 N N . PHE A 1 388 ? -6.873 11.941 4.655 1.00 62.44 388 PHE A N 1
ATOM 3003 C CA . PHE A 1 388 ? -5.893 11.077 4.009 1.00 62.44 388 PHE A CA 1
ATOM 3004 C C . PHE A 1 388 ? -4.532 11.732 3.813 1.00 62.44 388 PHE A C 1
ATOM 3006 O O . PHE A 1 388 ? -3.513 11.077 3.989 1.00 62.44 388 PHE A O 1
ATOM 3013 N N . GLN A 1 389 ? -4.500 13.021 3.489 1.00 65.62 389 GLN A N 1
ATOM 3014 C CA . GLN A 1 389 ? -3.239 13.754 3.391 1.00 65.62 389 GLN A CA 1
ATOM 3015 C C . GLN A 1 389 ? -2.527 13.805 4.747 1.00 65.62 389 GLN A C 1
ATOM 3017 O O . GLN A 1 389 ? -1.316 13.644 4.792 1.00 65.62 389 GLN A O 1
ATOM 3022 N N . HIS A 1 390 ? -3.270 13.925 5.853 1.00 63.25 390 HIS A N 1
ATOM 3023 C CA . HIS A 1 390 ? -2.700 13.850 7.200 1.00 63.25 390 HIS A CA 1
ATOM 3024 C C . HIS A 1 390 ? -2.044 12.490 7.516 1.00 63.25 390 HIS A C 1
ATOM 3026 O O . HIS A 1 390 ? -1.145 12.453 8.342 1.00 63.25 390 HIS A O 1
ATOM 3032 N N . PHE A 1 391 ? -2.428 11.390 6.845 1.00 55.41 391 PHE A N 1
ATOM 3033 C CA . PHE A 1 391 ? -1.739 10.094 6.984 1.00 55.41 391 PHE A CA 1
ATOM 3034 C C . PHE A 1 391 ? -0.364 10.046 6.307 1.00 55.41 391 PHE A C 1
ATOM 3036 O O . PHE A 1 391 ? 0.442 9.184 6.651 1.00 55.41 391 PHE A O 1
ATOM 3043 N N . LEU A 1 392 ? -0.141 10.881 5.286 1.00 48.62 392 LEU A N 1
ATOM 3044 C CA . LEU A 1 392 ? 1.042 10.827 4.419 1.00 48.62 392 LEU A CA 1
ATOM 3045 C C . LEU A 1 392 ? 2.197 11.718 4.910 1.00 48.62 392 LEU A C 1
ATOM 3047 O O . LEU A 1 392 ? 3.265 11.676 4.300 1.00 48.62 392 LEU A O 1
ATOM 3051 N N . TYR A 1 393 ? 1.984 12.507 5.971 1.00 41.31 393 TYR A N 1
ATOM 3052 C CA . TYR A 1 393 ? 2.947 13.462 6.531 1.00 41.31 393 TYR A CA 1
ATOM 3053 C C . TYR A 1 393 ? 3.418 13.090 7.933 1.00 41.31 393 TYR A C 1
ATOM 3055 O O . TYR A 1 393 ? 2.568 12.688 8.758 1.00 41.31 393 TYR A O 1
#